Protein AF-A0A7S1RIM2-F1 (afdb_monomer_lite)

Radius of gyration: 27.56 Å; chains: 1; bounding box: 67×66×84 Å

Secondary structure (DSSP, 8-state):
--PPPHHHHHHHHHHHHHHHHHH----TTSS-HHHHHHHHHHHHH-SSHHHHHHHHHHHHHHHTT-TTHHHHHHHHHHHHEHHHHTEESTTHHHHHHTTT-----SGGGTT-S-EEHHHHHHHHTT---EEEEEEEEETTTTGGGGS-GGGGTT---S--EEEEEEETTEEEEESSSEEEEETTSS-STT-S-SEEEEEEEE-S-HHHHHHHIIIIITTTS-GGG-BTTTBSHHHHHHHHHHHHTTTPPPPHHHHSHHHHHHH-HHHHHHHHHHHHHHT---SSS------SS-TTB-HHHHHTT--TT-EEEE-SSTTSPPEEEEEEEEE-SSSS-EEEEEEEEEESGGGGSTT----B-TTS-BSS--EEEEEEEEEEEGGGEEE--SSGGG-S---BHHHHTT-HHHHHHHTSPPS----B-TT-PBPEE-PPPTTSPPPBPTTT--B-SS--EEEETTTTEEEEHHHHHHHHTSTTT-TT-SS--HHHHHHHHH-HHHHHHHHHHHHHHH-SSSSEE-HHHHHHHHHHHHHHTTPPPPPHHHHHHHHHHHPEEPTTS-EEEEHHHHHHHHHHHHHHHHHTTS--

pLDDT: mean 80.96, std 14.39, range [30.89, 97.12]

Structure (mmCIF, N/CA/C/O backbone):
data_AF-A0A7S1RIM2-F1
#
_entry.id   AF-A0A7S1RIM2-F1
#
loop_
_atom_site.group_PDB
_atom_site.id
_atom_site.type_symbol
_atom_site.label_atom_id
_atom_site.label_alt_id
_atom_site.label_comp_id
_atom_site.label_asym_id
_atom_site.label_entity_id
_atom_site.label_seq_id
_atom_site.pdbx_PDB_ins_code
_atom_site.Cartn_x
_atom_site.Cartn_y
_atom_site.Cartn_z
_atom_site.occupancy
_atom_site.B_iso_or_equiv
_atom_site.auth_seq_id
_atom_site.auth_comp_id
_atom_site.auth_asym_id
_atom_site.auth_atom_id
_atom_site.pdbx_PDB_model_num
ATOM 1 N N . VAL A 1 1 ? -19.710 -34.226 8.762 1.00 52.47 1 VAL A N 1
ATOM 2 C CA . VAL A 1 1 ? -18.777 -33.665 7.752 1.00 52.47 1 VAL A CA 1
ATOM 3 C C . VAL A 1 1 ? -17.459 -34.403 7.911 1.00 52.47 1 VAL A C 1
ATOM 5 O O . VAL A 1 1 ? -17.068 -34.607 9.053 1.00 52.47 1 VAL A O 1
ATOM 8 N N . GLY A 1 2 ? -16.844 -34.884 6.826 1.00 63.50 2 GLY A N 1
ATOM 9 C CA . GLY A 1 2 ? -15.544 -35.569 6.897 1.00 63.50 2 GLY A CA 1
ATOM 10 C C . GLY A 1 2 ? -14.387 -34.613 7.231 1.00 63.50 2 GLY A C 1
ATOM 11 O O . GLY A 1 2 ? -14.613 -33.404 7.320 1.00 63.50 2 GLY A O 1
ATOM 12 N N . PRO A 1 3 ? -13.153 -35.121 7.405 1.00 75.56 3 PRO A N 1
ATOM 13 C CA . PRO A 1 3 ? -11.984 -34.263 7.572 1.00 75.56 3 PRO A CA 1
ATOM 14 C C . PRO A 1 3 ? -11.812 -33.339 6.358 1.00 75.56 3 PRO A C 1
ATOM 16 O O . PRO A 1 3 ? -12.058 -33.738 5.218 1.00 75.56 3 PRO A O 1
ATOM 19 N N . LEU A 1 4 ? -11.382 -32.099 6.603 1.00 81.56 4 LEU A N 1
ATOM 20 C CA . LEU A 1 4 ? -11.003 -31.174 5.535 1.00 81.56 4 LEU A CA 1
ATOM 21 C C . LEU A 1 4 ? -9.846 -31.766 4.722 1.00 81.56 4 LEU A C 1
ATOM 23 O O . LEU A 1 4 ? -8.931 -32.368 5.287 1.00 81.56 4 LEU A O 1
ATOM 27 N N . SER A 1 5 ? -9.848 -31.540 3.407 1.00 88.25 5 SER A N 1
ATOM 28 C CA . SER A 1 5 ? -8.664 -31.809 2.589 1.00 88.25 5 SER A CA 1
ATOM 29 C C . SER A 1 5 ? -7.474 -30.991 3.102 1.00 88.25 5 SER A C 1
ATOM 31 O O . SER A 1 5 ? -7.651 -29.895 3.641 1.00 88.25 5 SER A O 1
ATOM 33 N N . GLN A 1 6 ? -6.254 -31.498 2.906 1.00 89.69 6 GLN A N 1
ATOM 34 C CA . GLN A 1 6 ? -5.022 -30.842 3.363 1.00 89.69 6 GLN A CA 1
ATOM 35 C C . GLN A 1 6 ? -4.939 -29.371 2.914 1.00 89.69 6 GLN A C 1
ATOM 37 O O . GLN A 1 6 ? -4.571 -28.502 3.700 1.00 89.69 6 GLN A O 1
ATOM 42 N N . GLU A 1 7 ? -5.362 -29.079 1.683 1.00 88.38 7 GLU A N 1
ATOM 43 C CA . GLU A 1 7 ? -5.406 -27.723 1.127 1.00 88.38 7 GLU A CA 1
ATOM 44 C C . GLU A 1 7 ? -6.369 -26.783 1.865 1.00 88.38 7 GLU A C 1
ATOM 46 O O . GLU A 1 7 ? -6.037 -25.625 2.133 1.00 88.38 7 GLU A O 1
ATOM 51 N N . LEU A 1 8 ? -7.565 -27.276 2.209 1.00 90.44 8 LEU A N 1
ATOM 52 C CA . LEU A 1 8 ? -8.559 -26.509 2.960 1.00 90.44 8 LEU A CA 1
ATOM 53 C C . LEU A 1 8 ? -8.147 -26.343 4.424 1.00 90.44 8 LEU A C 1
ATOM 55 O O . LEU A 1 8 ? -8.390 -25.286 4.999 1.00 90.44 8 LEU A O 1
ATOM 59 N N . ALA A 1 9 ? -7.488 -27.345 5.009 1.00 91.56 9 ALA A N 1
ATOM 60 C CA . ALA A 1 9 ? -6.922 -27.259 6.351 1.00 91.56 9 ALA A CA 1
ATOM 61 C C . ALA A 1 9 ? -5.797 -26.209 6.431 1.00 91.56 9 ALA A C 1
ATOM 63 O O . ALA A 1 9 ? -5.753 -25.427 7.379 1.00 91.56 9 ALA A O 1
ATOM 64 N N . GLU A 1 10 ? -4.923 -26.134 5.422 1.00 93.38 10 GLU A N 1
ATOM 65 C CA . GLU A 1 10 ? -3.867 -25.117 5.330 1.00 93.38 10 GLU A CA 1
ATOM 66 C C . GLU A 1 10 ? -4.449 -23.707 5.127 1.00 93.38 10 GLU A C 1
ATOM 68 O O . GLU A 1 10 ? -4.067 -22.776 5.839 1.00 93.38 10 GLU A O 1
ATOM 73 N N . LEU A 1 11 ? -5.423 -23.555 4.217 1.00 93.69 11 LEU A N 1
ATOM 74 C CA . LEU A 1 11 ? -6.148 -22.294 4.017 1.00 93.69 11 LEU A CA 1
ATOM 75 C C . LEU A 1 11 ? -6.834 -21.835 5.317 1.00 93.69 11 LEU A C 1
ATOM 77 O O . LEU A 1 11 ? -6.714 -20.669 5.697 1.00 93.69 11 LEU A O 1
ATOM 81 N N . LEU A 1 12 ? -7.517 -22.743 6.024 1.00 91.50 12 LEU A N 1
ATOM 82 C CA . LEU A 1 12 ? -8.201 -22.439 7.284 1.00 91.50 12 LEU A CA 1
ATOM 83 C C . LEU A 1 12 ? -7.203 -22.034 8.372 1.00 91.50 12 LEU A C 1
ATOM 85 O O . LEU A 1 12 ? -7.413 -21.028 9.044 1.00 91.50 12 LEU A O 1
ATOM 89 N N . LYS A 1 13 ? -6.092 -22.768 8.507 1.00 92.25 13 LYS A N 1
ATOM 90 C CA . LYS A 1 13 ? -5.034 -22.481 9.482 1.00 92.25 13 LYS A CA 1
ATOM 91 C C . LYS A 1 13 ? -4.439 -21.086 9.291 1.00 92.25 13 LYS A C 1
ATOM 93 O O . LYS A 1 13 ? -4.310 -20.356 10.269 1.00 92.25 13 LYS A O 1
ATOM 98 N N . GLU A 1 14 ? -4.100 -20.695 8.061 1.00 92.38 14 GLU A N 1
ATOM 99 C CA . GLU A 1 14 ? -3.545 -19.358 7.800 1.00 92.38 14 GLU A CA 1
ATOM 100 C C . GLU A 1 14 ? -4.608 -18.255 7.955 1.00 92.38 14 GLU A C 1
ATOM 102 O O . GLU A 1 14 ? -4.288 -17.171 8.440 1.00 92.38 14 GLU A O 1
ATOM 107 N N . SER A 1 15 ? -5.878 -18.543 7.638 1.00 89.69 15 SER A N 1
ATOM 108 C CA . SER A 1 15 ? -7.001 -17.622 7.878 1.00 89.69 15 SER A CA 1
ATOM 109 C C . SER A 1 15 ? -7.171 -17.345 9.378 1.00 89.69 15 SER A C 1
ATOM 111 O O . SER A 1 15 ? -7.110 -16.194 9.806 1.00 89.69 15 SER A O 1
ATOM 113 N N . VAL A 1 16 ? -7.274 -18.402 10.194 1.00 88.06 16 VAL A N 1
ATOM 114 C CA . VAL A 1 16 ? -7.393 -18.318 11.661 1.00 88.06 16 VAL A CA 1
ATOM 115 C C . VAL A 1 16 ? -6.168 -17.646 12.283 1.00 88.06 16 VAL A C 1
ATOM 117 O O . VAL A 1 16 ? -6.324 -16.776 13.134 1.00 88.06 16 VAL A O 1
ATOM 120 N N . LYS A 1 17 ? -4.951 -17.981 11.833 1.00 89.12 17 LYS A N 1
ATOM 121 C CA . LYS A 1 17 ? -3.704 -17.347 12.295 1.00 89.12 17 LYS A CA 1
ATOM 122 C C . LYS A 1 17 ? -3.701 -15.831 12.068 1.00 89.12 17 LYS A C 1
ATOM 124 O O . LYS A 1 17 ? -3.178 -15.099 12.908 1.00 89.12 17 LYS A O 1
ATOM 129 N N . ARG A 1 18 ? -4.264 -15.345 10.955 1.00 86.88 18 ARG A N 1
ATOM 130 C CA . ARG A 1 18 ? -4.364 -13.900 10.699 1.00 86.88 18 ARG A CA 1
ATOM 131 C C . ARG A 1 18 ? -5.439 -13.231 11.526 1.00 86.88 18 ARG A C 1
ATOM 133 O O . ARG A 1 18 ? -5.128 -12.218 12.137 1.00 86.88 18 ARG A O 1
ATOM 140 N N . SER A 1 19 ? -6.630 -13.819 11.626 1.00 82.31 19 SER A N 1
ATOM 141 C CA . SER A 1 19 ? -7.665 -13.308 12.529 1.00 82.31 19 SER A CA 1
ATOM 142 C C . SER A 1 19 ? -7.148 -13.232 13.970 1.00 82.31 19 SER A C 1
ATOM 144 O O . SER A 1 19 ? -7.269 -12.189 14.598 1.00 82.31 19 SER A O 1
ATOM 146 N N . TYR A 1 20 ? -6.460 -14.269 14.462 1.00 84.94 20 TYR A N 1
ATOM 147 C CA . TYR A 1 20 ? -5.793 -14.244 15.768 1.00 84.94 20 TYR A CA 1
ATOM 148 C C . TYR A 1 20 ? -4.789 -13.083 15.871 1.00 84.94 20 TYR A C 1
ATOM 150 O O . TYR A 1 20 ? -4.866 -12.288 16.799 1.00 84.94 20 TYR A O 1
ATOM 158 N N . GLY A 1 21 ? -3.886 -12.930 14.895 1.00 83.25 21 GLY A N 1
ATOM 159 C CA . GLY A 1 21 ? -2.881 -11.857 14.888 1.00 83.25 21 GLY A CA 1
ATOM 160 C C . GLY A 1 21 ? -3.430 -10.433 14.692 1.00 83.25 21 GLY A C 1
ATOM 161 O O . GLY A 1 21 ? -2.710 -9.466 14.938 1.00 83.25 21 GLY A O 1
ATOM 162 N N . GLU A 1 22 ? -4.678 -10.273 14.245 1.00 80.19 22 GLU A N 1
ATOM 163 C CA . GLU A 1 22 ? -5.382 -8.985 14.229 1.00 80.19 22 GLU A CA 1
ATOM 164 C C . GLU A 1 22 ? -5.943 -8.638 15.619 1.00 80.19 22 GLU A C 1
ATOM 166 O O . GLU A 1 22 ? -5.810 -7.484 16.047 1.00 80.19 22 GLU A O 1
ATOM 171 N N . LEU A 1 23 ? -6.482 -9.642 16.325 1.00 85.50 23 LEU A N 1
ATOM 172 C CA . LEU A 1 23 ? -7.052 -9.556 17.677 1.00 85.50 23 LEU A CA 1
ATOM 173 C C . LEU A 1 23 ? -5.985 -9.381 18.776 1.00 85.50 23 LEU A C 1
ATOM 175 O O . LEU A 1 23 ? -6.190 -8.598 19.695 1.00 85.50 23 LEU A O 1
ATOM 179 N N . ASP A 1 24 ? -4.863 -10.098 18.668 1.00 88.38 24 ASP A N 1
ATOM 180 C CA . ASP A 1 24 ? -3.806 -10.217 19.686 1.00 88.38 24 ASP A CA 1
ATOM 181 C C . ASP A 1 24 ? -3.102 -8.877 19.945 1.00 88.38 24 ASP A C 1
ATOM 183 O O . ASP A 1 24 ? -2.377 -8.366 19.085 1.00 88.38 24 ASP A O 1
ATOM 187 N N . LEU A 1 25 ? -3.310 -8.285 21.120 1.00 90.94 25 LEU A N 1
ATOM 188 C CA . LEU A 1 25 ? -2.701 -7.027 21.556 1.00 90.94 25 LEU A CA 1
ATOM 189 C C . LEU A 1 25 ? -1.339 -7.226 22.247 1.00 90.94 25 LEU A C 1
ATOM 191 O O . LEU A 1 25 ? -0.768 -6.258 22.750 1.00 90.94 25 LEU A O 1
ATOM 195 N N . GLY A 1 26 ? -0.775 -8.436 22.220 1.00 88.19 26 GLY A N 1
ATOM 196 C CA . GLY A 1 26 ? 0.545 -8.745 22.768 1.00 88.19 26 GLY A CA 1
ATOM 197 C C . GLY A 1 26 ? 0.583 -8.825 24.294 1.00 88.19 26 GLY A C 1
ATOM 198 O O . GLY A 1 26 ? 1.658 -8.691 24.879 1.00 88.19 26 GLY A O 1
ATOM 199 N N . LEU A 1 27 ? -0.571 -9.014 24.940 1.00 88.06 27 LEU A N 1
ATOM 200 C CA . LEU A 1 27 ? -0.666 -9.162 26.390 1.00 88.06 27 LEU A CA 1
ATOM 201 C C . LEU A 1 27 ? -0.191 -10.559 26.848 1.00 88.06 27 LEU A C 1
ATOM 203 O O . LEU A 1 27 ? -0.307 -11.544 26.109 1.00 88.06 27 LEU A O 1
ATOM 207 N N . PRO A 1 28 ? 0.368 -10.678 28.068 1.00 81.62 28 PRO A N 1
ATOM 208 C CA . PRO A 1 28 ? 0.839 -11.957 28.587 1.00 81.62 28 PRO A CA 1
ATOM 209 C C . PRO A 1 28 ? -0.324 -12.945 28.762 1.00 81.62 28 PRO A C 1
ATOM 211 O O . PRO A 1 28 ? -1.327 -12.634 29.397 1.00 81.62 28 PRO A O 1
ATOM 214 N N . GLY A 1 29 ? -0.160 -14.157 28.225 1.00 77.69 29 GLY A N 1
ATOM 215 C CA . GLY A 1 29 ? -1.176 -15.219 28.247 1.00 77.69 29 GLY A CA 1
ATOM 216 C C . GLY A 1 29 ? -1.876 -15.475 26.905 1.00 77.69 29 GLY A C 1
ATOM 217 O O . GLY A 1 29 ? -2.546 -16.498 26.773 1.00 77.69 29 GLY A O 1
ATOM 218 N N . GLY A 1 30 ? -1.673 -14.620 25.895 1.00 78.31 30 GLY A N 1
ATOM 219 C CA . GLY A 1 30 ? -2.406 -14.696 24.624 1.00 78.31 30 GLY A CA 1
ATOM 220 C C . GLY A 1 30 ? -3.842 -14.180 24.761 1.00 78.31 30 GLY A C 1
ATOM 221 O O . GLY A 1 30 ? -4.150 -13.525 25.750 1.00 78.31 30 GLY A O 1
ATOM 222 N N . LEU A 1 31 ? -4.712 -14.484 23.782 1.00 84.31 31 LEU A N 1
ATOM 223 C CA . LEU A 1 31 ? -6.046 -13.870 23.668 1.00 84.31 31 LEU A CA 1
ATOM 224 C C . LEU A 1 31 ? -6.933 -14.050 24.911 1.00 84.31 31 LEU A C 1
ATOM 226 O O . LEU A 1 31 ? -7.641 -15.051 25.061 1.00 84.31 31 LEU A O 1
ATOM 230 N N . GLY A 1 32 ? -6.945 -13.023 25.757 1.00 86.81 32 GLY A N 1
ATOM 231 C CA . GLY A 1 32 ? -7.762 -12.924 26.956 1.00 86.81 32 GLY A CA 1
ATOM 232 C C . GLY A 1 32 ? -9.166 -12.379 26.691 1.00 86.81 32 GLY A C 1
ATOM 233 O O . GLY A 1 32 ? -9.501 -11.886 25.611 1.00 86.81 32 GLY A O 1
ATOM 234 N N . THR A 1 33 ? -10.015 -12.413 27.720 1.00 88.31 33 THR A N 1
ATOM 235 C CA . THR A 1 33 ? -11.389 -11.883 27.648 1.00 88.31 33 THR A CA 1
ATOM 236 C C . THR A 1 33 ? -11.427 -10.390 27.308 1.00 88.31 33 THR A C 1
ATOM 238 O O . THR A 1 33 ? -12.323 -9.956 26.588 1.00 88.31 33 THR A O 1
ATOM 241 N N . GLY A 1 34 ? -10.444 -9.608 27.769 1.00 89.94 34 GLY A N 1
ATOM 242 C CA . GLY A 1 34 ? -10.318 -8.185 27.443 1.00 89.94 34 GLY A CA 1
ATOM 243 C C . GLY A 1 34 ? -10.132 -7.929 25.944 1.00 89.94 34 GLY A C 1
ATOM 244 O O . GLY A 1 34 ? -10.839 -7.103 25.371 1.00 89.94 34 GLY A O 1
ATOM 245 N N . GLU A 1 35 ? -9.249 -8.677 25.284 1.00 91.25 35 GLU A N 1
ATOM 246 C CA . GLU A 1 35 ? -8.981 -8.534 23.845 1.00 91.25 35 GLU A CA 1
ATOM 247 C C . GLU A 1 35 ? -10.191 -8.942 23.000 1.00 91.25 35 GLU A C 1
ATOM 249 O O . GLU A 1 35 ? -10.550 -8.235 22.059 1.00 91.25 35 GLU A O 1
ATOM 254 N N . TRP A 1 36 ? -10.898 -10.010 23.390 1.00 88.75 36 TRP A N 1
ATOM 255 C CA . TRP A 1 36 ? -12.169 -10.394 22.766 1.00 88.75 36 TRP A CA 1
ATOM 256 C C . TRP A 1 36 ? -13.240 -9.302 22.880 1.00 88.75 36 TRP A C 1
ATOM 258 O O . TRP A 1 36 ? -13.895 -8.977 21.887 1.00 88.75 36 TRP A O 1
ATOM 268 N N . ARG A 1 37 ? -13.407 -8.699 24.067 1.00 88.94 37 ARG A N 1
ATOM 269 C CA . ARG A 1 37 ? -14.360 -7.593 24.281 1.00 88.94 37 ARG A CA 1
ATOM 270 C C . ARG A 1 37 ? -13.978 -6.355 23.469 1.00 88.94 37 ARG A C 1
ATOM 272 O O . ARG A 1 37 ? -14.832 -5.771 22.809 1.00 88.94 37 ARG A O 1
ATOM 279 N N . HIS A 1 38 ? -12.699 -5.987 23.481 1.00 92.62 38 HIS A N 1
ATOM 280 C CA . HIS A 1 38 ? -12.154 -4.880 22.698 1.00 92.62 38 HIS A CA 1
ATOM 281 C C . HIS A 1 38 ? -12.395 -5.065 21.197 1.00 92.62 38 HIS A C 1
ATOM 283 O O . HIS A 1 38 ? -12.904 -4.161 20.538 1.00 92.62 38 HIS A O 1
ATOM 289 N N . ALA A 1 39 ? -12.103 -6.253 20.667 1.00 88.94 39 ALA A N 1
ATOM 290 C CA . ALA A 1 39 ? -12.327 -6.572 19.267 1.00 88.94 39 ALA A CA 1
ATOM 291 C C . ALA A 1 39 ? -13.809 -6.532 18.873 1.00 88.94 39 ALA A C 1
ATOM 293 O O . ALA A 1 39 ? -14.138 -5.975 17.829 1.00 88.94 39 ALA A O 1
ATOM 294 N N . ALA A 1 40 ? -14.708 -7.060 19.710 1.00 85.06 40 ALA A N 1
ATOM 295 C CA . ALA A 1 40 ? -16.149 -6.992 19.465 1.00 85.06 40 ALA A CA 1
ATOM 296 C C . ALA A 1 40 ? -16.658 -5.537 19.437 1.00 85.06 40 ALA A C 1
ATOM 298 O O . ALA A 1 40 ? -17.400 -5.154 18.531 1.00 85.06 40 ALA A O 1
ATOM 299 N N . LEU A 1 41 ? -16.201 -4.698 20.373 1.00 89.06 41 LEU A N 1
ATOM 300 C CA . LEU A 1 41 ? -16.542 -3.273 20.400 1.00 89.06 41 LEU A CA 1
ATOM 301 C C . LEU A 1 41 ? -15.957 -2.515 19.198 1.00 89.06 41 LEU A C 1
ATOM 303 O O . LEU A 1 41 ? -16.628 -1.645 18.639 1.00 89.06 41 LEU A O 1
ATOM 307 N N . LEU A 1 42 ? -14.742 -2.845 18.745 1.00 88.31 42 LEU A N 1
ATOM 308 C CA . LEU A 1 42 ? -14.183 -2.292 17.505 1.00 88.31 42 LEU A CA 1
ATOM 309 C C . LEU A 1 42 ? -14.898 -2.794 16.250 1.00 88.31 42 LEU A C 1
ATOM 311 O O . LEU A 1 42 ? -15.021 -2.036 15.296 1.00 88.31 42 LEU A O 1
ATOM 315 N N . GLN A 1 43 ? -15.420 -4.017 16.232 1.00 82.38 43 GLN A N 1
ATOM 316 C CA . GLN A 1 43 ? -16.165 -4.529 15.083 1.00 82.38 43 GLN A CA 1
ATOM 317 C C . GLN A 1 43 ? -17.463 -3.740 14.826 1.00 82.38 43 GLN A C 1
ATOM 319 O O . GLN A 1 43 ? -17.831 -3.523 13.667 1.00 82.38 43 GLN A O 1
ATOM 324 N N . ASP A 1 44 ? -18.120 -3.279 15.894 1.00 81.00 44 ASP A N 1
ATOM 325 C CA . ASP A 1 44 ? -19.309 -2.421 15.836 1.00 81.00 44 ASP A CA 1
ATOM 326 C C . ASP A 1 44 ? -18.943 -0.945 15.560 1.00 81.00 44 ASP A C 1
ATOM 328 O O . ASP A 1 44 ? -19.513 -0.305 14.673 1.00 81.00 44 ASP A O 1
ATOM 332 N N . SER A 1 45 ? -17.941 -0.412 16.272 1.00 87.44 45 SER A N 1
ATOM 333 C CA . SER A 1 45 ? -17.617 1.026 16.269 1.00 87.44 45 SER A CA 1
ATOM 334 C C . SER A 1 45 ? -16.587 1.488 15.234 1.00 87.44 45 SER A C 1
ATOM 336 O O . SER A 1 45 ? -16.666 2.627 14.768 1.00 87.44 45 SER A O 1
ATOM 338 N N . ALA A 1 46 ? -15.605 0.661 14.865 1.00 85.88 46 ALA A N 1
ATOM 339 C CA . ALA A 1 46 ? -14.524 1.099 13.992 1.00 85.88 46 ALA A CA 1
ATOM 340 C C . ALA A 1 46 ? -15.058 1.373 12.578 1.00 85.88 46 ALA A C 1
ATOM 342 O O . ALA A 1 46 ? -15.844 0.595 12.028 1.00 85.88 46 ALA A O 1
ATOM 343 N N . PRO A 1 47 ? -14.623 2.463 11.928 1.00 84.00 47 PRO A N 1
ATOM 344 C CA . PRO A 1 47 ? -15.199 2.862 10.653 1.00 84.00 47 PRO A CA 1
ATOM 345 C C . PRO A 1 47 ? -14.769 1.948 9.485 1.00 84.00 47 PRO A C 1
ATOM 347 O O . PRO A 1 47 ? -15.450 1.912 8.459 1.00 84.00 47 PRO A O 1
ATOM 350 N N . GLY A 1 48 ? -13.701 1.157 9.656 1.00 79.81 48 GLY A N 1
ATOM 351 C CA . GLY A 1 48 ? -13.271 0.090 8.746 1.00 79.81 48 GLY A CA 1
ATOM 352 C C . GLY A 1 48 ? -12.053 -0.681 9.278 1.00 79.81 48 GLY A C 1
ATOM 353 O O . GLY A 1 48 ? -11.399 -0.234 10.222 1.00 79.81 48 GLY A O 1
ATOM 354 N N . ALA A 1 49 ? -11.718 -1.816 8.654 1.00 78.06 49 ALA A N 1
ATOM 355 C CA . ALA A 1 49 ? -10.654 -2.719 9.119 1.00 78.06 49 ALA A CA 1
ATOM 356 C C . ALA A 1 49 ? -9.278 -2.036 9.238 1.00 78.06 49 ALA A C 1
ATOM 358 O O . ALA A 1 49 ? -8.598 -2.194 10.247 1.00 78.06 49 ALA A O 1
ATOM 359 N N . VAL A 1 50 ? -8.910 -1.196 8.262 1.00 80.94 50 VAL A N 1
ATOM 360 C CA . VAL A 1 50 ? -7.668 -0.399 8.288 1.00 80.94 50 VAL A CA 1
ATOM 361 C C . VAL A 1 50 ? -7.605 0.497 9.533 1.00 80.94 50 VAL A C 1
ATOM 363 O O . VAL A 1 50 ? -6.579 0.552 10.204 1.00 80.94 50 VAL A O 1
ATOM 366 N N . ALA A 1 51 ? -8.711 1.156 9.899 1.00 86.00 51 ALA A N 1
ATOM 367 C CA . ALA A 1 51 ? -8.767 1.999 11.094 1.00 86.00 51 ALA A CA 1
ATOM 368 C C . ALA A 1 51 ? -8.602 1.172 12.383 1.00 86.00 51 ALA A C 1
ATOM 370 O O . ALA A 1 51 ? -7.845 1.567 13.268 1.00 86.00 51 ALA A O 1
ATOM 371 N N . SER A 1 52 ? -9.238 -0.004 12.457 1.00 88.56 52 SER A N 1
ATOM 372 C CA . SER A 1 52 ? -9.060 -0.947 13.571 1.00 88.56 52 SER A CA 1
ATOM 373 C C . SER A 1 52 ? -7.612 -1.441 13.678 1.00 88.56 52 SER A C 1
ATOM 375 O O . SER A 1 52 ? -7.057 -1.473 1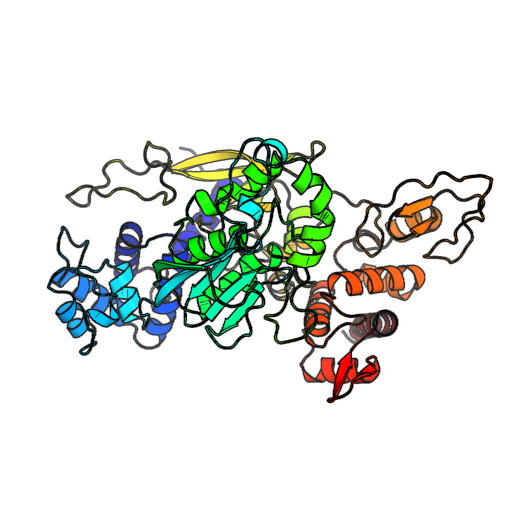4.769 1.00 88.56 52 SER A O 1
ATOM 377 N N . GLN A 1 53 ? -6.961 -1.776 12.559 1.00 86.12 53 GLN A N 1
ATOM 378 C CA . GLN A 1 53 ? -5.568 -2.234 12.543 1.00 86.12 53 GLN A CA 1
ATOM 379 C C . GLN A 1 53 ? -4.604 -1.150 13.054 1.00 86.12 53 GLN A C 1
ATOM 381 O O . GLN A 1 53 ? -3.713 -1.446 13.855 1.00 86.12 53 GLN A O 1
ATOM 386 N N . HIS A 1 54 ? -4.798 0.101 12.623 1.00 88.56 54 HIS A N 1
ATOM 387 C CA . HIS A 1 54 ? -4.040 1.255 13.112 1.00 88.56 54 HIS A CA 1
ATOM 388 C C . HIS A 1 54 ? -4.263 1.490 14.610 1.00 88.56 54 HIS A C 1
ATOM 390 O O . HIS A 1 54 ? -3.296 1.630 15.359 1.00 88.56 54 HIS A O 1
ATOM 396 N N . LEU A 1 55 ? -5.514 1.437 15.076 1.00 93.12 55 LEU A N 1
ATOM 397 C CA . LEU A 1 55 ? -5.827 1.569 16.496 1.00 93.12 55 LEU A CA 1
ATOM 398 C C . LEU A 1 55 ? -5.178 0.464 17.338 1.00 93.12 55 LEU A C 1
ATOM 400 O O . LEU A 1 55 ? -4.482 0.785 18.297 1.00 93.12 55 LEU A O 1
ATOM 404 N N . ASN A 1 56 ? -5.296 -0.806 16.937 1.00 93.31 56 ASN A N 1
ATOM 405 C CA . ASN A 1 56 ? -4.664 -1.929 17.636 1.00 93.31 56 ASN A CA 1
ATOM 406 C C . ASN A 1 56 ? -3.134 -1.796 17.636 1.00 93.31 56 ASN A C 1
ATOM 408 O O . ASN A 1 56 ? -2.487 -2.134 18.619 1.00 93.31 56 ASN A O 1
ATOM 412 N N . ARG A 1 57 ? -2.517 -1.288 16.557 1.00 90.81 57 ARG A N 1
ATOM 413 C CA . ARG A 1 57 ? -1.065 -1.027 16.505 1.00 90.81 57 ARG A CA 1
ATOM 414 C C . ARG A 1 57 ? -0.631 0.055 17.499 1.00 90.81 57 ARG A C 1
ATOM 416 O O . ARG A 1 57 ? 0.411 -0.114 18.125 1.00 90.81 57 ARG A O 1
ATOM 423 N N . ARG A 1 58 ? -1.413 1.129 17.649 1.00 93.56 58 ARG A N 1
ATOM 424 C CA . ARG A 1 58 ? -1.163 2.199 18.632 1.00 93.56 58 ARG A CA 1
ATOM 425 C C . ARG A 1 58 ? -1.373 1.690 20.060 1.00 93.56 58 ARG A C 1
ATOM 427 O O . ARG A 1 58 ? -0.472 1.811 20.879 1.00 93.56 58 ARG A O 1
ATOM 434 N N . LEU A 1 59 ? -2.492 1.012 20.315 1.00 95.25 59 LEU A N 1
ATOM 435 C CA . LEU A 1 59 ? -2.819 0.432 21.618 1.00 95.25 59 LEU A CA 1
ATOM 436 C C . LEU A 1 59 ? -1.776 -0.598 22.077 1.00 95.25 59 LEU A C 1
ATOM 438 O O . LEU A 1 59 ? -1.310 -0.502 23.205 1.00 95.25 59 LEU A O 1
ATOM 442 N N . ARG A 1 60 ? -1.320 -1.504 21.197 1.00 93.25 60 ARG A N 1
ATOM 443 C CA . ARG A 1 60 ? -0.184 -2.413 21.465 1.00 93.25 60 ARG A CA 1
ATOM 444 C C . ARG A 1 60 ? 1.052 -1.664 21.969 1.00 93.25 60 ARG A C 1
ATOM 446 O O . ARG A 1 60 ? 1.682 -2.109 22.919 1.00 93.25 60 ARG A O 1
ATOM 453 N N . ALA A 1 61 ? 1.402 -0.534 21.350 1.00 92.38 61 ALA A N 1
ATOM 454 C CA . ALA A 1 61 ? 2.564 0.251 21.761 1.00 92.38 61 ALA A CA 1
ATOM 455 C C . ALA A 1 61 ? 2.390 0.855 23.167 1.00 92.38 61 ALA A C 1
ATOM 457 O O . ALA A 1 61 ? 3.343 0.862 23.939 1.00 92.38 61 ALA A O 1
ATOM 458 N N . THR A 1 62 ? 1.180 1.298 23.524 1.00 94.12 62 THR A N 1
ATOM 459 C CA . THR A 1 62 ? 0.866 1.804 24.872 1.00 94.12 62 THR A CA 1
ATOM 460 C C . THR A 1 62 ? 0.805 0.687 25.924 1.00 94.12 62 THR A C 1
ATOM 462 O O . THR A 1 62 ? 1.268 0.876 27.048 1.00 94.12 62 THR A O 1
ATOM 465 N N . LEU A 1 63 ? 0.299 -0.500 25.567 1.00 94.50 63 LEU A N 1
ATOM 466 C CA . LEU A 1 63 ? 0.196 -1.653 26.475 1.00 94.50 63 LEU A CA 1
ATOM 467 C C . LEU A 1 63 ? 1.558 -2.238 26.882 1.00 94.50 63 LEU A C 1
ATOM 469 O O . LEU A 1 63 ? 1.653 -2.851 27.941 1.00 94.50 63 LEU A O 1
ATOM 473 N N . ILE A 1 64 ? 2.622 -2.005 26.101 1.00 92.94 64 ILE A N 1
ATOM 474 C CA . ILE A 1 64 ? 4.005 -2.340 26.497 1.00 92.94 64 ILE A CA 1
ATOM 475 C C . ILE A 1 64 ? 4.423 -1.565 27.758 1.00 92.94 64 ILE A C 1
ATOM 477 O O . ILE A 1 64 ? 5.164 -2.092 28.583 1.00 92.94 64 ILE A O 1
ATOM 481 N N . THR A 1 65 ? 3.959 -0.321 27.910 1.00 93.44 65 THR A N 1
ATOM 482 C CA . THR A 1 65 ? 4.252 0.528 29.078 1.00 93.44 65 THR A CA 1
ATOM 483 C C . THR A 1 65 ? 3.211 0.426 30.193 1.00 93.44 65 THR A C 1
ATOM 485 O O . THR A 1 65 ? 3.541 0.691 31.344 1.00 93.44 65 THR A O 1
ATOM 488 N N . ASP A 1 66 ? 1.970 0.054 29.871 1.00 94.00 66 ASP A N 1
ATOM 489 C CA . ASP A 1 66 ? 0.843 0.006 30.810 1.00 94.00 66 ASP A CA 1
ATOM 490 C C . ASP A 1 66 ? -0.120 -1.125 30.427 1.00 94.00 66 ASP A C 1
ATOM 492 O O . ASP A 1 66 ? -1.103 -0.921 29.712 1.00 94.00 66 ASP A O 1
ATOM 496 N N . SER A 1 67 ? 0.172 -2.341 30.891 1.00 92.94 67 SER A N 1
ATOM 497 C CA . SER A 1 67 ? -0.604 -3.543 30.559 1.00 92.94 67 SER A CA 1
ATOM 498 C C . SER A 1 67 ? -2.054 -3.498 31.057 1.00 92.94 67 SER A C 1
ATOM 500 O O . SER A 1 67 ? -2.920 -4.151 30.479 1.00 92.94 67 SER A O 1
ATOM 502 N N . GLU A 1 68 ? -2.338 -2.706 32.095 1.00 93.88 68 GLU A N 1
ATOM 503 C CA . GLU A 1 68 ? -3.677 -2.564 32.681 1.00 93.88 68 GLU A CA 1
ATOM 504 C C . GLU A 1 68 ? -4.553 -1.527 31.967 1.00 93.88 68 GLU A C 1
ATOM 506 O O . GLU A 1 68 ? -5.750 -1.420 32.254 1.00 93.88 68 GLU A O 1
ATOM 511 N N . LEU A 1 69 ? -4.000 -0.760 31.021 1.00 95.69 69 LEU A N 1
ATOM 512 C CA . LEU A 1 69 ? -4.754 0.263 30.300 1.00 95.69 69 LEU A CA 1
ATOM 513 C C . LEU A 1 69 ? -5.978 -0.325 29.581 1.00 95.69 69 LEU A C 1
ATOM 515 O O . LEU A 1 69 ? -7.044 0.289 29.604 1.00 95.69 69 LEU A O 1
ATOM 519 N N . LEU A 1 70 ? -5.868 -1.528 29.003 1.00 95.88 70 LEU A N 1
ATOM 520 C CA . LEU A 1 70 ? -6.999 -2.201 28.352 1.00 95.88 70 LEU A CA 1
ATOM 521 C C . LEU A 1 70 ? -8.142 -2.479 29.341 1.00 95.88 70 LEU A C 1
ATOM 523 O O . LEU A 1 70 ? -9.306 -2.211 29.032 1.00 95.88 70 LEU A O 1
ATOM 527 N N . THR A 1 71 ? -7.808 -2.972 30.537 1.00 94.88 71 THR A N 1
ATOM 528 C CA . THR A 1 71 ? -8.759 -3.236 31.625 1.00 94.88 71 THR A CA 1
ATOM 529 C C . THR A 1 71 ? -9.501 -1.957 32.014 1.00 94.88 71 THR A C 1
ATOM 531 O O . THR A 1 71 ? -10.732 -1.955 32.113 1.00 94.88 71 THR A O 1
ATOM 534 N N . ARG A 1 72 ? -8.769 -0.844 32.179 1.00 95.94 72 ARG A N 1
ATOM 535 C CA . ARG A 1 72 ? -9.350 0.459 32.544 1.00 95.94 72 ARG A CA 1
ATOM 536 C C . ARG A 1 72 ? -10.220 1.033 31.425 1.00 95.94 72 ARG A C 1
ATOM 538 O O . ARG A 1 72 ? -11.336 1.453 31.708 1.00 95.94 72 ARG A O 1
ATOM 545 N N . ILE A 1 73 ? -9.771 0.969 30.168 1.00 96.31 73 ILE A N 1
ATOM 546 C CA . ILE A 1 73 ? -10.544 1.381 28.981 1.00 96.31 73 ILE A CA 1
ATOM 547 C C . ILE A 1 73 ? -11.890 0.655 28.913 1.00 96.31 73 ILE A C 1
ATOM 549 O O . ILE A 1 73 ? -12.925 1.294 28.731 1.00 96.31 73 ILE A O 1
ATOM 553 N N . LEU A 1 74 ? -11.885 -0.675 29.040 1.00 95.06 74 LEU A N 1
ATOM 554 C CA . LEU A 1 74 ? -13.104 -1.478 28.932 1.00 95.06 74 LEU A CA 1
ATOM 555 C C . LEU A 1 74 ? -14.071 -1.179 30.078 1.00 95.06 74 LEU A C 1
ATOM 557 O O . LEU A 1 74 ? -15.259 -1.001 29.827 1.00 95.06 74 LEU A O 1
ATOM 561 N N . LYS A 1 75 ? -13.558 -1.067 31.309 1.00 93.38 75 LYS A N 1
ATOM 562 C CA . LYS A 1 75 ? -14.360 -0.733 32.489 1.00 93.38 75 LYS A CA 1
ATOM 563 C C . LYS A 1 75 ? -14.965 0.671 32.395 1.00 93.38 75 LYS A C 1
ATOM 565 O O . LYS A 1 75 ? -16.160 0.817 32.621 1.00 93.38 75 LYS A O 1
ATOM 570 N N . ALA A 1 76 ? -14.171 1.677 32.030 1.00 93.94 76 ALA A N 1
ATOM 571 C CA . ALA A 1 76 ? -14.637 3.054 31.878 1.00 93.94 76 ALA A CA 1
ATOM 572 C C . ALA A 1 76 ? -15.715 3.173 30.793 1.00 93.94 76 ALA A C 1
ATOM 574 O O . ALA A 1 76 ? -16.756 3.789 31.010 1.00 93.94 76 ALA A O 1
ATOM 575 N N . PHE A 1 77 ? -15.506 2.526 29.642 1.00 92.88 77 PHE A N 1
ATOM 576 C CA . PHE A 1 77 ? -16.499 2.531 28.575 1.00 92.88 77 PHE A CA 1
ATOM 577 C C . PHE A 1 77 ? -17.782 1.793 28.982 1.00 92.88 77 PHE A C 1
ATOM 579 O O . PHE A 1 77 ? -18.867 2.317 28.778 1.00 92.88 77 PHE A O 1
ATOM 586 N N . GLU A 1 78 ? -17.686 0.618 29.610 1.00 89.62 78 GLU A N 1
ATOM 587 C CA . GLU A 1 78 ? -18.850 -0.136 30.102 1.00 89.62 78 GLU A CA 1
ATOM 588 C C . GLU A 1 78 ? -19.662 0.630 31.159 1.00 89.62 78 GLU A C 1
ATOM 590 O O . GLU A 1 78 ? -20.887 0.539 31.167 1.00 89.62 78 GLU A O 1
ATOM 595 N N . GLN A 1 79 ? -19.002 1.409 32.021 1.00 89.25 79 GLN A N 1
ATOM 596 C CA . GLN A 1 79 ? -19.660 2.204 33.062 1.00 89.25 79 GLN A CA 1
ATOM 597 C C . GLN A 1 79 ? -20.364 3.461 32.524 1.00 89.25 79 GLN A C 1
ATOM 599 O O . GLN A 1 79 ? -21.370 3.871 33.098 1.00 89.25 79 GLN A O 1
ATOM 604 N N . CYS A 1 80 ? -19.860 4.060 31.441 1.00 88.62 80 CYS A N 1
ATOM 605 C CA . CYS A 1 80 ? -20.338 5.347 30.917 1.00 88.62 80 CYS A CA 1
ATOM 606 C C . CYS A 1 80 ? -21.076 5.252 29.564 1.00 88.62 80 CYS A C 1
ATOM 608 O O . CYS A 1 80 ? -21.587 6.258 29.066 1.00 88.62 80 CYS A O 1
ATOM 610 N N . ALA A 1 81 ? -21.109 4.084 28.912 1.00 84.94 81 ALA A N 1
ATOM 611 C CA . ALA A 1 81 ? -21.713 3.941 27.589 1.00 84.94 81 ALA A CA 1
ATOM 612 C C . ALA A 1 81 ? -23.230 3.710 27.643 1.00 84.94 81 ALA A C 1
ATOM 614 O O . ALA A 1 81 ? -23.749 2.758 28.223 1.00 84.94 81 ALA A O 1
ATOM 615 N N . SER A 1 82 ? -23.934 4.567 26.914 1.00 76.94 82 SER A N 1
ATOM 616 C CA . SER A 1 82 ? -25.372 4.513 26.670 1.00 76.94 82 SER A CA 1
ATOM 617 C C . SER A 1 82 ? -25.725 3.649 25.443 1.00 76.94 82 SER A C 1
ATOM 619 O O . SER A 1 82 ? -24.851 3.095 24.766 1.00 76.94 82 SER A O 1
ATOM 621 N N . ASP A 1 83 ? -27.026 3.529 25.154 1.00 69.69 83 ASP A N 1
ATOM 622 C CA . ASP A 1 83 ? -27.592 2.826 23.990 1.00 69.69 83 ASP A CA 1
ATOM 623 C C . ASP A 1 83 ? -27.149 1.355 23.851 1.00 69.69 83 ASP A C 1
ATOM 625 O O . ASP A 1 83 ? -26.872 0.867 22.755 1.00 69.69 83 ASP A O 1
ATOM 629 N N . GLY A 1 84 ? -27.088 0.631 24.974 1.00 65.56 84 GLY A N 1
ATOM 630 C CA . GLY A 1 84 ? -26.639 -0.766 24.998 1.00 65.56 84 GLY A CA 1
ATOM 631 C C . GLY A 1 84 ? -25.125 -0.899 24.823 1.00 65.56 84 GLY A C 1
ATOM 632 O O . GLY A 1 84 ? -24.673 -1.735 24.046 1.00 65.56 84 GLY A O 1
ATOM 633 N N . ALA A 1 85 ? -24.364 -0.055 25.528 1.00 68.56 85 ALA A N 1
ATOM 634 C CA . ALA A 1 85 ? -22.903 0.015 25.493 1.00 68.56 85 ALA A CA 1
ATOM 635 C C . ALA A 1 85 ? -22.311 0.296 24.094 1.00 68.56 85 ALA A C 1
ATOM 637 O O . ALA A 1 85 ? -21.312 -0.303 23.699 1.00 68.56 85 ALA A O 1
ATOM 638 N N . LYS A 1 86 ? -22.923 1.220 23.337 1.00 74.88 86 LYS A N 1
ATOM 639 C CA . LYS A 1 86 ? -22.472 1.607 21.983 1.00 74.88 86 LYS A CA 1
ATOM 640 C C . LYS A 1 86 ? -21.823 2.991 21.911 1.00 74.88 86 LYS A C 1
ATOM 642 O O . LYS A 1 86 ? -20.903 3.187 21.116 1.00 74.88 86 LYS A O 1
ATOM 647 N N . LEU A 1 87 ? -22.300 3.949 22.711 1.00 86.19 87 LEU A N 1
ATOM 648 C CA . LEU A 1 87 ? -21.920 5.365 22.614 1.00 86.19 87 LEU A CA 1
ATOM 649 C C . LEU A 1 87 ? -21.764 6.017 23.992 1.00 86.19 87 LEU A C 1
ATOM 651 O O . LEU A 1 87 ? -22.678 5.953 24.817 1.00 86.19 87 LEU A O 1
ATOM 655 N N . LEU A 1 88 ? -20.665 6.742 24.200 1.00 87.25 88 LEU A N 1
ATOM 656 C CA . LEU A 1 88 ? -20.546 7.716 25.289 1.00 87.25 88 LEU A CA 1
ATOM 657 C C . LEU A 1 88 ? -21.260 9.004 24.853 1.00 87.25 88 LEU A C 1
ATOM 659 O O . LEU A 1 88 ? -20.873 9.578 23.837 1.00 87.25 88 LEU A O 1
ATOM 663 N N . LYS A 1 89 ? -22.298 9.440 25.579 1.00 86.12 89 LYS A N 1
ATOM 664 C CA . LYS A 1 89 ? -23.055 10.678 25.289 1.00 86.12 89 LYS A CA 1
ATOM 665 C C . LYS A 1 89 ? -22.640 11.812 26.226 1.00 86.12 89 LYS A C 1
ATOM 667 O O . LYS A 1 89 ? -21.625 12.439 25.981 1.00 86.12 89 LYS A O 1
ATOM 672 N N . SER A 1 90 ? -23.371 12.054 27.312 1.00 82.00 90 SER A N 1
ATOM 673 C CA . SER A 1 90 ? -23.000 13.049 28.331 1.00 82.00 90 SER A CA 1
ATOM 674 C C . SER A 1 90 ? -21.741 12.665 29.110 1.00 82.00 90 SER A C 1
ATOM 676 O O . SER A 1 90 ? -20.990 13.536 29.534 1.00 82.00 90 SER A O 1
ATOM 678 N N . ASP A 1 91 ? -21.498 11.363 29.271 1.00 83.88 91 ASP A N 1
ATOM 679 C CA . ASP A 1 91 ? -20.603 10.845 30.311 1.00 83.88 91 ASP A CA 1
ATOM 680 C C . ASP A 1 91 ? -19.180 10.557 29.792 1.00 83.88 91 ASP A C 1
ATOM 682 O O . ASP A 1 91 ? -18.359 9.962 30.493 1.00 83.88 91 ASP A O 1
ATOM 686 N N . TRP A 1 92 ? -18.851 10.996 28.567 1.00 86.69 92 TRP A N 1
ATOM 687 C CA . TRP A 1 92 ? -17.493 10.870 28.027 1.00 86.69 92 TRP A CA 1
ATOM 688 C C . TRP A 1 92 ? -16.403 11.571 28.864 1.00 86.69 92 TRP A C 1
ATOM 690 O O . TRP A 1 92 ? -15.302 11.017 28.904 1.00 86.69 92 TRP A O 1
ATOM 700 N N . PRO A 1 93 ? -16.634 12.709 29.565 1.00 88.94 93 PRO A N 1
ATOM 701 C CA . PRO A 1 93 ? -15.594 13.315 30.398 1.00 88.94 93 PRO A CA 1
ATOM 702 C C . PRO A 1 93 ? -15.203 12.383 31.548 1.00 88.94 93 PRO A C 1
ATOM 704 O O . PRO A 1 93 ? -14.023 12.115 31.759 1.00 88.94 93 PRO A O 1
ATOM 707 N N . HIS A 1 94 ? -16.198 11.788 32.213 1.00 89.69 94 HIS A N 1
ATOM 708 C CA . HIS A 1 94 ? -15.969 10.838 33.299 1.00 89.69 94 HIS A CA 1
ATOM 709 C C . HIS A 1 94 ? -15.304 9.541 32.806 1.00 89.69 94 HIS A C 1
ATOM 711 O O . HIS A 1 94 ? -14.400 9.013 33.452 1.00 89.69 94 HIS A O 1
ATOM 717 N N . ALA A 1 95 ? -15.665 9.064 31.609 1.00 91.62 95 ALA A N 1
ATOM 718 C CA . ALA A 1 95 ? -14.978 7.934 30.984 1.00 91.62 95 ALA A CA 1
ATOM 719 C C . ALA A 1 95 ? -13.475 8.205 30.761 1.00 91.62 95 ALA A C 1
ATOM 721 O O . ALA A 1 95 ? -12.667 7.283 30.885 1.00 91.62 95 ALA A O 1
ATOM 722 N N . PHE A 1 96 ? -13.082 9.452 30.465 1.00 93.62 96 PHE A N 1
ATOM 723 C CA . PHE A 1 96 ? -11.672 9.845 30.378 1.00 93.62 96 PHE A CA 1
ATOM 724 C C . PHE A 1 96 ? -10.996 9.947 31.754 1.00 93.62 96 PHE A C 1
ATOM 726 O O . PHE A 1 96 ? -9.877 9.453 31.907 1.00 93.62 96 PHE A O 1
ATOM 733 N N . GLU A 1 97 ? -11.670 10.481 32.774 1.00 91.38 97 GLU A N 1
ATOM 734 C CA . GLU A 1 97 ? -11.153 10.505 34.153 1.00 91.38 97 GLU A CA 1
ATOM 735 C C . GLU A 1 97 ? -10.806 9.093 34.653 1.00 91.38 97 GLU A C 1
ATOM 737 O O . GLU A 1 97 ? -9.713 8.869 35.176 1.00 91.38 97 GLU A O 1
ATOM 742 N N . LEU A 1 98 ? -11.690 8.116 34.414 1.00 92.19 98 LEU A N 1
ATOM 743 C CA . LEU A 1 98 ? -11.519 6.714 34.822 1.00 92.19 98 LEU A CA 1
ATOM 744 C C . LEU A 1 98 ? -10.319 6.004 34.163 1.00 92.19 98 LEU A C 1
ATOM 746 O O . LEU A 1 98 ? -9.840 4.995 34.689 1.00 92.19 98 LEU A O 1
ATOM 750 N N . VAL A 1 99 ? -9.810 6.517 33.037 1.00 93.56 99 VAL A N 1
ATOM 751 C CA . VAL A 1 99 ? -8.577 6.026 32.388 1.00 93.56 99 VAL A CA 1
ATOM 752 C C . VAL A 1 99 ? -7.349 6.904 32.660 1.00 93.56 99 VAL A C 1
ATOM 754 O O . VAL A 1 99 ? -6.263 6.569 32.189 1.00 93.56 99 VAL A O 1
ATOM 757 N N . GLY A 1 100 ? -7.488 7.967 33.462 1.00 90.25 100 GLY A N 1
ATOM 758 C CA . GLY A 1 100 ? -6.396 8.857 33.876 1.00 90.25 100 GLY A CA 1
ATOM 759 C C . GLY A 1 100 ? -6.226 10.122 33.025 1.00 90.25 100 GLY A C 1
ATOM 760 O O . GLY A 1 100 ? -5.144 10.703 33.014 1.00 90.25 100 GLY A O 1
ATOM 761 N N . ILE A 1 101 ? -7.261 10.548 32.296 1.00 88.69 101 ILE A N 1
ATOM 762 C CA . ILE A 1 101 ? -7.235 11.715 31.404 1.00 88.69 101 ILE A CA 1
ATOM 763 C C . ILE A 1 101 ? -8.200 12.784 31.933 1.00 88.69 101 ILE A C 1
ATOM 765 O O . ILE A 1 101 ? -9.402 12.724 31.703 1.00 88.69 101 ILE A O 1
ATOM 769 N N . SER A 1 102 ? -7.668 13.792 32.626 1.00 76.50 102 SER A N 1
ATOM 770 C CA . SER A 1 102 ? -8.469 14.831 33.304 1.00 76.50 102 SER A CA 1
ATOM 771 C C . SER A 1 102 ? -8.710 16.108 32.484 1.00 76.50 102 SER A C 1
ATOM 773 O O . SER A 1 102 ? -9.314 17.046 32.993 1.00 76.50 102 SER A O 1
ATOM 775 N N . SER A 1 103 ? -8.201 16.194 31.250 1.00 70.69 103 SER A N 1
ATOM 776 C CA . SER A 1 103 ? -8.167 17.444 30.466 1.00 70.69 103 SER A CA 1
ATOM 777 C C . SER A 1 103 ? -8.897 17.382 29.121 1.00 70.69 103 SER A C 1
ATOM 779 O O . SER A 1 103 ? -8.670 18.249 28.285 1.00 70.69 103 SER A O 1
ATOM 781 N N . ALA A 1 104 ? -9.708 16.352 28.868 1.00 77.94 104 ALA A N 1
ATOM 782 C CA . ALA A 1 104 ? -10.395 16.200 27.586 1.00 77.94 104 ALA A CA 1
ATOM 783 C C . ALA A 1 104 ? -11.518 17.237 27.418 1.00 77.94 104 ALA A C 1
ATOM 785 O O . ALA A 1 104 ? -12.373 17.375 28.292 1.00 77.94 104 ALA A O 1
ATOM 786 N N . SER A 1 105 ? -11.532 17.938 26.284 1.00 76.75 105 SER A N 1
ATOM 787 C CA . SER A 1 105 ? -12.502 19.003 25.991 1.00 76.75 105 SER A CA 1
ATOM 788 C C . SER A 1 105 ? -13.346 18.731 24.730 1.00 76.75 105 SER A C 1
ATOM 790 O O . SER A 1 105 ? -12.890 18.017 23.836 1.00 76.75 105 SER A O 1
ATOM 792 N N . PRO A 1 106 ? -14.559 19.317 24.598 1.00 76.06 106 PRO A N 1
ATOM 793 C CA . PRO A 1 106 ? -15.389 19.150 23.397 1.00 76.06 106 PRO A CA 1
ATOM 794 C C . PRO A 1 106 ? -14.700 19.646 22.117 1.00 76.06 106 PRO A C 1
ATOM 796 O O . PRO A 1 106 ? -14.816 19.018 21.068 1.00 76.06 106 PRO A O 1
ATOM 799 N N . VAL A 1 107 ? -13.923 20.729 22.220 1.00 68.94 107 VAL A N 1
ATOM 800 C CA . VAL A 1 107 ? -13.209 21.350 21.092 1.00 68.94 107 VAL A CA 1
ATOM 801 C C . VAL A 1 107 ? -12.120 20.419 20.547 1.00 68.94 107 VAL A C 1
ATOM 803 O O . VAL A 1 107 ? -11.988 20.257 19.336 1.00 68.94 107 VAL A O 1
ATOM 806 N N . GLU A 1 108 ? -11.383 19.726 21.422 1.00 76.31 108 GLU A N 1
ATOM 807 C CA . GLU A 1 108 ? -10.442 18.666 21.019 1.00 76.31 108 GLU A CA 1
ATOM 808 C C . GLU A 1 108 ? -11.131 17.439 20.409 1.00 76.31 108 GLU A C 1
ATOM 810 O O . GLU A 1 108 ? -10.455 16.572 19.858 1.00 76.31 108 GLU A O 1
ATOM 815 N N . LEU A 1 109 ? -12.456 17.340 20.520 1.00 78.75 109 LEU A N 1
ATOM 816 C CA . LEU A 1 109 ? -13.284 16.276 19.966 1.00 78.75 109 LEU A CA 1
ATOM 817 C C . LEU A 1 109 ? -14.085 16.740 18.737 1.00 78.75 109 LEU A C 1
ATOM 819 O O . LEU A 1 109 ? -14.996 16.023 18.333 1.00 78.75 109 LEU A O 1
ATOM 823 N N . ASP A 1 110 ? -13.751 17.883 18.120 1.00 78.94 110 ASP A N 1
ATOM 824 C CA . ASP A 1 110 ? -14.474 18.434 16.953 1.00 78.94 110 ASP A CA 1
ATOM 825 C C . ASP A 1 110 ? -15.968 18.685 17.272 1.00 78.94 110 ASP A C 1
ATOM 827 O O . ASP A 1 110 ? -16.866 18.302 16.522 1.00 78.94 110 ASP A O 1
ATOM 831 N N . ASP A 1 111 ? -16.221 19.231 18.472 1.00 77.12 111 ASP A N 1
ATOM 832 C CA . ASP A 1 111 ? -17.534 19.517 19.075 1.00 77.12 111 ASP A CA 1
ATOM 833 C C . ASP A 1 111 ? -18.518 18.324 19.081 1.00 77.12 111 ASP A C 1
ATOM 835 O O . ASP A 1 111 ? -19.746 18.471 19.106 1.00 77.12 111 ASP A O 1
ATOM 839 N N . LYS A 1 112 ? -17.982 17.095 19.101 1.00 76.00 112 LYS A N 1
ATOM 840 C CA . LYS A 1 112 ? -18.770 15.858 19.167 1.00 76.00 112 LYS A CA 1
ATOM 841 C C . LYS A 1 112 ? -19.584 15.751 20.458 1.00 76.00 112 LYS A C 1
ATOM 843 O O . LYS A 1 112 ? -19.051 15.650 21.558 1.00 76.00 112 LYS A O 1
ATOM 848 N N . VAL A 1 113 ? -20.898 15.613 20.284 1.00 80.50 113 VAL A N 1
ATOM 849 C CA . VAL A 1 113 ? -21.875 15.355 21.362 1.00 80.50 113 VAL A CA 1
ATOM 850 C C . VAL A 1 113 ? -21.870 13.885 21.826 1.00 80.50 113 VAL A C 1
ATOM 852 O O . VAL A 1 113 ? -22.421 13.560 22.875 1.00 80.50 113 VAL A O 1
ATOM 855 N N . ALA A 1 114 ? -21.262 12.977 21.055 1.00 87.19 114 ALA A N 1
ATOM 856 C CA . ALA A 1 114 ? -21.094 11.576 21.435 1.00 87.19 114 ALA A CA 1
ATOM 857 C C . ALA A 1 114 ? -19.843 10.949 20.799 1.00 87.19 114 ALA A C 1
ATOM 859 O O . ALA A 1 114 ? -19.478 11.292 19.670 1.00 87.19 114 ALA A O 1
ATOM 860 N N . LEU A 1 115 ? -19.236 9.990 21.504 1.00 89.81 115 LEU A N 1
ATOM 861 C CA . LEU A 1 115 ? -18.085 9.209 21.048 1.00 89.81 115 LEU A CA 1
ATOM 862 C C . LEU A 1 115 ? -18.436 7.726 20.918 1.00 89.81 115 LEU A C 1
ATOM 864 O O . LEU A 1 115 ? -19.026 7.121 21.817 1.00 89.81 115 LEU A O 1
ATOM 868 N N . THR A 1 116 ? -18.007 7.118 19.817 1.00 92.06 116 THR A N 1
ATOM 869 C CA . THR A 1 116 ? -17.967 5.655 19.675 1.00 92.06 116 THR A CA 1
ATOM 870 C C . THR A 1 116 ? -16.779 5.052 20.442 1.00 92.06 116 THR A C 1
ATOM 872 O O . THR A 1 116 ? -15.822 5.758 20.766 1.00 92.06 116 THR A O 1
ATOM 875 N N . TYR A 1 117 ? -16.784 3.734 20.695 1.00 93.56 117 TYR A N 1
ATOM 876 C CA . TYR A 1 117 ? -15.644 3.055 21.338 1.00 93.56 117 TYR A CA 1
ATOM 877 C C . TYR A 1 117 ? -14.322 3.275 20.582 1.00 93.56 117 TYR A C 1
ATOM 879 O O . TYR A 1 117 ? -13.319 3.639 21.190 1.00 93.56 117 TYR A O 1
ATOM 887 N N . PHE A 1 118 ? -14.325 3.141 19.251 1.00 93.38 118 PHE A N 1
ATOM 888 C CA . PHE A 1 118 ? -13.169 3.441 18.401 1.00 93.38 118 PHE A CA 1
ATOM 889 C C . PHE A 1 118 ? -12.595 4.852 18.628 1.00 93.38 118 PHE A C 1
ATOM 891 O O . PHE A 1 118 ? -11.376 5.021 18.671 1.00 93.38 118 PHE A O 1
ATOM 898 N N . GLU A 1 119 ? -13.451 5.863 18.781 1.00 93.50 119 GLU A N 1
ATOM 899 C CA . GLU A 1 119 ? -13.042 7.262 18.966 1.00 93.50 119 GLU A CA 1
ATOM 900 C C . GLU A 1 119 ? -12.528 7.519 20.382 1.00 93.50 119 GLU A C 1
ATOM 902 O O . GLU A 1 119 ? -11.463 8.114 20.543 1.00 93.50 119 GLU A O 1
ATOM 907 N N . PHE A 1 120 ? -13.218 6.984 21.394 1.00 94.56 120 PHE A N 1
ATOM 908 C CA . PHE A 1 120 ? -12.763 6.995 22.783 1.00 94.56 120 PHE A CA 1
ATOM 909 C C . PHE A 1 120 ? -11.363 6.381 22.909 1.00 94.56 120 PHE A C 1
ATOM 911 O O . PHE A 1 120 ? -10.433 7.052 23.349 1.00 94.56 120 PHE A O 1
ATOM 918 N N . VAL A 1 121 ? -11.166 5.145 22.435 1.00 95.81 121 VAL A N 1
ATOM 919 C CA . VAL A 1 121 ? -9.858 4.473 22.502 1.00 95.81 121 VAL A CA 1
ATOM 920 C C . VAL A 1 121 ? -8.807 5.207 21.666 1.00 95.81 121 VAL A C 1
ATOM 922 O O . VAL A 1 121 ? -7.667 5.316 22.111 1.00 95.81 121 VAL A O 1
ATOM 925 N N . SER A 1 122 ? -9.167 5.762 20.500 1.00 95.06 122 SER A N 1
ATOM 926 C CA . SER A 1 122 ? -8.246 6.592 19.705 1.00 95.06 122 SER A CA 1
ATOM 927 C C . SER A 1 122 ? -7.751 7.804 20.498 1.00 95.06 122 SER A C 1
ATOM 929 O O . SER A 1 122 ? -6.551 8.080 20.496 1.00 95.06 122 SER A O 1
ATOM 931 N N . TYR A 1 123 ? -8.642 8.479 21.228 1.00 94.44 123 TYR A N 1
ATOM 932 C CA . TYR A 1 123 ? -8.281 9.594 22.099 1.00 94.44 123 TYR A CA 1
ATOM 933 C C . TYR A 1 123 ? -7.375 9.166 23.261 1.00 94.44 123 TYR A C 1
ATOM 935 O O . TYR A 1 123 ? -6.383 9.847 23.544 1.00 94.44 123 TYR A O 1
ATOM 943 N N . VAL A 1 124 ? -7.675 8.023 23.893 1.00 94.75 124 VAL A N 1
ATOM 944 C CA . VAL A 1 124 ? -6.876 7.460 24.996 1.00 94.75 124 VAL A CA 1
ATOM 945 C C . VAL A 1 124 ? -5.452 7.115 24.553 1.00 94.75 124 VAL A C 1
ATOM 947 O O . VAL A 1 124 ? -4.508 7.430 25.270 1.00 94.75 124 VAL A O 1
ATOM 950 N N . VAL A 1 125 ? -5.260 6.564 23.348 1.00 94.62 125 VAL A N 1
ATOM 951 C CA . VAL A 1 125 ? -3.914 6.295 22.791 1.00 94.62 125 VAL A CA 1
ATOM 952 C C . VAL A 1 125 ? -3.249 7.533 22.159 1.00 94.62 125 VAL A C 1
ATOM 954 O O . VAL A 1 125 ? -2.334 7.406 21.347 1.00 94.62 125 VAL A O 1
ATOM 957 N N . GLY A 1 126 ? -3.697 8.739 22.527 1.00 91.31 126 GLY A N 1
ATOM 958 C CA . GLY A 1 126 ? -3.042 10.009 22.195 1.00 91.31 126 GLY A CA 1
ATOM 959 C C . GLY A 1 126 ? -3.404 10.618 20.838 1.00 91.31 126 GLY A C 1
ATOM 960 O O . GLY A 1 126 ? -2.766 11.582 20.421 1.00 91.31 126 GLY A O 1
ATOM 961 N N . VAL A 1 127 ? -4.413 10.100 20.133 1.00 92.25 127 VAL A N 1
ATOM 962 C CA . VAL A 1 127 ? -4.836 10.645 18.832 1.00 92.25 127 VAL A CA 1
ATOM 963 C C . VAL A 1 127 ? -5.883 11.734 19.038 1.00 92.25 127 VAL A C 1
ATOM 965 O O . VAL A 1 127 ? -6.755 11.623 19.897 1.00 92.25 127 VAL A O 1
ATOM 968 N N . ARG A 1 128 ? -5.819 12.802 18.245 1.00 90.38 128 ARG A N 1
ATOM 969 C CA . ARG A 1 128 ? -6.843 13.853 18.210 1.00 90.38 128 ARG A CA 1
ATOM 970 C C . ARG A 1 128 ? -7.464 13.918 16.814 1.00 90.38 128 ARG A C 1
ATOM 972 O O . ARG A 1 128 ? -6.729 13.728 15.837 1.00 90.38 128 ARG A O 1
ATOM 979 N N . PRO A 1 129 ? -8.782 14.152 16.693 1.00 92.12 129 PRO A N 1
ATOM 980 C CA . PRO A 1 129 ? -9.413 14.378 15.406 1.00 92.12 129 PRO A CA 1
ATOM 981 C C . PRO A 1 129 ? -8.739 15.572 14.725 1.00 92.12 129 PRO A C 1
ATOM 983 O O . PRO A 1 129 ? -8.510 16.609 15.339 1.00 92.12 129 PRO A O 1
ATOM 986 N N . SER A 1 130 ? -8.368 15.405 13.460 1.00 92.62 130 SER A N 1
ATOM 987 C CA . SER A 1 130 ? -7.750 16.465 12.655 1.00 92.62 130 SER A CA 1
ATOM 988 C C . SER A 1 130 ? -8.645 16.801 11.465 1.00 92.62 130 SER A C 1
ATOM 990 O O . SER A 1 130 ? -9.092 15.864 10.797 1.00 92.62 130 SER A O 1
ATOM 992 N N . PRO A 1 131 ? -8.894 18.082 11.145 1.00 94.75 131 PRO A N 1
ATOM 993 C CA . PRO A 1 131 ? -9.758 18.447 10.030 1.00 94.75 131 PRO A CA 1
ATOM 994 C C . PRO A 1 131 ? -9.159 18.001 8.691 1.00 94.75 131 PRO A C 1
ATOM 996 O O . PRO A 1 131 ? -7.944 18.068 8.475 1.00 94.75 131 PRO A O 1
ATOM 999 N N . VAL A 1 132 ? -10.033 17.556 7.787 1.00 96.44 132 VAL A N 1
ATOM 1000 C CA . VAL A 1 132 ? -9.707 17.232 6.395 1.00 96.44 132 VAL A CA 1
ATOM 1001 C C . VAL A 1 132 ? -10.560 18.088 5.468 1.00 96.44 132 VAL A C 1
ATOM 1003 O O . VAL A 1 132 ? -11.789 18.116 5.577 1.00 96.44 132 VAL A O 1
ATOM 1006 N N . GLU A 1 133 ? -9.913 18.750 4.517 1.00 96.38 133 GLU A N 1
ATOM 1007 C CA . GLU A 1 133 ? -10.553 19.611 3.519 1.00 96.38 133 GLU A CA 1
ATOM 1008 C C . GLU A 1 133 ? -10.099 19.226 2.107 1.00 96.38 133 GLU A C 1
ATOM 1010 O O . GLU A 1 133 ? -9.037 18.628 1.920 1.00 96.38 133 GLU A O 1
ATOM 1015 N N . VAL A 1 134 ? -10.870 19.620 1.094 1.00 96.19 134 VAL A N 1
ATOM 1016 C CA . VAL A 1 134 ? -10.423 19.609 -0.304 1.00 96.19 134 VAL A CA 1
ATOM 1017 C C . VAL A 1 134 ? -10.299 21.041 -0.821 1.00 96.19 134 VAL A C 1
ATOM 1019 O O . VAL A 1 134 ? -11.245 21.828 -0.765 1.00 96.19 134 VAL A O 1
ATOM 1022 N N . ALA A 1 135 ? -9.115 21.381 -1.318 1.00 94.88 135 ALA A N 1
ATOM 1023 C CA . ALA A 1 135 ? -8.839 22.616 -2.033 1.00 94.88 135 ALA A CA 1
ATOM 1024 C C . ALA A 1 135 ? -9.082 22.389 -3.530 1.00 94.88 135 ALA A C 1
ATOM 1026 O O . ALA A 1 135 ? -8.627 21.395 -4.095 1.00 94.88 135 ALA A O 1
ATOM 1027 N N . MET A 1 136 ? -9.827 23.293 -4.164 1.00 92.69 136 MET A N 1
ATOM 1028 C CA . MET A 1 136 ? -10.241 23.208 -5.563 1.00 92.69 136 MET A CA 1
ATOM 1029 C C . MET A 1 136 ? -9.708 24.409 -6.344 1.00 92.69 136 MET A C 1
ATOM 1031 O O . MET A 1 136 ? -10.004 25.564 -6.026 1.00 92.69 136 MET A O 1
ATOM 1035 N N . TYR A 1 137 ? -8.966 24.120 -7.406 1.00 90.19 137 TYR A N 1
ATOM 1036 C CA . TYR A 1 137 ? -8.326 25.090 -8.287 1.00 90.19 137 TYR A CA 1
ATOM 1037 C C . TYR A 1 137 ? -8.915 24.956 -9.684 1.00 90.19 137 TYR A C 1
ATOM 1039 O O . TYR A 1 137 ? -8.988 23.853 -10.218 1.00 90.19 137 TYR A O 1
ATOM 1047 N N . ASP A 1 138 ? -9.338 26.062 -10.286 1.00 87.00 138 ASP A N 1
ATOM 1048 C CA . ASP A 1 138 ? -9.841 26.071 -11.659 1.00 87.00 138 ASP A CA 1
ATOM 1049 C C . ASP A 1 138 ? -8.691 26.379 -12.617 1.00 87.00 138 ASP A C 1
ATOM 1051 O O . ASP A 1 138 ? -8.360 27.540 -12.843 1.00 87.00 138 ASP A O 1
ATOM 1055 N N . LEU A 1 139 ? -8.098 25.335 -13.200 1.00 82.62 139 LEU A N 1
ATOM 1056 C CA . LEU A 1 139 ? -6.968 25.451 -14.129 1.00 82.62 139 LEU A CA 1
ATOM 1057 C C . LEU A 1 139 ? -7.298 26.254 -15.395 1.00 82.62 139 LEU A C 1
ATOM 1059 O O . LEU A 1 139 ? -6.391 26.645 -16.125 1.00 82.62 139 LEU A O 1
ATOM 1063 N N . SER A 1 140 ? -8.583 26.489 -15.679 1.00 75.56 140 SER A N 1
ATOM 1064 C CA . SER A 1 140 ? -9.004 27.325 -16.801 1.00 75.56 140 SER A CA 1
ATOM 1065 C C . SER A 1 140 ? -9.069 28.815 -16.464 1.00 75.56 140 SER A C 1
ATOM 1067 O O . SER A 1 140 ? -9.268 29.610 -17.375 1.00 75.56 140 SER A O 1
ATOM 1069 N N . ASN A 1 141 ? -8.953 29.213 -15.189 1.00 72.69 141 ASN A N 1
ATOM 1070 C CA . ASN A 1 141 ? -9.232 30.579 -14.725 1.00 72.69 141 ASN A CA 1
ATOM 1071 C C . ASN A 1 141 ? -10.593 31.113 -15.234 1.00 72.69 141 ASN A C 1
ATOM 1073 O O . ASN A 1 141 ? -10.714 32.262 -15.653 1.00 72.69 141 ASN A O 1
ATOM 1077 N N . GLY A 1 142 ? -11.624 30.258 -15.251 1.00 71.31 142 GLY A N 1
ATOM 1078 C CA . GLY A 1 142 ? -12.955 30.559 -15.791 1.00 71.31 142 GLY A CA 1
ATOM 1079 C C . GLY A 1 142 ? -13.090 30.480 -17.319 1.00 71.31 142 GLY A C 1
ATOM 1080 O O . GLY A 1 142 ? -14.214 30.506 -17.821 1.00 71.31 142 GLY A O 1
ATOM 1081 N N . LEU A 1 143 ? -11.999 30.326 -18.079 1.00 69.38 143 LEU A N 1
ATOM 1082 C CA . LEU A 1 143 ? -12.037 30.306 -19.549 1.00 69.38 143 LEU A CA 1
ATOM 1083 C C . LEU A 1 143 ? -12.830 29.120 -20.122 1.00 69.38 143 LEU A C 1
ATOM 1085 O O . LEU A 1 143 ? -13.378 29.232 -21.217 1.00 69.38 143 LEU A O 1
ATOM 1089 N N . VAL A 1 144 ? -12.954 28.003 -19.390 1.00 72.88 144 VAL A N 1
ATOM 1090 C CA . VAL A 1 144 ? -13.710 26.826 -19.864 1.00 72.88 144 VAL A CA 1
ATOM 1091 C C . VAL A 1 144 ? -15.197 27.127 -20.084 1.00 72.88 144 VAL A C 1
ATOM 1093 O O . VAL A 1 144 ? -15.819 26.511 -20.946 1.00 72.88 144 VAL A O 1
ATOM 1096 N N . GLN A 1 145 ? -15.754 28.115 -19.374 1.00 71.69 145 GLN A N 1
ATOM 1097 C CA . GLN A 1 145 ? -17.161 28.516 -19.498 1.00 71.69 145 GLN A CA 1
ATOM 1098 C C . GLN A 1 145 ? -17.482 29.134 -20.872 1.00 71.69 145 GLN A C 1
ATOM 1100 O O . GLN A 1 145 ? -18.638 29.132 -21.294 1.00 71.69 145 GLN A O 1
ATOM 1105 N N . TRP A 1 146 ? -16.459 29.623 -21.582 1.00 69.19 146 TRP A N 1
ATOM 1106 C CA . TRP A 1 146 ? -16.563 30.205 -22.922 1.00 69.19 146 TRP A CA 1
ATOM 1107 C C . TRP A 1 146 ? -16.363 29.182 -24.047 1.00 69.19 146 TRP A C 1
ATOM 1109 O O . TRP A 1 146 ? -16.619 29.492 -25.210 1.00 69.19 146 TRP A O 1
ATOM 1119 N N . ILE A 1 147 ? -15.924 27.957 -23.733 1.00 69.56 147 ILE A N 1
ATOM 1120 C CA . ILE A 1 147 ? -15.781 26.897 -24.733 1.00 69.56 147 ILE A CA 1
ATOM 1121 C C . ILE A 1 147 ? -17.184 26.372 -25.091 1.00 69.56 147 ILE A C 1
ATOM 1123 O O . ILE A 1 147 ? -17.920 25.947 -24.196 1.00 69.56 147 ILE A O 1
ATOM 1127 N N . PRO A 1 148 ? -17.582 26.349 -26.380 1.00 72.38 148 PRO A N 1
ATOM 1128 C CA . PRO A 1 148 ? -18.897 25.859 -26.777 1.00 72.38 148 PRO A CA 1
ATOM 1129 C C . PRO A 1 148 ? -19.133 24.419 -26.312 1.00 72.38 148 PRO A C 1
ATOM 1131 O O . PRO A 1 148 ? -18.317 23.537 -26.582 1.00 72.38 148 PRO A O 1
ATOM 1134 N N . ALA A 1 149 ? -20.286 24.152 -25.691 1.00 71.25 149 ALA A N 1
ATOM 1135 C CA . ALA A 1 149 ? -20.622 22.828 -25.155 1.00 71.25 149 ALA A CA 1
ATOM 1136 C C . ALA A 1 149 ? -20.496 21.704 -26.207 1.00 71.25 149 ALA A C 1
ATOM 1138 O O . ALA A 1 149 ? -20.084 20.595 -25.881 1.00 71.25 149 ALA A O 1
ATOM 1139 N N . ALA A 1 150 ? -20.757 21.993 -27.488 1.00 71.06 150 ALA A N 1
ATOM 1140 C CA . ALA A 1 150 ? -20.550 21.054 -28.595 1.00 71.06 150 ALA A CA 1
ATOM 1141 C C . ALA A 1 150 ? -19.088 20.565 -28.728 1.00 71.06 150 ALA A C 1
ATOM 1143 O O . ALA A 1 150 ? -18.859 19.386 -28.989 1.00 71.06 150 ALA A O 1
ATOM 1144 N N . ALA A 1 151 ? -18.093 21.426 -28.476 1.00 63.94 151 ALA A N 1
ATOM 1145 C CA . ALA A 1 151 ? -16.674 21.048 -28.466 1.00 63.94 151 ALA A CA 1
ATOM 1146 C C . ALA A 1 151 ? -16.290 20.193 -27.238 1.00 63.94 151 ALA A C 1
ATOM 1148 O O . ALA A 1 151 ? -15.281 19.483 -27.260 1.00 63.94 151 ALA A O 1
ATOM 1149 N N . LEU A 1 152 ? -17.123 20.230 -26.192 1.00 65.50 152 LEU A N 1
ATOM 1150 C CA . LEU A 1 152 ? -16.985 19.498 -24.931 1.00 65.50 152 LEU A CA 1
ATOM 1151 C C . LEU A 1 152 ? -17.997 18.340 -24.791 1.00 65.50 152 LEU A C 1
ATOM 1153 O O . LEU A 1 152 ? -18.336 17.929 -23.683 1.00 65.50 152 LEU A O 1
ATOM 1157 N N . GLY A 1 153 ? -18.495 17.803 -25.912 1.00 66.62 153 GLY A N 1
ATOM 1158 C CA . GLY A 1 153 ? -19.372 16.624 -25.919 1.00 66.62 153 GLY A CA 1
ATOM 1159 C C . GLY A 1 153 ? -20.786 16.871 -25.376 1.00 66.62 153 GLY A C 1
ATOM 1160 O O . GLY A 1 153 ? -21.413 15.955 -24.850 1.00 66.62 153 GLY A O 1
ATOM 1161 N N . GLY A 1 154 ? -21.278 18.108 -25.477 1.00 63.91 154 GLY A N 1
ATOM 1162 C CA . GLY A 1 154 ? -22.599 18.544 -25.015 1.00 63.91 154 GLY A CA 1
ATOM 1163 C C . GLY A 1 154 ? -22.645 19.026 -23.561 1.00 63.91 154 GLY A C 1
ATOM 1164 O O . GLY A 1 154 ? -23.684 19.513 -23.125 1.00 63.91 154 GLY A O 1
ATOM 1165 N N . GLN A 1 155 ? -21.541 18.928 -22.817 1.00 66.81 155 GLN A N 1
ATOM 1166 C CA . GLN A 1 155 ? -21.476 19.311 -21.404 1.00 66.81 155 GLN A CA 1
ATOM 1167 C C . GLN A 1 155 ? -21.033 20.770 -21.221 1.00 66.81 155 GLN A C 1
ATOM 1169 O O . GLN A 1 155 ? -20.189 21.276 -21.964 1.00 66.81 155 GLN A O 1
ATOM 1174 N N . LYS A 1 156 ? -21.573 21.437 -20.194 1.00 65.00 156 LYS A N 1
ATOM 1175 C CA . LYS A 1 156 ? -21.040 22.704 -19.668 1.00 65.00 156 LYS A CA 1
ATOM 1176 C C . LYS A 1 156 ? -20.214 22.411 -18.420 1.00 65.00 156 LYS A C 1
ATOM 1178 O O . LYS A 1 156 ? -20.688 21.723 -17.523 1.00 65.00 156 LYS A O 1
ATOM 1183 N N . PHE A 1 157 ? -19.005 22.957 -18.359 1.00 67.44 157 PHE A N 1
ATOM 1184 C CA . PHE A 1 157 ? -18.107 22.828 -17.215 1.00 67.44 157 PHE A CA 1
ATOM 1185 C C . PHE A 1 157 ? -18.034 24.171 -16.479 1.00 67.44 157 PHE A C 1
ATOM 1187 O O . PHE A 1 157 ? -17.827 25.207 -17.105 1.00 67.44 157 PHE A O 1
ATOM 1194 N N . GLU A 1 158 ? -18.185 24.165 -15.153 1.00 68.25 158 GLU A N 1
ATOM 1195 C CA . GLU A 1 158 ? -18.051 25.377 -14.321 1.00 68.25 158 GLU A CA 1
ATOM 1196 C C . GLU A 1 158 ? -16.587 25.815 -14.129 1.00 68.25 158 GLU A C 1
ATOM 1198 O O . GLU A 1 158 ? -16.310 26.976 -13.812 1.00 68.25 158 GLU A O 1
ATOM 1203 N N . GLY A 1 159 ? -15.659 24.876 -14.314 1.00 71.00 159 GLY A N 1
ATOM 1204 C CA . GLY A 1 159 ? -14.215 25.016 -14.165 1.00 71.00 159 GLY A CA 1
ATOM 1205 C C . GLY A 1 159 ? -13.512 23.732 -14.612 1.00 71.00 159 GLY A C 1
ATOM 1206 O O . GLY A 1 159 ? -14.164 22.708 -14.830 1.00 71.00 159 GLY A O 1
ATOM 1207 N N . VAL A 1 160 ? -12.187 23.782 -14.753 1.00 78.88 160 VAL A N 1
ATOM 1208 C CA . VAL A 1 160 ? -11.344 22.584 -14.918 1.00 78.88 160 VAL A CA 1
ATOM 1209 C C . VAL A 1 160 ? -10.675 22.324 -13.576 1.00 78.88 160 VAL A C 1
ATOM 1211 O O . VAL A 1 160 ? -9.640 22.919 -13.275 1.00 78.88 160 VAL A O 1
ATOM 1214 N N . TRP A 1 161 ? -11.295 21.497 -12.733 1.00 85.88 161 TRP A N 1
ATOM 1215 C CA . TRP A 1 161 ? -10.866 21.361 -11.343 1.00 85.88 161 TRP A CA 1
ATOM 1216 C C . TRP A 1 161 ? -9.622 20.480 -11.208 1.00 85.88 161 TRP A C 1
ATOM 1218 O O . TRP A 1 161 ? -9.661 19.288 -11.524 1.00 85.88 161 TRP A O 1
ATOM 1228 N N . HIS A 1 162 ? -8.556 21.063 -10.663 1.00 89.38 162 HIS A N 1
ATOM 1229 C CA . HIS A 1 162 ? -7.487 20.360 -9.961 1.00 89.38 162 HIS A CA 1
ATOM 1230 C C . HIS A 1 162 ? -7.800 20.364 -8.462 1.00 89.38 162 HIS A C 1
ATOM 1232 O O . HIS A 1 162 ? -8.248 21.388 -7.937 1.00 89.38 162 HIS A O 1
ATOM 1238 N N . THR A 1 163 ? -7.543 19.257 -7.761 1.00 93.56 163 THR A N 1
ATOM 1239 C CA . THR A 1 163 ? -7.737 19.178 -6.307 1.00 93.56 163 THR A CA 1
ATOM 1240 C C . THR A 1 163 ? -6.481 18.814 -5.525 1.00 93.56 163 THR A C 1
ATOM 1242 O O . THR A 1 163 ? -5.707 17.948 -5.934 1.00 93.56 163 THR A O 1
ATOM 1245 N N . GLY A 1 164 ? -6.343 19.434 -4.354 1.00 94.81 164 GLY A N 1
ATOM 1246 C CA . GLY A 1 164 ? -5.434 19.035 -3.280 1.00 94.81 164 GLY A CA 1
ATOM 1247 C C . GLY A 1 164 ? -6.222 18.718 -2.006 1.00 94.81 164 GLY A C 1
ATOM 1248 O O . GLY A 1 164 ? -7.314 19.244 -1.792 1.00 94.81 164 GLY A O 1
ATOM 1249 N N . VAL A 1 165 ? -5.703 17.828 -1.163 1.00 97.12 165 VAL A N 1
ATOM 1250 C CA . VAL A 1 165 ? -6.332 17.433 0.110 1.00 97.12 165 VAL A CA 1
ATOM 1251 C C . VAL A 1 165 ? -5.545 18.038 1.258 1.00 97.12 165 VAL A C 1
ATOM 1253 O O . VAL A 1 165 ? -4.354 17.770 1.399 1.00 97.12 165 VAL A O 1
ATOM 1256 N N . ARG A 1 166 ? -6.207 18.832 2.095 1.00 96.31 166 ARG A N 1
ATOM 1257 C CA . ARG A 1 166 ? -5.604 19.452 3.276 1.00 96.31 166 ARG A CA 1
ATOM 1258 C C . ARG A 1 166 ? -5.842 18.574 4.488 1.00 96.31 166 ARG A C 1
ATOM 1260 O O . ARG A 1 166 ? -6.985 18.250 4.790 1.00 96.31 166 ARG A O 1
ATOM 1267 N N . ALA A 1 167 ? -4.766 18.196 5.166 1.00 95.38 167 ALA A N 1
ATOM 1268 C CA . ALA A 1 167 ? -4.791 17.487 6.440 1.00 95.38 167 ALA A CA 1
ATOM 1269 C C . ALA A 1 167 ? -3.498 17.790 7.210 1.00 95.38 167 ALA A C 1
ATOM 1271 O O . ALA A 1 167 ? -2.436 17.951 6.608 1.00 95.38 167 ALA A O 1
ATOM 1272 N N . PHE A 1 168 ? -3.563 17.864 8.542 1.00 93.56 168 PHE A N 1
ATOM 1273 C CA . PHE A 1 168 ? -2.383 18.088 9.398 1.00 93.56 168 PHE A CA 1
ATOM 1274 C C . PHE A 1 168 ? -1.552 19.334 8.993 1.00 93.56 168 PHE A C 1
ATOM 1276 O O . PHE A 1 168 ? -0.322 19.291 8.930 1.00 93.56 168 PHE A O 1
ATOM 1283 N N . GLY A 1 169 ? -2.228 20.434 8.633 1.00 90.31 169 GLY A N 1
ATOM 1284 C CA . GLY A 1 169 ? -1.598 21.696 8.204 1.00 90.31 169 GLY A CA 1
ATOM 1285 C C . GLY A 1 169 ? -0.863 21.653 6.852 1.00 90.31 169 GLY A C 1
ATOM 1286 O O . GLY A 1 169 ? -0.193 22.619 6.488 1.00 90.31 169 GLY A O 1
ATOM 1287 N N . THR A 1 170 ? -0.974 20.547 6.112 1.00 90.94 170 THR A N 1
ATOM 1288 C CA . THR A 1 170 ? -0.291 20.303 4.834 1.00 90.94 170 THR A CA 1
ATOM 1289 C C . THR A 1 170 ? -1.324 20.040 3.740 1.00 90.94 170 THR A C 1
ATOM 1291 O O . THR A 1 170 ? -2.307 19.338 3.973 1.00 90.94 170 THR A O 1
ATOM 1294 N N . GLU A 1 171 ? -1.107 20.573 2.540 1.00 94.38 171 GLU A N 1
ATOM 1295 C CA . GLU A 1 171 ? -1.876 20.217 1.350 1.00 94.38 171 GLU A CA 1
ATOM 1296 C C . GLU A 1 171 ? -1.137 19.156 0.532 1.00 94.38 171 GLU A C 1
ATOM 1298 O O . GLU A 1 171 ? 0.010 19.352 0.140 1.00 94.38 171 GLU A O 1
ATOM 1303 N N . TYR A 1 172 ? -1.801 18.036 0.265 1.00 93.31 172 TYR A N 1
ATOM 1304 C CA . TYR A 1 172 ? -1.288 16.928 -0.530 1.00 93.31 172 TYR A CA 1
ATOM 1305 C C . TYR A 1 172 ? -1.971 16.921 -1.897 1.00 93.31 172 TYR A C 1
ATOM 1307 O O . TYR A 1 172 ? -3.195 16.792 -1.985 1.00 93.31 172 TYR A O 1
ATOM 1315 N N . TRP A 1 173 ? -1.193 17.012 -2.971 1.00 91.88 173 TRP A N 1
ATOM 1316 C CA . TRP A 1 173 ? -1.695 17.040 -4.348 1.00 91.88 173 TRP A CA 1
ATOM 1317 C C . TRP A 1 173 ? -0.817 16.197 -5.281 1.00 91.88 173 TRP A C 1
ATOM 1319 O O . TRP A 1 173 ? 0.264 15.738 -4.902 1.00 91.88 173 TRP A O 1
ATOM 1329 N N . TYR A 1 174 ? -1.301 15.939 -6.500 1.00 89.44 174 TYR A N 1
ATOM 1330 C CA . TYR A 1 174 ? -0.630 15.055 -7.457 1.00 89.44 174 TYR A CA 1
ATOM 1331 C C . TYR A 1 174 ? -0.518 15.678 -8.854 1.00 89.44 174 TYR A C 1
ATOM 1333 O O . TYR A 1 174 ? -1.512 16.076 -9.461 1.00 89.44 174 TYR A O 1
ATOM 1341 N N . GLY A 1 175 ? 0.711 15.720 -9.373 1.00 81.56 175 GLY A N 1
ATOM 1342 C CA . GLY A 1 175 ? 1.062 16.400 -10.628 1.00 81.56 175 GLY A CA 1
ATOM 1343 C C . GLY A 1 175 ? 2.247 15.762 -11.360 1.00 81.56 175 GLY A C 1
ATOM 1344 O O . GLY A 1 175 ? 3.164 16.453 -11.796 1.00 81.56 175 GLY A O 1
ATOM 1345 N N . GLY A 1 176 ? 2.282 14.426 -11.393 1.00 69.06 176 GLY A N 1
ATOM 1346 C CA . GLY A 1 176 ? 3.433 13.626 -11.843 1.00 69.06 176 GLY A CA 1
ATOM 1347 C C . GLY A 1 176 ? 4.295 13.092 -10.691 1.00 69.06 176 GLY A C 1
ATOM 1348 O O . GLY A 1 176 ? 5.015 12.115 -10.848 1.00 69.06 176 GLY A O 1
ATOM 1349 N N . GLY A 1 177 ? 4.148 13.664 -9.502 1.00 76.00 177 GLY A N 1
ATOM 1350 C CA . GLY A 1 177 ? 4.563 13.102 -8.219 1.00 76.00 177 GLY A CA 1
ATOM 1351 C C . GLY A 1 177 ? 3.535 13.479 -7.155 1.00 76.00 177 GLY A C 1
ATOM 1352 O O . GLY A 1 177 ? 2.656 14.300 -7.430 1.00 76.00 177 GLY A O 1
ATOM 1353 N N . ILE A 1 178 ? 3.613 12.867 -5.972 1.00 84.12 178 ILE A N 1
ATOM 1354 C CA . ILE A 1 178 ? 2.821 13.287 -4.809 1.00 84.12 178 ILE A CA 1
ATOM 1355 C C . ILE A 1 178 ? 3.604 14.384 -4.086 1.00 84.12 178 ILE A C 1
ATOM 1357 O O . ILE A 1 178 ? 4.740 14.163 -3.664 1.00 84.12 178 ILE A O 1
ATOM 1361 N N . PHE A 1 179 ? 2.989 15.552 -3.933 1.00 83.44 179 PHE A N 1
ATOM 1362 C CA . PHE A 1 179 ? 3.604 16.730 -3.333 1.00 83.44 179 PHE A CA 1
ATOM 1363 C C . PHE A 1 179 ? 2.852 17.117 -2.056 1.00 83.44 179 PHE A C 1
ATOM 1365 O O . PHE A 1 179 ? 1.653 17.387 -2.132 1.00 83.44 179 PHE A O 1
ATOM 1372 N N . PRO A 1 180 ? 3.516 17.160 -0.888 1.00 86.19 180 PRO A N 1
ATOM 1373 C CA . PRO A 1 180 ? 3.072 17.998 0.210 1.00 86.19 180 PRO A CA 1
ATOM 1374 C C . PRO A 1 180 ? 3.542 19.436 -0.027 1.00 86.19 180 PRO A C 1
ATOM 1376 O O . PRO A 1 180 ? 4.719 19.673 -0.292 1.00 86.19 180 PRO A O 1
ATOM 1379 N N . SER A 1 181 ? 2.639 20.389 0.141 1.00 85.50 181 SER A N 1
ATOM 1380 C CA . SER A 1 181 ? 2.935 21.820 0.202 1.00 85.50 181 SER A CA 1
ATOM 1381 C C . SER A 1 181 ? 2.357 22.369 1.499 1.00 85.50 181 SER A C 1
ATOM 1383 O O . SER A 1 181 ? 1.272 21.957 1.924 1.00 85.50 181 SER A O 1
ATOM 1385 N N . LYS A 1 182 ? 3.059 23.282 2.170 1.00 85.25 182 LYS A N 1
ATOM 1386 C CA . LYS A 1 182 ? 2.485 23.945 3.345 1.00 85.25 182 LYS A CA 1
ATOM 1387 C C . LYS A 1 182 ? 1.428 24.954 2.878 1.00 85.25 182 LYS A C 1
ATOM 1389 O O . LYS A 1 182 ? 1.514 25.544 1.807 1.00 85.25 182 LYS A O 1
ATOM 1394 N N . ILE A 1 183 ? 0.365 25.114 3.660 1.00 86.19 183 ILE A N 1
ATOM 1395 C CA . ILE A 1 183 ? -0.755 25.971 3.258 1.00 86.19 183 ILE A CA 1
ATOM 1396 C C . ILE A 1 183 ? -0.334 27.445 3.374 1.00 86.19 183 ILE A C 1
ATOM 1398 O O . ILE A 1 183 ? 0.080 27.891 4.444 1.00 86.19 183 ILE A O 1
ATOM 1402 N N . GLY A 1 184 ? -0.480 28.202 2.282 1.00 76.81 184 GLY A N 1
ATOM 1403 C CA . GLY A 1 184 ? -0.337 29.665 2.266 1.00 76.81 184 GLY A CA 1
ATOM 1404 C C . GLY A 1 184 ? 1.085 30.219 2.106 1.00 76.81 184 GLY A C 1
ATOM 1405 O O . GLY A 1 184 ? 1.268 31.418 2.280 1.00 76.81 184 GLY A O 1
ATOM 1406 N N . ASP A 1 185 ? 2.081 29.394 1.772 1.00 72.69 185 ASP A N 1
ATOM 1407 C CA . ASP A 1 185 ? 3.483 29.822 1.609 1.00 72.69 185 ASP A CA 1
ATOM 1408 C C . ASP A 1 185 ? 3.919 30.087 0.152 1.00 72.69 185 ASP A C 1
ATOM 1410 O O . ASP A 1 185 ? 5.027 30.567 -0.083 1.00 72.69 185 ASP A O 1
ATOM 1414 N N . GLY A 1 186 ? 3.053 29.791 -0.821 1.00 71.56 186 GLY A N 1
ATOM 1415 C CA . GLY A 1 186 ? 3.344 29.919 -2.250 1.00 71.56 186 GLY A CA 1
ATOM 1416 C C . GLY A 1 186 ? 4.003 28.694 -2.899 1.00 71.56 186 GLY A C 1
ATOM 1417 O O . GLY A 1 186 ? 4.275 28.745 -4.095 1.00 71.56 186 GLY A O 1
ATOM 1418 N N . GLU A 1 187 ? 4.217 27.580 -2.181 1.00 72.25 187 GLU A N 1
ATOM 1419 C CA . GLU A 1 187 ? 4.748 26.331 -2.766 1.00 72.25 187 GLU A CA 1
ATOM 1420 C C . GLU A 1 187 ? 3.739 25.635 -3.717 1.00 72.25 187 GLU A C 1
ATOM 1422 O O . GLU A 1 187 ? 4.125 24.768 -4.503 1.00 72.25 187 GLU A O 1
ATOM 1427 N N . ILE A 1 188 ? 2.451 26.014 -3.688 1.00 82.50 188 ILE A N 1
ATOM 1428 C CA . ILE A 1 188 ? 1.393 25.457 -4.552 1.00 82.50 188 ILE A CA 1
ATOM 1429 C C . ILE A 1 188 ? 1.362 26.209 -5.901 1.00 82.50 188 ILE A C 1
ATOM 1431 O O . ILE A 1 188 ? 1.003 27.390 -5.930 1.00 82.50 188 ILE A O 1
ATOM 1435 N N . PRO A 1 189 ? 1.642 25.553 -7.048 1.00 81.44 189 PRO A N 1
ATOM 1436 C CA . PRO A 1 189 ? 1.809 26.227 -8.344 1.00 81.44 189 PRO A CA 1
ATOM 1437 C C . PRO A 1 189 ? 0.505 26.786 -8.938 1.00 81.44 189 PRO A C 1
ATOM 1439 O O . PRO A 1 189 ? 0.535 27.507 -9.932 1.00 81.44 189 PRO A O 1
ATOM 1442 N N . PHE A 1 190 ? -0.640 26.452 -8.342 1.00 82.75 190 PHE A N 1
ATOM 1443 C CA . PHE A 1 190 ? -1.976 26.877 -8.769 1.00 82.75 190 PHE A CA 1
ATOM 1444 C C . PHE A 1 190 ? -2.460 28.161 -8.070 1.00 82.75 190 PHE A C 1
ATOM 1446 O O . PHE A 1 190 ? -3.591 28.588 -8.291 1.00 82.75 190 PHE A O 1
ATOM 1453 N N . GLY A 1 191 ? -1.628 28.778 -7.221 1.00 84.25 191 GLY A N 1
ATOM 1454 C CA . GLY A 1 191 ? -1.969 29.997 -6.488 1.00 84.25 191 GLY A CA 1
ATOM 1455 C C . GLY A 1 191 ? -2.944 29.748 -5.332 1.00 84.25 191 GLY A C 1
ATOM 1456 O O . GLY A 1 191 ? -2.784 28.802 -4.560 1.00 84.25 191 GLY A O 1
ATOM 1457 N N . ALA A 1 192 ? -3.949 30.615 -5.187 1.00 87.50 192 ALA A N 1
ATOM 1458 C CA . ALA A 1 192 ? -5.002 30.461 -4.184 1.00 87.50 192 ALA A CA 1
ATOM 1459 C C . ALA A 1 192 ? -6.154 29.581 -4.717 1.00 87.50 192 ALA A C 1
ATOM 1461 O O . ALA A 1 192 ? -6.552 29.737 -5.873 1.00 87.50 192 ALA A O 1
ATOM 1462 N N . PRO A 1 193 ? -6.726 28.672 -3.904 1.00 91.31 193 PRO A N 1
ATOM 1463 C CA . PRO A 1 193 ? -7.853 27.848 -4.332 1.00 91.31 193 PRO A CA 1
ATOM 1464 C C . PRO A 1 193 ? -9.100 28.702 -4.572 1.00 91.31 193 PRO A C 1
ATOM 1466 O O . PRO A 1 193 ? -9.447 29.559 -3.762 1.00 91.31 193 PRO A O 1
ATOM 1469 N N . LYS A 1 194 ? -9.829 28.405 -5.653 1.00 90.44 194 LYS A N 1
ATOM 1470 C CA . LYS A 1 194 ? -11.126 29.026 -5.976 1.00 90.44 194 LYS A CA 1
ATOM 1471 C C . LYS A 1 194 ? -12.209 28.619 -4.968 1.00 90.44 194 LYS A C 1
ATOM 1473 O O . LYS A 1 194 ? -13.161 29.362 -4.752 1.00 90.44 194 LYS A O 1
ATOM 1478 N N . ARG A 1 195 ? -12.063 27.442 -4.349 1.00 91.19 195 ARG A N 1
ATOM 1479 C CA . ARG A 1 195 ? -12.900 26.957 -3.243 1.00 91.19 195 ARG A CA 1
ATOM 1480 C C . ARG A 1 195 ? -12.081 26.057 -2.321 1.00 91.19 195 ARG A C 1
ATOM 1482 O O . ARG A 1 195 ? -11.349 25.197 -2.799 1.00 91.19 195 ARG A O 1
ATOM 1489 N N . VAL A 1 196 ? -12.255 26.207 -1.012 1.00 93.75 196 VAL A N 1
ATOM 1490 C CA . VAL A 1 196 ? -11.867 25.197 -0.017 1.00 93.75 196 VAL A CA 1
ATOM 1491 C C . VAL A 1 196 ? -13.156 24.641 0.568 1.00 93.75 196 VAL A C 1
ATOM 1493 O O . VAL A 1 196 ? -14.051 25.406 0.926 1.00 93.75 196 VAL A O 1
ATOM 1496 N N . GLN A 1 197 ? -13.290 23.320 0.600 1.00 93.88 197 GLN A N 1
ATOM 1497 C CA . GLN A 1 197 ? -14.463 22.644 1.137 1.00 93.88 197 GLN A CA 1
ATOM 1498 C C . GLN A 1 197 ? -14.046 21.744 2.309 1.00 93.88 197 GLN A C 1
ATOM 1500 O O . GLN A 1 197 ? -13.377 20.732 2.077 1.00 93.88 197 GLN A O 1
ATOM 1505 N N . PRO A 1 198 ? -14.472 22.061 3.546 1.00 94.62 198 PRO A N 1
ATOM 1506 C CA . PRO A 1 198 ? -14.369 21.145 4.674 1.00 94.62 198 PRO A CA 1
ATOM 1507 C C . PRO A 1 198 ? -15.096 19.832 4.366 1.00 94.62 198 PRO A C 1
ATOM 1509 O O . PRO A 1 198 ? -16.194 19.836 3.800 1.00 94.62 198 PRO A O 1
ATOM 1512 N N . LEU A 1 199 ? -14.483 18.699 4.713 1.00 93.56 199 LEU A N 1
ATOM 1513 C CA . LEU A 1 199 ? -15.062 17.375 4.489 1.00 93.56 199 LEU A CA 1
ATOM 1514 C C . LEU A 1 199 ? -15.560 16.766 5.802 1.00 93.56 199 LEU A C 1
ATOM 1516 O O . LEU A 1 199 ? -16.765 16.553 5.947 1.00 93.56 199 LEU A O 1
ATOM 1520 N N . ALA A 1 200 ? -14.640 16.442 6.711 1.00 92.12 200 ALA A N 1
ATOM 1521 C CA . ALA A 1 200 ? -14.852 15.955 8.081 1.00 92.12 200 ALA A CA 1
ATOM 1522 C C . ALA A 1 200 ? -13.483 15.810 8.775 1.00 92.12 200 ALA A C 1
ATOM 1524 O O . ALA A 1 200 ? -12.449 15.965 8.123 1.00 92.12 200 ALA A O 1
ATOM 1525 N N . SER A 1 201 ? -13.464 15.432 10.052 1.00 92.19 201 SER A N 1
ATOM 1526 C CA . SER A 1 201 ? -12.224 15.114 10.769 1.00 92.19 201 SER A CA 1
ATOM 1527 C C . SER A 1 201 ? -11.793 13.644 10.655 1.00 92.19 201 SER A C 1
ATOM 1529 O O . SER A 1 201 ? -12.615 12.731 10.534 1.00 92.19 201 SER A O 1
ATOM 1531 N N . THR A 1 202 ? -10.479 13.408 10.702 1.00 93.44 202 THR A N 1
ATOM 1532 C CA . THR A 1 202 ? -9.834 12.084 10.683 1.00 93.44 202 THR A CA 1
ATOM 1533 C C . THR A 1 202 ? -9.275 11.701 12.055 1.00 93.44 202 THR A C 1
ATOM 1535 O O . THR A 1 202 ? -8.678 12.529 12.734 1.00 93.44 202 THR A O 1
ATOM 1538 N N . TRP A 1 203 ? -9.397 10.421 12.422 1.00 93.25 203 TRP A N 1
ATOM 1539 C CA . TRP A 1 203 ? -8.780 9.794 13.609 1.00 93.25 203 TRP A CA 1
ATOM 1540 C C . TRP A 1 203 ? -7.491 9.016 13.267 1.00 93.25 203 TRP A C 1
ATOM 1542 O O . TRP A 1 203 ? -7.121 8.026 13.915 1.00 93.25 203 TRP A O 1
ATOM 1552 N N . ARG A 1 204 ? -6.825 9.433 12.187 1.00 92.88 204 ARG A N 1
ATOM 1553 C CA . ARG A 1 204 ? -5.508 8.942 11.768 1.00 92.88 204 ARG A CA 1
ATOM 1554 C C . ARG A 1 204 ? -4.435 9.960 12.097 1.00 92.88 204 ARG A C 1
ATOM 1556 O O . ARG A 1 204 ? -4.729 11.148 12.177 1.00 92.88 204 ARG A O 1
ATOM 1563 N N . THR A 1 205 ? -3.199 9.502 12.226 1.00 91.69 205 THR A N 1
ATOM 1564 C CA . THR A 1 205 ? -2.043 10.393 12.364 1.00 91.69 205 THR A CA 1
ATOM 1565 C C . THR A 1 205 ? -1.438 10.737 10.999 1.00 91.69 205 THR A C 1
ATOM 1567 O O . THR A 1 205 ? -1.733 10.109 9.974 1.00 91.69 205 THR A O 1
ATOM 1570 N N . ARG A 1 206 ? -0.553 11.739 10.977 1.00 89.50 206 ARG A N 1
ATOM 1571 C CA . ARG A 1 206 ? 0.207 12.108 9.778 1.00 89.50 206 ARG A CA 1
ATOM 1572 C C . ARG A 1 206 ? 1.157 10.987 9.346 1.00 89.50 206 ARG A C 1
ATOM 1574 O O . ARG A 1 206 ? 1.373 10.795 8.156 1.00 89.50 206 ARG A O 1
ATOM 1581 N N . GLU A 1 207 ? 1.691 10.224 10.289 1.00 84.50 207 GLU A N 1
ATOM 1582 C CA . GLU A 1 207 ? 2.604 9.101 10.056 1.00 84.50 207 GLU A CA 1
ATOM 1583 C C . GLU A 1 207 ? 1.875 7.958 9.347 1.00 84.50 207 GLU A C 1
ATOM 1585 O O . GLU A 1 207 ? 2.416 7.378 8.412 1.00 84.50 207 GLU A O 1
ATOM 1590 N N . GLU A 1 208 ? 0.623 7.689 9.725 1.00 89.25 208 GLU A N 1
ATOM 1591 C CA . GLU A 1 208 ? -0.243 6.704 9.065 1.00 89.25 208 GLU A CA 1
ATOM 1592 C C . GLU A 1 208 ? -0.629 7.149 7.648 1.00 89.25 208 GLU A C 1
ATOM 1594 O O . GLU A 1 208 ? -0.610 6.338 6.722 1.00 89.25 208 GLU A O 1
ATOM 1599 N N . LEU A 1 209 ? -0.912 8.445 7.454 1.00 90.31 209 LEU A N 1
ATOM 1600 C CA . LEU A 1 209 ? -1.098 9.032 6.124 1.00 90.31 209 LEU A CA 1
ATOM 1601 C C . LEU A 1 209 ? 0.156 8.872 5.262 1.00 90.31 209 LEU A C 1
ATOM 1603 O O . LEU A 1 209 ? 0.053 8.445 4.114 1.00 90.31 209 LEU A O 1
ATOM 1607 N N . MET A 1 210 ? 1.339 9.175 5.799 1.00 83.94 210 MET A N 1
ATOM 1608 C CA . MET A 1 210 ? 2.584 8.993 5.058 1.00 83.94 210 MET A CA 1
ATOM 1609 C C . MET A 1 210 ? 2.869 7.510 4.792 1.00 83.94 210 MET A C 1
ATOM 1611 O O . MET A 1 210 ? 3.308 7.185 3.695 1.00 83.94 210 MET A O 1
ATOM 1615 N N . GLU A 1 211 ? 2.605 6.594 5.727 1.00 79.62 211 GLU A N 1
ATOM 1616 C CA . GLU A 1 211 ? 2.762 5.149 5.508 1.00 79.62 211 GLU A CA 1
ATOM 1617 C C . GLU A 1 211 ? 1.875 4.663 4.347 1.00 79.62 211 GLU A C 1
ATOM 1619 O O . GLU A 1 211 ? 2.374 3.979 3.453 1.00 79.62 211 GLU A O 1
ATOM 1624 N N . PHE A 1 212 ? 0.609 5.087 4.304 1.00 85.69 212 PHE A N 1
ATOM 1625 C CA . PHE A 1 212 ? -0.315 4.807 3.200 1.00 85.69 212 PHE A CA 1
ATOM 1626 C C . PHE A 1 212 ? 0.132 5.434 1.869 1.00 85.69 212 PHE A C 1
ATOM 1628 O O . PHE A 1 212 ? 0.150 4.763 0.835 1.00 85.69 212 PHE A O 1
ATOM 1635 N N . VAL A 1 213 ? 0.564 6.701 1.887 1.00 83.31 213 VAL A N 1
ATOM 1636 C CA . VAL A 1 213 ? 1.120 7.374 0.703 1.00 83.31 213 VAL A CA 1
ATOM 1637 C C . VAL A 1 213 ? 2.298 6.581 0.137 1.00 83.31 213 VAL A C 1
ATOM 1639 O O . VAL A 1 213 ? 2.335 6.355 -1.069 1.00 83.31 213 VAL A O 1
ATOM 1642 N N . HIS A 1 214 ? 3.225 6.107 0.977 1.00 70.19 214 HIS A N 1
ATOM 1643 C CA . HIS A 1 214 ? 4.396 5.363 0.508 1.00 70.19 214 HIS A CA 1
ATOM 1644 C C . HIS A 1 214 ? 4.092 3.930 0.051 1.00 70.19 214 HIS A C 1
ATOM 1646 O O . HIS A 1 214 ? 4.735 3.454 -0.883 1.00 70.19 214 HIS A O 1
ATOM 1652 N N . LYS A 1 215 ? 3.152 3.230 0.700 1.00 71.88 215 LYS A N 1
ATOM 1653 C CA . LYS A 1 215 ? 2.874 1.810 0.425 1.00 71.88 215 LYS A CA 1
ATOM 1654 C C . LYS A 1 215 ? 1.832 1.573 -0.660 1.00 71.88 215 LYS A C 1
ATOM 1656 O O . LYS A 1 215 ? 1.982 0.635 -1.435 1.00 71.88 215 LYS A O 1
ATOM 1661 N N . ASP A 1 216 ? 0.781 2.382 -0.710 1.00 78.19 216 ASP A N 1
ATOM 1662 C CA . ASP A 1 216 ? -0.388 2.117 -1.550 1.00 78.19 216 ASP A CA 1
ATOM 1663 C C . ASP A 1 216 ? -0.497 3.120 -2.707 1.00 78.19 216 ASP A C 1
ATOM 1665 O O . ASP A 1 216 ? -0.738 2.718 -3.848 1.00 78.19 216 ASP A O 1
ATOM 1669 N N . LEU A 1 217 ? -0.277 4.416 -2.443 1.00 82.25 217 LEU A N 1
ATOM 1670 C CA . LEU A 1 217 ? -0.459 5.450 -3.467 1.00 82.25 217 LEU A CA 1
ATOM 1671 C C . LEU A 1 217 ? 0.757 5.631 -4.370 1.00 82.25 217 LEU A C 1
ATOM 1673 O O . LEU A 1 217 ? 0.593 5.595 -5.583 1.00 82.25 217 LEU A O 1
ATOM 1677 N N . LEU A 1 218 ? 1.962 5.818 -3.827 1.00 72.00 218 LEU A N 1
ATOM 1678 C CA . LEU A 1 218 ? 3.166 6.142 -4.607 1.00 72.00 218 LEU A CA 1
ATOM 1679 C C . LEU A 1 218 ? 3.451 5.180 -5.789 1.00 72.00 218 LEU A C 1
ATOM 1681 O O . LEU A 1 218 ? 3.732 5.688 -6.882 1.00 72.00 218 LEU A O 1
ATOM 1685 N N . PRO A 1 219 ? 3.293 3.840 -5.664 1.00 68.75 219 PRO A N 1
ATOM 1686 C CA . PRO A 1 219 ? 3.449 2.926 -6.801 1.00 68.75 219 PRO A CA 1
ATOM 1687 C C . PRO A 1 219 ? 2.503 3.245 -7.975 1.00 68.75 219 PRO A C 1
ATOM 1689 O O . PRO A 1 219 ? 2.880 3.097 -9.143 1.00 68.75 219 PRO A O 1
ATOM 1692 N N . SER A 1 220 ? 1.293 3.720 -7.660 1.00 70.88 220 SER A N 1
ATOM 1693 C CA . SER A 1 220 ? 0.207 4.007 -8.604 1.00 70.88 220 SER A CA 1
ATOM 1694 C C . SER A 1 220 ? 0.138 5.471 -9.043 1.00 70.88 220 SER A C 1
ATOM 1696 O O . SER A 1 220 ? -0.289 5.729 -10.165 1.00 70.88 220 SER A O 1
ATOM 1698 N N . TYR A 1 221 ? 0.549 6.419 -8.199 1.00 74.25 221 TYR A N 1
ATOM 1699 C CA . TYR A 1 221 ? 0.454 7.867 -8.403 1.00 74.25 221 TYR A CA 1
ATOM 1700 C C . TYR A 1 221 ? 1.817 8.420 -8.778 1.00 74.25 221 TYR A C 1
ATOM 1702 O O . TYR A 1 221 ? 2.641 8.853 -7.971 1.00 74.25 221 TYR A O 1
ATOM 1710 N N . ASN A 1 222 ? 2.053 8.270 -10.072 1.00 70.56 222 ASN A N 1
ATOM 1711 C CA . ASN A 1 222 ? 3.347 7.934 -10.610 1.00 70.56 222 ASN A CA 1
ATOM 1712 C C . ASN A 1 222 ? 3.506 8.620 -11.970 1.00 70.56 222 ASN A C 1
ATOM 1714 O O . ASN A 1 222 ? 2.583 8.548 -12.775 1.00 70.56 222 ASN A O 1
ATOM 1718 N N . ARG A 1 223 ? 4.649 9.270 -12.236 1.00 66.06 223 ARG A N 1
ATOM 1719 C CA . ARG A 1 223 ? 4.881 10.157 -13.389 1.00 66.06 223 ARG A CA 1
ATOM 1720 C C . ARG A 1 223 ? 4.685 9.455 -14.720 1.00 66.06 223 ARG A C 1
ATOM 1722 O O . ARG A 1 223 ? 4.114 10.024 -15.642 1.00 66.06 223 ARG A O 1
ATOM 1729 N N . HIS A 1 224 ? 5.124 8.204 -14.799 1.00 59.91 224 HIS A N 1
ATOM 1730 C CA . HIS A 1 224 ? 4.921 7.363 -15.974 1.00 59.91 224 HIS A CA 1
ATOM 1731 C C . HIS A 1 224 ? 3.461 6.931 -16.134 1.00 59.91 224 HIS A C 1
ATOM 1733 O O . HIS A 1 224 ? 3.029 6.644 -17.245 1.00 59.91 224 HIS A O 1
ATOM 1739 N N . SER A 1 225 ? 2.691 6.924 -15.047 1.00 68.44 225 SER A N 1
ATOM 1740 C CA . SER A 1 225 ? 1.249 6.676 -15.055 1.00 68.44 225 SER A CA 1
ATOM 1741 C C . SER A 1 225 ? 0.385 7.934 -14.900 1.00 68.44 225 SER A C 1
ATOM 1743 O O . SER A 1 225 ? -0.812 7.799 -14.648 1.00 68.44 225 SER A O 1
ATOM 1745 N N . TYR A 1 226 ? 0.949 9.144 -15.011 1.00 78.69 226 TYR A N 1
ATOM 1746 C CA . TYR A 1 226 ? 0.144 10.360 -14.986 1.00 78.69 226 TYR A CA 1
ATOM 1747 C C . TYR A 1 226 ? -0.697 10.412 -16.251 1.00 78.69 226 TYR A C 1
ATOM 1749 O O . TYR A 1 226 ? -0.174 10.362 -17.364 1.00 78.69 226 TYR A O 1
ATOM 1757 N N . ASP A 1 227 ? -2.005 10.555 -16.075 1.00 78.69 227 ASP A N 1
ATOM 1758 C CA . ASP A 1 227 ? -2.901 10.779 -17.189 1.00 78.69 227 ASP A CA 1
ATOM 1759 C C . ASP A 1 227 ? -4.084 11.653 -16.789 1.00 78.69 227 ASP A C 1
ATOM 1761 O O . ASP A 1 227 ? -4.868 11.306 -15.904 1.00 78.69 227 ASP A O 1
ATOM 1765 N N . VAL A 1 228 ? -4.265 12.758 -17.509 1.00 80.88 228 VAL A N 1
ATOM 1766 C CA . VAL A 1 228 ? -5.310 13.752 -17.246 1.00 80.88 228 VAL A CA 1
ATOM 1767 C C . VAL A 1 228 ? -6.732 13.166 -17.290 1.00 80.88 228 VAL A C 1
ATOM 1769 O O . VAL A 1 228 ? -7.629 13.740 -16.676 1.00 80.88 228 VAL A O 1
ATOM 1772 N N . LEU A 1 229 ? -6.954 12.018 -17.952 1.00 78.44 229 LEU A N 1
ATOM 1773 C CA . LEU A 1 229 ? -8.268 11.373 -18.079 1.00 78.44 229 LEU A CA 1
ATOM 1774 C C . LEU A 1 229 ? -8.468 10.139 -17.187 1.00 78.44 229 LEU A C 1
ATOM 1776 O O . LEU A 1 229 ? -9.611 9.815 -16.875 1.00 78.44 229 LEU A O 1
ATOM 1780 N N . THR A 1 230 ? -7.406 9.416 -16.824 1.00 78.25 230 THR A N 1
ATOM 1781 C CA . THR A 1 230 ? -7.526 8.129 -16.105 1.00 78.25 230 THR A CA 1
ATOM 1782 C C . THR A 1 230 ? -6.730 8.033 -14.811 1.00 78.25 230 THR A C 1
ATOM 1784 O O . THR A 1 230 ? -6.903 7.061 -14.077 1.00 78.25 230 THR A O 1
ATOM 1787 N N . ARG A 1 231 ? -5.826 8.983 -14.537 1.00 83.50 231 ARG A N 1
ATOM 1788 C CA . ARG A 1 231 ? -5.051 9.032 -13.293 1.00 83.50 231 ARG A CA 1
ATOM 1789 C C . ARG A 1 231 ? -4.439 10.415 -13.073 1.00 83.50 231 ARG A C 1
ATOM 1791 O O . ARG A 1 231 ? -3.282 10.672 -13.407 1.00 83.50 231 ARG A O 1
ATOM 1798 N N . ASN A 1 232 ? -5.247 11.299 -12.504 1.00 86.25 232 ASN A N 1
ATOM 1799 C CA . ASN A 1 232 ? -4.921 12.700 -12.237 1.00 86.25 232 ASN A CA 1
ATOM 1800 C C . ASN A 1 232 ? -5.109 13.042 -10.743 1.00 86.25 232 ASN A C 1
ATOM 1802 O O . ASN A 1 232 ? -5.424 12.169 -9.931 1.00 86.25 232 ASN A O 1
ATOM 1806 N N . CYS A 1 233 ? -4.919 14.313 -10.387 1.00 90.50 233 CYS A N 1
ATOM 1807 C CA . CYS A 1 233 ? -5.102 14.849 -9.033 1.00 90.50 233 CYS A CA 1
ATOM 1808 C C . CYS A 1 233 ? -6.448 14.480 -8.393 1.00 90.50 233 CYS A C 1
ATOM 1810 O O . CYS A 1 233 ? -6.466 14.073 -7.240 1.00 90.50 233 CYS A O 1
ATOM 1812 N N . ASN A 1 234 ? -7.553 14.507 -9.139 1.00 91.06 234 ASN A N 1
ATOM 1813 C CA . ASN A 1 234 ? -8.886 14.214 -8.602 1.00 91.06 234 ASN A CA 1
ATOM 1814 C C . ASN A 1 234 ? -9.034 12.736 -8.193 1.00 91.06 234 ASN A C 1
ATOM 1816 O O . ASN A 1 234 ? -9.708 12.434 -7.210 1.00 91.06 234 ASN A O 1
ATOM 1820 N N . HIS A 1 235 ? -8.362 11.817 -8.898 1.00 90.12 235 HIS A N 1
ATOM 1821 C CA . HIS A 1 235 ? -8.307 10.400 -8.517 1.00 90.12 235 HIS A CA 1
ATOM 1822 C C . HIS A 1 235 ? -7.462 10.215 -7.245 1.00 90.12 235 HIS A C 1
ATOM 1824 O O . HIS A 1 235 ? -7.921 9.600 -6.282 1.00 90.12 235 HIS A O 1
ATOM 1830 N N . PHE A 1 236 ? -6.277 10.839 -7.206 1.00 93.31 236 PHE A N 1
ATOM 1831 C CA . PHE A 1 236 ? -5.387 10.841 -6.041 1.00 93.31 236 PHE A CA 1
ATOM 1832 C C . PHE A 1 236 ? -6.086 11.383 -4.786 1.00 93.31 236 PHE A C 1
ATOM 1834 O O . PHE A 1 236 ? -6.123 10.715 -3.754 1.00 93.31 236 PHE A O 1
ATOM 1841 N N . SER A 1 237 ? -6.685 12.573 -4.881 1.00 95.06 237 SER A N 1
ATOM 1842 C CA . SER A 1 237 ? -7.402 13.216 -3.781 1.00 95.06 237 SER A CA 1
ATOM 1843 C C . SER A 1 237 ? -8.564 12.357 -3.288 1.00 95.06 237 SER A C 1
ATOM 1845 O O . SER A 1 237 ? -8.799 12.288 -2.086 1.00 95.06 237 SER A O 1
ATOM 1847 N N . ASN A 1 238 ? -9.261 11.656 -4.185 1.00 93.19 238 ASN A N 1
ATOM 1848 C CA . ASN A 1 238 ? -10.340 10.748 -3.812 1.00 93.19 238 ASN A CA 1
ATOM 1849 C C . ASN A 1 238 ? -9.848 9.520 -3.036 1.00 93.19 238 ASN A C 1
ATOM 1851 O O . ASN A 1 238 ? -10.503 9.105 -2.086 1.00 93.19 238 ASN A O 1
ATOM 1855 N N . GLU A 1 239 ? -8.709 8.936 -3.411 1.00 92.19 239 GLU A N 1
ATOM 1856 C CA . GLU A 1 239 ? -8.115 7.825 -2.657 1.00 92.19 239 GLU A CA 1
ATOM 1857 C C . GLU A 1 239 ? -7.546 8.291 -1.311 1.00 92.19 239 GLU A C 1
ATOM 1859 O O . GLU A 1 239 ? -7.766 7.634 -0.294 1.00 92.19 239 GLU A O 1
ATOM 1864 N N . LEU A 1 240 ? -6.911 9.466 -1.254 1.00 94.06 240 LEU A N 1
ATOM 1865 C CA . LEU A 1 240 ? -6.433 10.045 0.004 1.00 94.06 240 LEU A CA 1
ATOM 1866 C C . LEU A 1 240 ? -7.594 10.366 0.964 1.00 94.06 240 LEU A C 1
ATOM 1868 O O . LEU A 1 240 ? -7.505 10.087 2.158 1.00 94.06 240 LEU A O 1
ATOM 1872 N N . VAL A 1 241 ? -8.711 10.889 0.445 1.00 94.06 241 VAL A N 1
ATOM 1873 C CA . VAL A 1 241 ? -9.942 11.138 1.214 1.00 94.06 241 VAL A CA 1
ATOM 1874 C C . VAL A 1 241 ? -10.615 9.831 1.637 1.00 94.06 241 VAL A C 1
ATOM 1876 O O . VAL A 1 241 ? -11.023 9.725 2.790 1.00 94.06 241 VAL A O 1
ATOM 1879 N N . GLN A 1 242 ? -10.661 8.804 0.782 1.00 91.12 242 GLN A N 1
ATOM 1880 C CA . GLN A 1 242 ? -11.135 7.473 1.180 1.00 91.12 242 GLN A CA 1
ATOM 1881 C C . GLN A 1 242 ? -10.263 6.860 2.282 1.00 91.12 242 GLN A C 1
ATOM 1883 O O . GLN A 1 242 ? -10.794 6.204 3.177 1.00 91.12 242 GLN A O 1
ATOM 1888 N N . PHE A 1 243 ? -8.948 7.080 2.269 1.00 91.12 243 PHE A N 1
ATOM 1889 C CA . PHE A 1 243 ? -8.098 6.661 3.377 1.00 91.12 243 PHE A CA 1
ATOM 1890 C C . PHE A 1 243 ? -8.424 7.451 4.643 1.00 91.12 243 PHE A C 1
ATOM 1892 O O . PHE A 1 243 ? -8.844 6.856 5.630 1.00 91.12 243 PHE A O 1
ATOM 1899 N N . LEU A 1 244 ? -8.297 8.780 4.615 1.00 92.56 244 LEU A N 1
ATOM 1900 C CA . LEU A 1 244 ? -8.474 9.635 5.791 1.00 92.56 244 LEU A CA 1
ATOM 1901 C C . LEU A 1 244 ? -9.878 9.520 6.406 1.00 92.56 244 LEU A C 1
ATOM 1903 O O . LEU A 1 244 ? -10.007 9.398 7.623 1.00 92.56 244 LEU A O 1
ATOM 1907 N N . LEU A 1 245 ? -10.918 9.489 5.571 1.00 90.56 245 LEU A N 1
ATOM 1908 C CA . LEU A 1 245 ? -12.332 9.537 5.956 1.00 90.56 245 LEU A CA 1
ATOM 1909 C C . LEU A 1 245 ? -13.078 8.213 5.697 1.00 90.56 245 LEU A C 1
ATOM 1911 O O . LEU A 1 245 ? -14.287 8.203 5.472 1.00 90.56 245 LEU A O 1
ATOM 1915 N N . ASN A 1 246 ? -12.371 7.081 5.781 1.00 83.56 246 ASN A N 1
ATOM 1916 C CA . ASN A 1 246 ? -12.948 5.733 5.904 1.00 83.56 246 ASN A CA 1
ATOM 1917 C C . ASN A 1 246 ? -13.886 5.302 4.757 1.00 83.56 246 ASN A C 1
ATOM 1919 O O . ASN A 1 246 ? -15.008 4.852 4.977 1.00 83.56 246 ASN A O 1
ATOM 1923 N N . GLY A 1 247 ? -13.423 5.433 3.518 1.00 80.56 247 GLY A N 1
ATOM 1924 C CA . GLY A 1 247 ? -14.158 5.056 2.311 1.00 80.56 247 GLY A CA 1
ATOM 1925 C C . GLY A 1 247 ? -15.127 6.125 1.800 1.00 80.56 247 GLY A C 1
ATOM 1926 O O . GLY A 1 247 ? -15.733 5.929 0.745 1.00 80.56 247 GLY A O 1
ATOM 1927 N N . ARG A 1 248 ? -15.253 7.274 2.482 1.00 86.12 248 ARG A N 1
ATOM 1928 C CA . ARG A 1 248 ? -15.955 8.440 1.931 1.00 86.12 248 ARG A CA 1
ATOM 1929 C C . ARG A 1 248 ? -15.264 8.895 0.643 1.00 86.12 248 ARG A C 1
ATOM 1931 O O . ARG A 1 248 ? -14.049 9.044 0.612 1.00 86.12 248 ARG A O 1
ATOM 1938 N N . CYS A 1 249 ? -16.047 9.120 -0.405 1.00 87.06 249 CYS A N 1
ATOM 1939 C CA . CYS A 1 249 ? -15.560 9.655 -1.675 1.00 87.06 249 CYS A CA 1
ATOM 1940 C C . CYS A 1 249 ? -15.725 11.181 -1.732 1.00 87.06 249 CYS A C 1
ATOM 1942 O O . CYS A 1 249 ? -16.548 11.754 -1.011 1.00 87.06 249 CYS A O 1
ATOM 1944 N N . LEU A 1 250 ? -14.970 11.822 -2.624 1.00 87.50 250 LEU A N 1
ATOM 1945 C CA . LEU A 1 250 ? -15.246 13.186 -3.073 1.00 87.50 250 LEU A CA 1
ATOM 1946 C C . LEU A 1 250 ? -16.561 13.249 -3.869 1.00 87.50 250 LEU A C 1
ATOM 1948 O O . LEU A 1 250 ? -17.087 12.230 -4.321 1.00 87.50 250 LEU A O 1
ATOM 1952 N N . ASP A 1 251 ? -17.094 14.460 -4.037 1.00 82.44 251 ASP A N 1
ATOM 1953 C CA . ASP A 1 251 ? -18.333 14.673 -4.784 1.00 82.44 251 ASP A CA 1
ATOM 1954 C C . ASP A 1 251 ? -18.193 14.284 -6.271 1.00 82.44 251 ASP A C 1
ATOM 1956 O O . ASP A 1 251 ? -17.146 14.475 -6.900 1.00 82.44 251 ASP A O 1
ATOM 1960 N N . ARG A 1 252 ? -19.278 13.765 -6.860 1.00 73.88 252 ARG A N 1
ATOM 1961 C CA . ARG A 1 252 ? -19.322 13.338 -8.266 1.00 73.88 252 ARG A CA 1
ATOM 1962 C C . ARG A 1 252 ? -18.996 14.478 -9.227 1.00 73.88 252 ARG A C 1
ATOM 1964 O O . ARG A 1 252 ? -18.387 14.209 -10.256 1.00 73.88 252 ARG A O 1
ATOM 1971 N N . SER A 1 253 ? -19.340 15.724 -8.899 1.00 69.50 253 SER A N 1
ATOM 1972 C CA . SER A 1 253 ? -18.989 16.900 -9.712 1.00 69.50 253 SER A CA 1
ATOM 1973 C C . SER A 1 253 ? -17.479 17.014 -9.984 1.00 69.50 253 SER A C 1
ATOM 1975 O O . SER A 1 253 ? -17.072 17.387 -11.083 1.00 69.50 253 SER A O 1
ATOM 1977 N N . ILE A 1 254 ? -16.642 16.613 -9.021 1.00 76.06 254 ILE A N 1
ATOM 1978 C CA . ILE A 1 254 ? -15.180 16.589 -9.139 1.00 76.06 254 ILE A CA 1
ATOM 1979 C C . ILE A 1 254 ? -14.733 15.343 -9.917 1.00 76.06 254 ILE A C 1
ATOM 1981 O O . ILE A 1 254 ? -13.917 15.442 -10.839 1.00 76.06 254 ILE A O 1
ATOM 1985 N N . LEU A 1 255 ? -15.279 14.175 -9.560 1.00 73.44 255 LEU A N 1
ATOM 1986 C CA . LEU A 1 255 ? -14.841 12.867 -10.062 1.00 73.44 255 LEU A CA 1
ATOM 1987 C C . LEU A 1 255 ? -15.265 12.561 -11.504 1.00 73.44 255 LEU A C 1
ATOM 1989 O O . LEU A 1 255 ? -14.565 11.817 -12.182 1.00 73.44 255 LEU A O 1
ATOM 1993 N N . MET A 1 256 ? -16.381 13.119 -11.982 1.00 66.69 256 MET A N 1
ATOM 1994 C CA . MET A 1 256 ? -16.945 12.818 -13.307 1.00 66.69 256 MET A CA 1
ATOM 1995 C C . MET A 1 256 ? -16.328 13.642 -14.448 1.00 66.69 256 MET A C 1
ATOM 1997 O O . MET A 1 256 ? -16.465 13.262 -15.610 1.00 66.69 256 MET A O 1
ATOM 2001 N N . GLN A 1 257 ? -15.612 14.735 -14.154 1.00 68.94 257 GLN A N 1
ATOM 2002 C CA . GLN A 1 257 ? -14.966 15.564 -15.185 1.00 68.94 257 GLN A CA 1
ATOM 2003 C C . GLN A 1 257 ? -14.105 14.783 -16.189 1.00 68.94 257 GLN A C 1
ATOM 2005 O O . GLN A 1 257 ? -14.190 15.102 -17.373 1.00 68.94 257 GLN A O 1
ATOM 2010 N N . PRO A 1 258 ? -13.291 13.779 -15.797 1.00 64.81 258 PRO A N 1
ATOM 2011 C CA . PRO A 1 258 ? -12.491 13.014 -16.747 1.00 64.81 258 PRO A CA 1
ATOM 2012 C C . PRO A 1 258 ? -13.367 12.165 -17.677 1.00 64.81 258 PRO A C 1
ATOM 2014 O O . PRO A 1 258 ? -13.037 12.005 -18.848 1.00 64.81 258 PRO A O 1
ATOM 2017 N N . GLU A 1 259 ? -14.508 11.658 -17.201 1.00 65.38 259 GLU A N 1
ATOM 2018 C CA . GLU A 1 259 ? -15.465 10.910 -18.025 1.00 65.38 259 GLU A CA 1
ATOM 2019 C C . GLU A 1 259 ? -16.207 11.824 -19.003 1.00 65.38 259 GLU A C 1
ATOM 2021 O O . GLU A 1 259 ? -16.302 11.507 -20.190 1.00 65.38 259 GLU A O 1
ATOM 2026 N N . TRP A 1 260 ? -16.646 13.000 -18.548 1.00 64.81 260 TRP A N 1
ATOM 2027 C CA . TRP A 1 260 ? -17.209 14.031 -19.423 1.00 64.81 260 TRP A CA 1
ATOM 2028 C C . TRP A 1 260 ? -16.176 14.498 -20.461 1.00 64.81 260 TRP A C 1
ATOM 2030 O O . TRP A 1 260 ? -16.464 14.560 -21.652 1.00 64.81 260 TRP A O 1
ATOM 2040 N N . ALA A 1 261 ? -14.925 14.716 -20.057 1.00 63.25 261 ALA A N 1
ATOM 2041 C CA . ALA A 1 261 ? -13.833 15.073 -20.958 1.00 63.25 261 ALA A CA 1
ATOM 2042 C C . ALA A 1 261 ? -13.451 13.944 -21.942 1.00 63.25 261 ALA A C 1
ATOM 2044 O O . ALA A 1 261 ? -12.955 14.223 -23.033 1.00 63.25 261 ALA A O 1
ATOM 2045 N N . ARG A 1 262 ? -13.723 12.669 -21.623 1.00 61.53 262 ARG A N 1
ATOM 2046 C CA . ARG A 1 262 ? -13.538 11.533 -22.552 1.00 61.53 262 ARG A CA 1
ATOM 2047 C C . ARG A 1 262 ? -14.541 11.521 -23.709 1.00 61.53 262 ARG A C 1
ATOM 2049 O O . ARG A 1 262 ? -14.272 10.836 -24.701 1.00 61.53 262 ARG A O 1
ATOM 2056 N N . SER A 1 263 ? -15.652 12.259 -23.647 1.00 66.00 263 SER A N 1
ATOM 2057 C CA . SER A 1 263 ? -16.521 12.461 -24.818 1.00 66.00 263 SER A CA 1
ATOM 2058 C C . SER A 1 263 ? -16.014 13.598 -25.722 1.00 66.00 263 SER A C 1
ATOM 2060 O O . SER A 1 263 ? -16.143 13.505 -26.943 1.00 66.00 263 SER A O 1
ATOM 2062 N N . ALA A 1 264 ? -15.338 14.604 -25.157 1.00 69.94 264 ALA A N 1
ATOM 2063 C CA . ALA A 1 264 ? -14.818 15.768 -25.873 1.00 69.94 264 ALA A CA 1
ATOM 2064 C C . ALA A 1 264 ? -13.663 15.430 -26.842 1.00 69.94 264 ALA A C 1
ATOM 2066 O O . ALA A 1 264 ? -12.596 14.951 -26.448 1.00 69.94 264 ALA A O 1
ATOM 2067 N N . VAL A 1 265 ? -13.843 15.743 -28.131 1.00 70.75 265 VAL A N 1
ATOM 2068 C CA . VAL A 1 265 ? -12.809 15.552 -29.170 1.00 70.75 265 VAL A CA 1
ATOM 2069 C C . VAL A 1 265 ? -11.585 16.434 -28.901 1.00 70.75 265 VAL A C 1
ATOM 2071 O O . VAL A 1 265 ? -10.453 15.967 -29.025 1.00 70.75 265 VAL A O 1
ATOM 2074 N N . LEU A 1 266 ? -11.802 17.675 -28.453 1.00 70.56 266 LEU A N 1
ATOM 2075 C CA . LEU A 1 266 ? -10.733 18.626 -28.143 1.00 70.56 266 LEU A CA 1
ATOM 2076 C C . LEU A 1 266 ? -9.782 18.100 -27.054 1.00 70.56 266 LEU A C 1
ATOM 2078 O O . LEU A 1 266 ? -8.565 18.185 -27.206 1.00 70.56 266 LEU A O 1
ATOM 2082 N N . VAL A 1 267 ? -10.313 17.490 -25.989 1.00 72.75 267 VAL A N 1
ATOM 2083 C CA . VAL A 1 267 ? -9.477 16.967 -24.896 1.00 72.75 267 VAL A CA 1
ATOM 2084 C C . VAL A 1 267 ? -8.680 15.737 -25.338 1.00 72.75 267 VAL A C 1
ATOM 2086 O O . VAL A 1 267 ? -7.531 15.586 -24.934 1.00 72.75 267 VAL A O 1
ATOM 2089 N N . LYS A 1 268 ? -9.222 14.892 -26.229 1.00 74.69 268 LYS A N 1
ATOM 2090 C CA . LYS A 1 268 ? -8.463 13.773 -26.822 1.00 74.69 268 LYS A CA 1
ATOM 2091 C C . LYS A 1 268 ? -7.253 14.258 -27.619 1.00 74.69 268 LYS A C 1
ATOM 2093 O O . LYS A 1 268 ? -6.185 13.665 -27.492 1.00 74.69 268 LYS A O 1
ATOM 2098 N N . LEU A 1 269 ? -7.413 15.332 -28.395 1.00 76.69 269 LEU A N 1
ATOM 2099 C CA . LEU A 1 269 ? -6.332 15.943 -29.176 1.00 76.69 269 LEU A CA 1
ATOM 2100 C C . LEU A 1 269 ? -5.282 16.617 -28.279 1.00 76.69 269 LEU A C 1
ATOM 2102 O O . LEU A 1 269 ? -4.087 16.472 -28.521 1.00 76.69 269 LEU A O 1
ATOM 2106 N N . LEU A 1 270 ? -5.711 17.308 -27.217 1.00 78.06 270 LEU A N 1
ATOM 2107 C CA . LEU A 1 270 ? -4.814 18.013 -26.293 1.00 78.06 270 LEU A CA 1
ATOM 2108 C C . LEU A 1 270 ? -4.195 17.120 -25.204 1.00 78.06 270 LEU A C 1
ATOM 2110 O O . LEU A 1 270 ? -3.254 17.553 -24.541 1.00 78.06 270 LEU A O 1
ATOM 2114 N N . ARG A 1 271 ? -4.660 15.874 -25.026 1.00 79.06 271 ARG A N 1
ATOM 2115 C CA . ARG A 1 271 ? -4.186 14.930 -23.991 1.00 79.06 271 ARG A CA 1
ATOM 2116 C C . ARG A 1 271 ? -2.653 14.823 -23.876 1.00 79.06 271 ARG A C 1
ATOM 2118 O O . ARG A 1 271 ? -2.181 14.845 -22.743 1.00 79.06 271 ARG A O 1
ATOM 2125 N N . PRO A 1 272 ? -1.849 14.756 -24.961 1.00 75.81 272 PRO A N 1
ATOM 2126 C CA . PRO A 1 272 ? -0.388 14.699 -24.838 1.00 75.81 272 PRO A CA 1
ATOM 2127 C C . PRO A 1 272 ? 0.217 15.969 -24.224 1.00 75.81 272 PRO A C 1
ATOM 2129 O O . PRO A 1 272 ? 1.157 15.884 -23.437 1.00 75.81 272 PRO A O 1
ATOM 2132 N N . ILE A 1 273 ? -0.341 17.140 -24.550 1.00 74.62 273 ILE A N 1
ATOM 2133 C CA . ILE A 1 273 ? 0.081 18.436 -24.001 1.00 74.62 273 ILE A CA 1
ATOM 2134 C C . ILE A 1 273 ? -0.357 18.531 -22.537 1.00 74.62 273 ILE A C 1
ATOM 2136 O O . ILE A 1 273 ? 0.461 18.817 -21.673 1.00 74.62 273 ILE A O 1
ATOM 2140 N N . LEU A 1 274 ? -1.613 18.197 -22.232 1.00 76.69 274 LEU A N 1
ATOM 2141 C CA . LEU A 1 274 ? -2.141 18.206 -20.865 1.00 76.69 274 LEU A CA 1
ATOM 2142 C C . LEU A 1 274 ? -1.379 17.249 -19.933 1.00 76.69 274 LEU A C 1
ATOM 2144 O O . LEU A 1 274 ? -1.074 17.620 -18.804 1.00 76.69 274 LEU A O 1
ATOM 2148 N N . ASN A 1 275 ? -1.015 16.051 -20.403 1.00 74.56 275 ASN A N 1
ATOM 2149 C CA . ASN A 1 275 ? -0.191 15.112 -19.636 1.00 74.56 275 ASN A CA 1
ATOM 2150 C C . ASN A 1 275 ? 1.239 15.630 -19.425 1.00 74.56 275 ASN A C 1
ATOM 2152 O O . ASN A 1 275 ? 1.820 15.389 -18.369 1.00 74.56 275 ASN A O 1
ATOM 2156 N N . ARG A 1 276 ? 1.808 16.350 -20.400 1.00 71.06 276 ARG A N 1
ATOM 2157 C CA . ARG A 1 276 ? 3.117 16.995 -20.255 1.00 71.06 276 ARG A CA 1
ATOM 2158 C C . ARG A 1 276 ? 3.062 18.115 -19.219 1.00 71.06 276 ARG A C 1
ATOM 2160 O O . ARG A 1 276 ? 3.835 18.073 -18.272 1.00 71.06 276 ARG A O 1
ATOM 2167 N N . GLU A 1 277 ? 2.158 19.076 -19.371 1.00 73.50 277 GLU A N 1
ATOM 2168 C CA . GLU A 1 277 ? 2.107 20.258 -18.504 1.00 73.50 277 GLU A CA 1
ATOM 2169 C C . GLU A 1 277 ? 1.664 19.902 -17.075 1.00 73.50 277 GLU A C 1
ATOM 2171 O O . GLU A 1 277 ? 2.297 20.320 -16.110 1.00 73.50 277 GLU A O 1
ATOM 2176 N N . LEU A 1 278 ? 0.634 19.059 -16.914 1.00 78.25 278 LEU A N 1
ATOM 2177 C CA . LEU A 1 278 ? 0.086 18.720 -15.593 1.00 78.25 278 LEU A CA 1
ATOM 2178 C C . LEU A 1 278 ? 0.762 17.514 -14.913 1.00 78.25 278 LEU A C 1
ATOM 2180 O O . LEU A 1 278 ? 0.546 17.284 -13.722 1.00 78.25 278 LEU A O 1
ATOM 2184 N N . GLY A 1 279 ? 1.570 16.747 -15.652 1.00 67.38 279 GLY A N 1
ATOM 2185 C CA . GLY A 1 279 ? 2.317 15.578 -15.170 1.00 67.38 279 GLY A CA 1
ATOM 2186 C C . GLY A 1 279 ? 3.823 15.809 -14.995 1.00 67.38 279 GLY A C 1
ATOM 2187 O O . GLY A 1 279 ? 4.575 14.845 -14.823 1.00 67.38 279 GLY A O 1
ATOM 2188 N N . CYS A 1 280 ? 4.297 17.058 -15.080 1.00 67.19 280 CYS A N 1
ATOM 2189 C CA . CYS A 1 280 ? 5.723 17.401 -14.985 1.00 67.19 280 CYS A CA 1
ATOM 2190 C C . CYS A 1 280 ? 6.076 18.446 -13.917 1.00 67.19 280 CYS A C 1
ATOM 2192 O O . CYS A 1 280 ? 7.169 19.014 -13.977 1.00 67.19 280 CYS A O 1
ATOM 2194 N N . PHE A 1 281 ? 5.219 18.670 -12.918 1.00 65.38 281 PHE A N 1
ATOM 2195 C CA . PHE A 1 281 ? 5.598 19.485 -11.761 1.00 65.38 281 PHE A CA 1
ATOM 2196 C C . PHE A 1 281 ? 6.786 18.842 -11.005 1.00 65.38 281 PHE A C 1
ATOM 2198 O O . PHE A 1 281 ? 6.985 17.626 -11.052 1.00 65.38 281 PHE A O 1
ATOM 2205 N N . GLY A 1 282 ? 7.607 19.645 -10.314 1.00 51.69 282 GLY A N 1
ATOM 2206 C CA . GLY A 1 282 ? 8.700 19.134 -9.464 1.00 51.69 282 GLY A CA 1
ATOM 2207 C C . GLY A 1 282 ? 10.070 18.912 -10.134 1.00 51.69 282 GLY A C 1
ATOM 2208 O O . GLY A 1 282 ? 10.910 18.180 -9.594 1.00 51.69 282 GLY A O 1
ATOM 2209 N N . SER A 1 283 ? 10.342 19.553 -11.278 1.00 49.50 283 SER A N 1
ATOM 2210 C CA . SER A 1 283 ? 11.700 19.624 -11.859 1.00 49.50 283 SER A CA 1
ATOM 2211 C C . SER A 1 283 ? 12.722 20.258 -10.902 1.00 49.50 283 SER A C 1
ATOM 2213 O O . SER A 1 283 ? 13.881 19.852 -10.907 1.00 49.50 283 SER A O 1
ATOM 2215 N N . SER A 1 284 ? 12.273 21.188 -10.052 1.00 35.97 284 SER A N 1
ATOM 2216 C CA . SER A 1 284 ? 13.116 22.022 -9.188 1.00 35.97 284 SER A CA 1
ATOM 2217 C C . SER A 1 284 ? 12.462 22.204 -7.810 1.00 35.97 284 SER A C 1
ATOM 2219 O O . SER A 1 284 ? 11.501 22.957 -7.694 1.00 35.97 284 SER A O 1
ATOM 2221 N N . GLY A 1 285 ? 12.976 21.548 -6.762 1.00 31.91 285 GLY A N 1
ATOM 2222 C CA . GLY A 1 285 ? 12.577 21.812 -5.366 1.00 31.91 285 GLY A CA 1
ATOM 2223 C C . GLY A 1 285 ? 11.884 20.663 -4.615 1.00 31.91 285 GLY A C 1
ATOM 2224 O O . GLY A 1 285 ? 11.321 19.752 -5.215 1.00 31.91 285 GLY A O 1
ATOM 2225 N N . LYS A 1 286 ? 12.005 20.726 -3.279 1.00 36.00 286 LYS A N 1
ATOM 2226 C CA . LYS A 1 286 ? 11.581 19.778 -2.222 1.00 36.00 286 LYS A CA 1
ATOM 2227 C C . LYS A 1 286 ? 10.536 18.726 -2.639 1.00 36.00 286 LYS A C 1
ATOM 2229 O O . LYS A 1 286 ? 9.344 18.999 -2.736 1.00 36.00 286 LYS A O 1
ATOM 2234 N N . ARG A 1 287 ? 10.991 17.481 -2.792 1.00 42.12 287 ARG A N 1
ATOM 2235 C CA . ARG A 1 287 ? 10.153 16.309 -3.085 1.00 42.12 287 ARG A CA 1
ATOM 2236 C C . ARG A 1 287 ? 9.870 15.523 -1.801 1.00 42.12 287 ARG A C 1
ATOM 2238 O O . ARG A 1 287 ? 10.798 15.274 -1.035 1.00 42.12 287 ARG A O 1
ATOM 2245 N N . VAL A 1 288 ? 8.648 15.012 -1.626 1.00 40.22 288 VAL A N 1
ATOM 2246 C CA . VAL A 1 288 ? 8.516 13.666 -1.035 1.00 40.22 288 VAL A CA 1
ATOM 2247 C C . VAL A 1 288 ? 9.025 12.695 -2.087 1.00 40.22 288 VAL A C 1
ATOM 2249 O O . VAL A 1 288 ? 8.706 12.855 -3.265 1.00 40.22 288 VAL A O 1
ATOM 2252 N N . ALA A 1 289 ? 9.870 11.748 -1.676 1.00 36.94 289 ALA A N 1
ATOM 2253 C CA . ALA A 1 289 ? 10.560 10.847 -2.589 1.00 36.94 289 ALA A CA 1
ATOM 2254 C C . ALA A 1 289 ? 9.570 10.219 -3.581 1.00 36.94 289 ALA A C 1
ATOM 2256 O O . ALA A 1 289 ? 8.665 9.482 -3.195 1.00 36.94 289 ALA A O 1
ATOM 2257 N N . SER A 1 290 ? 9.734 10.526 -4.870 1.00 36.03 290 SER A N 1
ATOM 2258 C CA . SER A 1 290 ? 8.933 9.918 -5.925 1.00 36.03 290 SER A CA 1
ATOM 2259 C C . SER A 1 290 ? 9.250 8.428 -5.960 1.00 36.03 290 SER A C 1
ATOM 2261 O O . SER A 1 290 ? 10.337 8.031 -6.375 1.00 36.03 290 SER A O 1
ATOM 2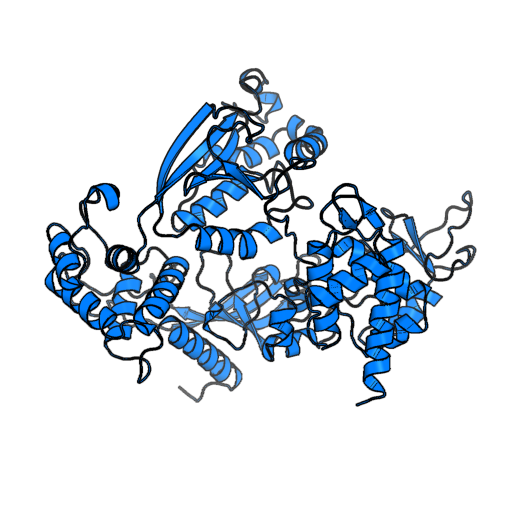263 N N . ALA A 1 291 ? 8.312 7.617 -5.490 1.00 37.41 291 ALA A N 1
ATOM 2264 C CA . ALA A 1 291 ? 8.451 6.174 -5.410 1.00 37.41 291 ALA A CA 1
ATOM 2265 C C . ALA A 1 291 ? 7.463 5.480 -6.341 1.00 37.41 291 ALA A C 1
ATOM 2267 O O . ALA A 1 291 ? 6.462 4.902 -5.929 1.00 37.41 291 ALA A O 1
ATOM 2268 N N . HIS A 1 292 ? 7.756 5.517 -7.634 1.00 36.59 292 HIS A N 1
ATOM 2269 C CA . HIS A 1 292 ? 7.175 4.511 -8.527 1.00 36.59 292 HIS A CA 1
ATOM 2270 C C . HIS A 1 292 ? 7.768 3.164 -8.125 1.00 36.59 292 HIS A C 1
ATOM 2272 O O . HIS A 1 292 ? 8.865 3.175 -7.571 1.00 36.59 292 HIS A O 1
ATOM 2278 N N . ALA A 1 293 ? 7.037 2.065 -8.367 1.00 51.12 293 ALA A N 1
ATOM 2279 C CA . ALA A 1 293 ? 7.409 0.686 -8.017 1.00 51.12 293 ALA A CA 1
ATOM 2280 C C . ALA A 1 293 ? 8.928 0.532 -7.900 1.00 51.12 293 ALA A C 1
ATOM 2282 O O . ALA A 1 293 ? 9.635 0.545 -8.912 1.00 51.12 293 ALA A O 1
ATOM 2283 N N . PHE A 1 294 ? 9.406 0.562 -6.652 1.00 58.41 294 PHE A N 1
ATOM 2284 C CA . PHE A 1 294 ? 10.803 0.855 -6.383 1.00 58.41 294 PHE A CA 1
ATOM 2285 C C . PHE A 1 294 ? 11.693 -0.202 -7.056 1.00 58.41 294 PHE A C 1
ATOM 2287 O O . PHE A 1 294 ? 11.251 -1.319 -7.322 1.00 58.41 294 PHE A O 1
ATOM 2294 N N . VAL A 1 295 ? 12.972 0.079 -7.310 1.00 74.38 295 VAL A N 1
ATOM 2295 C CA . VAL A 1 295 ? 13.868 -0.976 -7.826 1.00 74.38 295 VAL A CA 1
ATOM 2296 C C . VAL A 1 295 ? 13.966 -2.172 -6.858 1.00 74.38 295 VAL A C 1
ATOM 2298 O O . VAL A 1 295 ? 14.175 -3.303 -7.294 1.00 74.38 295 VAL A O 1
ATOM 2301 N N . ASP A 1 296 ? 13.711 -1.958 -5.563 1.00 76.44 296 ASP A N 1
ATOM 2302 C CA . ASP A 1 296 ? 13.529 -2.995 -4.548 1.00 76.44 296 ASP A CA 1
ATOM 2303 C C . ASP A 1 296 ? 12.071 -3.459 -4.331 1.00 76.44 296 ASP A C 1
ATOM 2305 O O . ASP A 1 296 ? 11.856 -4.346 -3.514 1.00 76.44 296 ASP A O 1
ATOM 2309 N N . ASP A 1 297 ? 11.074 -2.957 -5.065 1.00 81.62 297 ASP A N 1
ATOM 2310 C CA . ASP A 1 297 ? 9.744 -3.578 -5.144 1.00 81.62 297 ASP A CA 1
ATOM 2311 C C . ASP A 1 297 ? 9.827 -4.862 -5.991 1.00 81.62 297 ASP A C 1
ATOM 2313 O O . ASP A 1 297 ? 10.274 -4.855 -7.139 1.00 81.62 297 ASP A O 1
ATOM 2317 N N . LEU A 1 298 ? 9.415 -5.977 -5.387 1.00 84.44 298 LEU A N 1
ATOM 2318 C CA . LEU A 1 298 ? 9.334 -7.318 -5.968 1.00 84.44 298 LEU A CA 1
ATOM 2319 C C . LEU A 1 298 ? 7.885 -7.789 -6.141 1.00 84.44 298 LEU A C 1
ATOM 2321 O O . LEU A 1 298 ? 7.649 -8.956 -6.449 1.00 84.44 298 LEU A O 1
ATOM 2325 N N . THR A 1 299 ? 6.881 -6.943 -5.895 1.00 85.12 299 THR A N 1
ATOM 2326 C CA . THR A 1 299 ? 5.471 -7.368 -5.879 1.00 85.12 299 THR A CA 1
ATOM 2327 C C . THR A 1 299 ? 5.015 -7.833 -7.263 1.00 85.12 299 THR A C 1
ATOM 2329 O O . THR A 1 299 ? 4.267 -8.806 -7.374 1.00 85.12 299 THR A O 1
ATOM 2332 N N . SER A 1 300 ? 5.488 -7.181 -8.326 1.00 81.06 300 SER A N 1
ATOM 2333 C CA . SER A 1 300 ? 5.192 -7.551 -9.717 1.00 81.06 300 SER A CA 1
ATOM 2334 C C . SER A 1 300 ? 5.913 -8.840 -10.131 1.00 81.06 300 SER A C 1
ATOM 2336 O O . SER A 1 300 ? 5.292 -9.738 -10.702 1.00 81.06 300 SER A O 1
ATOM 2338 N N . GLU A 1 301 ? 7.188 -8.984 -9.766 1.00 85.19 301 GLU A N 1
ATOM 2339 C CA . GLU A 1 301 ? 7.980 -10.203 -9.947 1.00 85.19 301 GLU A CA 1
ATOM 2340 C C . GLU A 1 301 ? 7.389 -11.397 -9.189 1.00 85.19 301 GLU A C 1
ATOM 2342 O O . GLU A 1 301 ? 7.352 -12.513 -9.707 1.00 85.19 301 GLU A O 1
ATOM 2347 N N . TRP A 1 302 ? 6.901 -11.176 -7.969 1.00 90.69 302 TRP A N 1
ATOM 2348 C CA . TRP A 1 302 ? 6.212 -12.183 -7.170 1.00 90.69 302 TRP A CA 1
ATOM 2349 C C . TRP A 1 302 ? 4.895 -12.591 -7.840 1.00 90.69 302 TRP A C 1
ATOM 2351 O O . TRP A 1 302 ? 4.673 -13.780 -8.066 1.00 90.69 302 TRP A O 1
ATOM 2361 N N . ARG A 1 303 ? 4.070 -11.619 -8.261 1.00 90.00 303 ARG A N 1
ATOM 2362 C CA . ARG A 1 303 ? 2.812 -11.846 -9.000 1.00 90.00 303 ARG A CA 1
ATOM 2363 C C . ARG A 1 303 ? 3.010 -12.679 -10.271 1.00 90.00 303 ARG A C 1
ATOM 2365 O O . ARG A 1 303 ? 2.196 -13.559 -10.540 1.00 90.00 303 ARG A O 1
ATOM 2372 N N . SER A 1 304 ? 4.091 -12.468 -11.028 1.00 86.75 304 SER A N 1
ATOM 2373 C CA . SER A 1 304 ? 4.384 -13.251 -12.245 1.00 86.75 304 SER A CA 1
ATOM 2374 C C . SER A 1 304 ? 4.787 -14.714 -11.974 1.00 86.75 304 SER A C 1
ATOM 2376 O O . SER A 1 304 ? 4.786 -15.537 -12.898 1.00 86.75 304 SER A O 1
ATOM 2378 N N . ARG A 1 305 ? 5.092 -15.053 -10.714 1.00 90.12 305 ARG A N 1
ATOM 2379 C CA . ARG A 1 305 ? 5.541 -16.374 -10.234 1.00 90.12 305 ARG A CA 1
ATOM 2380 C C . ARG A 1 305 ? 4.515 -17.090 -9.333 1.00 90.12 305 ARG A C 1
ATOM 2382 O O . ARG A 1 305 ? 4.754 -18.231 -8.921 1.00 90.12 305 ARG A O 1
ATOM 2389 N N . VAL A 1 306 ? 3.375 -16.452 -9.044 1.00 92.75 306 VAL A N 1
ATOM 2390 C CA . VAL A 1 306 ? 2.211 -17.077 -8.386 1.00 92.75 306 VAL A CA 1
ATOM 2391 C C . VAL A 1 306 ? 1.694 -18.239 -9.240 1.00 92.75 306 VAL A C 1
ATOM 2393 O O . VAL A 1 306 ? 1.641 -18.142 -10.468 1.00 92.75 306 VAL A O 1
ATOM 2396 N N . GLN A 1 307 ? 1.319 -19.340 -8.589 1.00 93.06 307 GLN A N 1
ATOM 2397 C CA . GLN A 1 307 ? 0.828 -20.572 -9.211 1.00 93.06 307 GLN A CA 1
ATOM 2398 C C . GLN A 1 307 ? -0.410 -21.114 -8.467 1.00 93.06 307 GLN A C 1
ATOM 2400 O O . GLN A 1 307 ? -0.641 -20.748 -7.311 1.00 93.06 307 GLN A O 1
ATOM 2405 N N . PRO A 1 308 ? -1.218 -21.995 -9.091 1.00 94.75 308 PRO A N 1
ATOM 2406 C CA . PRO A 1 308 ? -2.231 -22.768 -8.377 1.00 94.75 308 PRO A CA 1
ATOM 2407 C C . PRO A 1 308 ? -1.649 -23.482 -7.148 1.00 94.75 308 PRO A C 1
ATOM 2409 O O . PRO A 1 308 ? -0.526 -23.980 -7.180 1.00 94.75 308 PRO A O 1
ATOM 2412 N N . GLY A 1 309 ? -2.415 -23.505 -6.059 1.00 93.75 309 GLY A N 1
ATOM 2413 C CA . GLY A 1 309 ? -2.005 -24.008 -4.748 1.00 93.75 309 GLY A CA 1
ATOM 2414 C C . GLY A 1 309 ? -1.405 -22.948 -3.814 1.00 93.75 309 GLY A C 1
ATOM 2415 O O . GLY A 1 309 ? -1.366 -23.179 -2.607 1.00 93.75 309 GLY A O 1
ATOM 2416 N N . ASP A 1 310 ? -0.980 -21.779 -4.310 1.00 94.88 310 ASP A N 1
ATOM 2417 C CA . ASP A 1 310 ? -0.436 -20.729 -3.441 1.00 94.88 310 ASP A CA 1
ATOM 2418 C C . ASP A 1 310 ? -1.496 -20.075 -2.552 1.00 94.88 310 ASP A C 1
ATOM 2420 O O . ASP A 1 310 ? -2.582 -19.707 -3.007 1.00 94.88 310 ASP A O 1
ATOM 2424 N N . LEU A 1 311 ? -1.119 -19.840 -1.291 1.00 96.06 311 LEU A N 1
ATOM 2425 C CA . LEU A 1 311 ? -1.805 -18.904 -0.411 1.00 96.06 311 LEU A CA 1
ATOM 2426 C C . LEU A 1 311 ? -1.370 -17.470 -0.721 1.00 96.06 311 LEU A C 1
ATOM 2428 O O . LEU A 1 311 ? -0.180 -17.148 -0.771 1.00 96.06 311 LEU A O 1
ATOM 2432 N N . VAL A 1 312 ? -2.359 -16.605 -0.902 1.00 95.81 312 VAL A N 1
ATOM 2433 C CA . VAL A 1 312 ? -2.219 -15.191 -1.255 1.00 95.81 312 VAL A CA 1
ATOM 2434 C C . VAL A 1 312 ? -3.155 -14.355 -0.386 1.00 95.81 312 VAL A C 1
ATOM 2436 O O . VAL A 1 312 ? -4.137 -14.859 0.160 1.00 95.81 312 VAL A O 1
ATOM 2439 N N . LEU A 1 313 ? -2.867 -13.063 -0.264 1.00 94.00 313 LEU A N 1
ATOM 2440 C CA . LEU A 1 313 ? -3.824 -12.091 0.249 1.00 94.00 313 LEU A CA 1
ATOM 2441 C C . LEU A 1 313 ? -4.525 -11.413 -0.926 1.00 94.00 313 LEU A C 1
ATOM 2443 O O . LEU A 1 313 ? -3.870 -10.944 -1.852 1.00 94.00 313 LEU A O 1
ATOM 2447 N N . HIS A 1 314 ? -5.850 -11.343 -0.881 1.00 92.31 314 HIS A N 1
ATOM 2448 C CA . HIS A 1 314 ? -6.669 -10.671 -1.885 1.00 92.31 314 HIS A CA 1
ATOM 2449 C C . HIS A 1 314 ? -7.413 -9.487 -1.252 1.00 92.31 314 HIS A C 1
ATOM 2451 O O . HIS A 1 314 ? -8.109 -9.650 -0.246 1.00 92.31 314 HIS A O 1
ATOM 2457 N N . ARG A 1 315 ? -7.281 -8.306 -1.866 1.00 86.25 315 ARG A N 1
ATOM 2458 C CA . ARG A 1 315 ? -8.120 -7.121 -1.625 1.00 86.25 315 ARG A CA 1
ATOM 2459 C C . ARG A 1 315 ? -8.318 -6.383 -2.948 1.00 86.25 315 ARG A C 1
ATOM 2461 O O . ARG A 1 315 ? -7.358 -6.217 -3.694 1.00 86.25 315 ARG A O 1
ATOM 2468 N N . LYS A 1 316 ? -9.541 -5.923 -3.224 1.00 79.88 316 LYS A N 1
ATOM 2469 C CA . LYS A 1 316 ? -9.858 -5.190 -4.461 1.00 79.88 316 LYS A CA 1
ATOM 2470 C C . LYS A 1 316 ? -9.575 -3.693 -4.325 1.00 79.88 316 LYS A C 1
ATOM 2472 O O . LYS A 1 316 ? -9.061 -3.066 -5.244 1.00 79.88 316 LYS A O 1
ATOM 2477 N N . ARG A 1 317 ? -9.912 -3.111 -3.174 1.00 77.44 317 ARG A N 1
ATOM 2478 C CA . ARG A 1 317 ? -9.597 -1.728 -2.793 1.00 77.44 317 ARG A CA 1
ATOM 2479 C C . ARG A 1 317 ? -8.649 -1.744 -1.604 1.00 77.44 317 ARG A C 1
ATOM 2481 O O . ARG A 1 317 ? -8.696 -2.663 -0.790 1.00 77.44 317 ARG A O 1
ATOM 2488 N N . PHE A 1 318 ? -7.840 -0.700 -1.441 1.00 77.81 318 PHE A N 1
ATOM 2489 C CA . PHE A 1 318 ? -6.928 -0.607 -0.297 1.00 77.81 318 PHE A CA 1
ATOM 2490 C C . PHE A 1 318 ? -7.665 -0.565 1.059 1.00 77.81 318 PHE A C 1
ATOM 2492 O O . PHE A 1 318 ? -7.121 -1.044 2.051 1.00 77.81 318 PHE A O 1
ATOM 2499 N N . ILE A 1 319 ? -8.903 -0.040 1.082 1.00 73.38 319 ILE A N 1
ATOM 2500 C CA . ILE A 1 319 ? -9.804 -0.008 2.251 1.00 73.38 319 ILE A CA 1
ATOM 2501 C C . ILE A 1 319 ? -10.434 -1.365 2.602 1.00 73.38 319 ILE A C 1
ATOM 2503 O O . ILE A 1 319 ? -10.970 -1.507 3.701 1.00 73.38 319 ILE A O 1
ATOM 2507 N N . ASP A 1 320 ? -10.422 -2.338 1.684 1.00 77.56 320 ASP A N 1
ATOM 2508 C CA . ASP A 1 320 ? -11.004 -3.658 1.933 1.00 77.56 320 ASP A CA 1
ATOM 2509 C C . ASP A 1 320 ? -10.071 -4.472 2.839 1.00 77.56 320 ASP A C 1
ATOM 2511 O O . ASP A 1 320 ? -8.853 -4.484 2.636 1.00 77.56 320 ASP A O 1
ATOM 2515 N N . GLN A 1 321 ? -10.633 -5.198 3.811 1.00 78.31 321 GLN A N 1
ATOM 2516 C CA . GLN A 1 321 ? -9.844 -6.107 4.644 1.00 78.31 321 GLN A CA 1
ATOM 2517 C C . GLN A 1 321 ? -9.211 -7.203 3.762 1.00 78.31 321 GLN A C 1
ATOM 2519 O O . GLN A 1 321 ? -9.948 -7.897 3.049 1.00 78.31 321 GLN A O 1
ATOM 2524 N N . PRO A 1 322 ? -7.878 -7.394 3.799 1.00 85.88 322 PRO A N 1
ATOM 2525 C CA . PRO A 1 322 ? -7.219 -8.454 3.047 1.00 85.88 322 PRO A CA 1
ATOM 2526 C C . PRO A 1 322 ? -7.717 -9.830 3.484 1.00 85.88 322 PRO A C 1
ATOM 2528 O O . PRO A 1 322 ? -7.649 -10.172 4.662 1.00 85.88 322 PRO A O 1
ATOM 2531 N N . ARG A 1 323 ? -8.176 -10.649 2.537 1.00 89.19 323 ARG A N 1
ATOM 2532 C CA . ARG A 1 323 ? -8.603 -12.028 2.815 1.00 89.19 323 ARG A CA 1
ATOM 2533 C C . ARG A 1 323 ? -7.524 -13.013 2.397 1.00 89.19 323 ARG A C 1
ATOM 2535 O O . ARG A 1 323 ? -6.963 -12.875 1.310 1.00 89.19 323 ARG A O 1
ATOM 2542 N N . VAL A 1 324 ? -7.269 -14.025 3.228 1.00 93.75 324 VAL A N 1
ATOM 2543 C CA . VAL A 1 324 ? -6.465 -15.183 2.816 1.00 93.75 324 VAL A CA 1
ATOM 2544 C C . VAL A 1 324 ? -7.262 -15.963 1.781 1.00 93.75 324 VAL A C 1
ATOM 2546 O O . VAL A 1 324 ? -8.406 -16.345 2.023 1.00 93.75 324 VAL A O 1
ATOM 2549 N N . ALA A 1 325 ? -6.651 -16.196 0.629 1.00 95.56 325 ALA A N 1
ATOM 2550 C CA . ALA A 1 325 ? -7.222 -16.984 -0.443 1.00 95.56 325 ALA A CA 1
ATOM 2551 C C . ALA A 1 325 ? -6.185 -17.969 -0.985 1.00 95.56 325 ALA A C 1
ATOM 2553 O O . ALA A 1 325 ? -4.982 -17.725 -0.923 1.00 95.56 325 ALA A O 1
ATOM 2554 N N . ARG A 1 326 ? -6.658 -19.081 -1.541 1.00 96.50 326 ARG A N 1
ATOM 2555 C CA . ARG A 1 326 ? -5.861 -20.027 -2.319 1.00 96.50 326 ARG A CA 1
ATOM 2556 C C . ARG A 1 326 ? -6.092 -19.767 -3.799 1.00 96.50 326 ARG A C 1
ATOM 2558 O O . ARG A 1 326 ? -7.241 -19.749 -4.236 1.00 96.50 326 ARG A O 1
ATOM 2565 N N . VAL A 1 327 ? -5.027 -19.598 -4.574 1.00 96.44 327 VAL A N 1
ATOM 2566 C CA . VAL A 1 327 ? -5.122 -19.602 -6.040 1.00 96.44 327 VAL A CA 1
ATOM 2567 C C . VAL A 1 327 ? -5.421 -21.028 -6.486 1.00 96.44 327 VAL A C 1
ATOM 2569 O O . VAL A 1 327 ? -4.744 -21.964 -6.072 1.00 96.44 327 VAL A O 1
ATOM 2572 N N . THR A 1 328 ? -6.442 -21.210 -7.315 1.00 95.75 328 THR A N 1
ATOM 2573 C CA . THR A 1 328 ? -6.899 -22.533 -7.778 1.00 95.75 328 THR A CA 1
ATOM 2574 C C . THR A 1 328 ? -6.719 -22.720 -9.277 1.00 95.75 328 THR A C 1
ATOM 2576 O O . THR A 1 328 ? -6.377 -23.818 -9.705 1.00 95.75 328 THR A O 1
ATOM 2579 N N . GLN A 1 329 ? -6.858 -21.655 -10.069 1.00 94.25 329 GLN A N 1
ATOM 2580 C CA . GLN A 1 329 ? -6.558 -21.643 -11.504 1.00 94.25 329 GLN A CA 1
ATOM 2581 C C . GLN A 1 329 ? -5.947 -20.298 -11.923 1.00 94.25 329 GLN A C 1
ATOM 2583 O O . GLN A 1 329 ? -6.126 -19.284 -11.243 1.00 94.25 329 GLN A O 1
ATOM 2588 N N . LEU A 1 330 ? -5.231 -20.286 -13.050 1.00 91.81 330 LEU A N 1
ATOM 2589 C CA . LEU A 1 330 ? -4.692 -19.085 -13.694 1.00 91.81 330 LEU A CA 1
ATOM 2590 C C . LEU A 1 330 ? -5.147 -19.034 -15.154 1.00 91.81 330 LEU A C 1
ATOM 2592 O O . LEU A 1 330 ? -5.027 -20.025 -15.871 1.00 91.81 330 LEU A O 1
ATOM 2596 N N . PHE A 1 331 ? -5.591 -17.864 -15.606 1.00 88.69 331 PHE A N 1
ATOM 2597 C CA . PHE A 1 331 ? -6.076 -17.620 -16.963 1.00 88.69 331 PHE A CA 1
ATOM 2598 C C . PHE A 1 331 ? -5.201 -16.575 -17.664 1.00 88.69 331 PHE A C 1
ATOM 2600 O O . PHE A 1 331 ? -4.858 -15.537 -17.091 1.00 88.69 331 PHE A O 1
ATOM 2607 N N . ARG A 1 332 ? -4.819 -16.863 -18.914 1.00 74.50 332 ARG A N 1
ATOM 2608 C CA . ARG A 1 332 ? -3.871 -16.067 -19.716 1.00 74.50 332 ARG A CA 1
ATOM 2609 C C . ARG A 1 332 ? -4.408 -15.857 -21.127 1.00 74.50 332 ARG A C 1
ATOM 2611 O O . ARG A 1 332 ? -3.853 -16.344 -22.105 1.00 74.50 332 ARG A O 1
ATOM 2618 N N . SER A 1 333 ? -5.524 -15.144 -21.203 1.00 68.06 333 SER A N 1
ATOM 2619 C CA . SER A 1 333 ? -6.314 -14.982 -22.425 1.00 68.06 333 SER A CA 1
ATOM 2620 C C . SER A 1 333 ? -6.154 -13.569 -22.991 1.00 68.06 333 SER A C 1
ATOM 2622 O O . SER A 1 333 ? -6.976 -12.703 -22.714 1.00 68.06 333 SER A O 1
ATOM 2624 N N . GLY A 1 334 ? -5.077 -13.315 -23.746 1.00 64.25 334 GLY A N 1
ATOM 2625 C CA . GLY A 1 334 ? -4.893 -12.092 -24.556 1.00 64.25 334 GLY A CA 1
ATOM 2626 C C . GLY A 1 33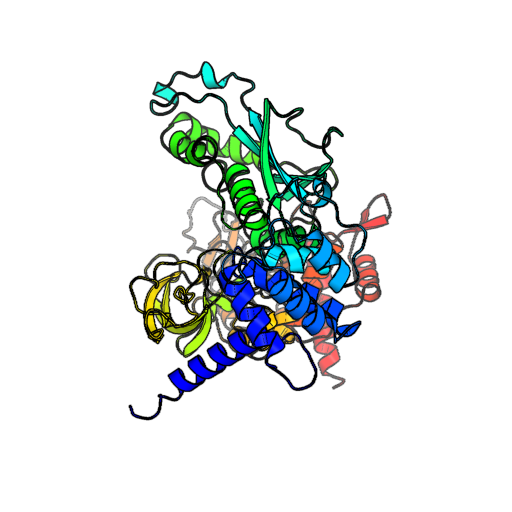4 ? -4.899 -10.738 -23.821 1.00 64.25 334 GLY A C 1
ATOM 2627 O O . GLY A 1 334 ? -4.946 -9.698 -24.472 1.00 64.25 334 GLY A O 1
ATOM 2628 N N . GLY A 1 335 ? -4.869 -10.730 -22.489 1.00 71.38 335 GLY A N 1
ATOM 2629 C CA . GLY A 1 335 ? -5.031 -9.545 -21.646 1.00 71.38 335 GLY A CA 1
ATOM 2630 C C . GLY A 1 335 ? -4.327 -9.701 -20.291 1.00 71.38 335 GLY A C 1
ATOM 2631 O O . GLY A 1 335 ? -3.531 -10.631 -20.128 1.00 71.38 335 GLY A O 1
ATOM 2632 N N . PRO A 1 336 ? -4.584 -8.809 -19.313 1.00 75.00 336 PRO A N 1
ATOM 2633 C CA . PRO A 1 336 ? -3.933 -8.876 -18.007 1.00 75.00 336 PRO A CA 1
ATOM 2634 C C . PRO A 1 336 ? -4.216 -10.227 -17.328 1.00 75.00 336 PRO A C 1
ATOM 2636 O O . PRO A 1 336 ? -5.349 -10.711 -17.394 1.00 75.00 336 PRO A O 1
ATOM 2639 N N . PRO A 1 337 ? -3.216 -10.851 -16.676 1.00 84.75 337 PRO A N 1
ATOM 2640 C CA . PRO A 1 337 ? -3.372 -12.178 -16.098 1.00 84.75 337 PRO A CA 1
ATOM 2641 C C . PRO A 1 337 ? -4.452 -12.176 -15.014 1.00 84.75 337 PRO A C 1
ATOM 2643 O O . PRO A 1 337 ? -4.456 -11.337 -14.108 1.00 84.75 337 PRO A O 1
ATOM 2646 N N . GLN A 1 338 ? -5.356 -13.146 -15.109 1.00 92.69 338 GLN A N 1
ATOM 2647 C CA . GLN A 1 338 ? -6.445 -13.359 -14.163 1.00 92.69 338 GLN A CA 1
ATOM 2648 C C . GLN A 1 338 ? -6.292 -14.713 -13.475 1.00 92.69 338 GLN A C 1
ATOM 2650 O O . GLN A 1 338 ? -5.559 -15.594 -13.927 1.00 92.69 338 GLN A O 1
ATOM 2655 N N . CYS A 1 339 ? -6.990 -14.883 -12.363 1.00 94.38 339 CYS A N 1
ATOM 2656 C CA . CYS A 1 339 ? -6.962 -16.094 -11.568 1.00 94.38 339 CYS A CA 1
ATOM 2657 C C . CYS A 1 339 ? -8.343 -16.448 -11.020 1.00 94.38 339 CYS A C 1
ATOM 2659 O O . CYS A 1 339 ? -9.272 -15.637 -10.987 1.00 94.38 339 CYS A O 1
ATOM 2661 N N . GLU A 1 340 ? -8.451 -17.695 -10.589 1.00 95.94 340 GLU A N 1
ATOM 2662 C CA . GLU A 1 340 ? -9.537 -18.182 -9.760 1.00 95.94 340 GLU A CA 1
ATOM 2663 C C . GLU A 1 340 ? -9.022 -18.341 -8.335 1.00 95.94 340 GLU A C 1
ATOM 2665 O O . GLU A 1 340 ? -8.020 -19.029 -8.108 1.00 95.94 340 GLU A O 1
ATOM 2670 N N . ILE A 1 341 ? -9.704 -17.726 -7.373 1.00 95.88 341 ILE A N 1
ATOM 2671 C CA . ILE A 1 341 ? -9.339 -17.803 -5.959 1.00 95.88 341 ILE A CA 1
ATOM 2672 C C . ILE A 1 341 ? -10.440 -18.453 -5.129 1.00 95.88 341 ILE A C 1
ATOM 2674 O O . ILE A 1 341 ? -11.628 -18.341 -5.429 1.00 95.88 341 ILE A O 1
ATOM 2678 N N . LEU A 1 342 ? -10.017 -19.102 -4.052 1.00 94.81 342 LEU A N 1
ATOM 2679 C CA . LEU A 1 342 ? -10.853 -19.847 -3.126 1.00 94.81 342 LEU A CA 1
ATOM 2680 C C . LEU A 1 342 ? -10.568 -19.363 -1.701 1.00 94.81 342 LEU A C 1
ATOM 2682 O O . LEU A 1 342 ? -9.422 -19.416 -1.256 1.00 94.81 342 LEU A O 1
ATOM 2686 N N . PHE A 1 343 ? -11.576 -18.876 -0.984 1.00 92.50 343 PHE A N 1
ATOM 2687 C CA . PHE A 1 343 ? -11.416 -18.335 0.371 1.00 92.50 343 PHE A CA 1
ATOM 2688 C C . PHE A 1 343 ? -12.618 -18.668 1.258 1.00 92.50 343 PHE A C 1
ATOM 2690 O O . PHE A 1 343 ? -13.704 -18.977 0.769 1.00 92.50 343 PHE A O 1
ATOM 2697 N N . PHE A 1 344 ? -12.436 -18.585 2.576 1.00 88.69 344 PHE A N 1
ATOM 2698 C CA . PHE A 1 344 ? -13.552 -18.653 3.518 1.00 88.69 344 PHE A CA 1
ATOM 2699 C C . PHE A 1 344 ? -14.276 -17.305 3.552 1.00 88.69 344 PHE A C 1
ATOM 2701 O O . PHE A 1 344 ? -13.670 -16.269 3.825 1.00 88.69 344 PHE A O 1
ATOM 2708 N N . GLY A 1 345 ? -15.569 -17.313 3.241 1.00 80.19 345 GLY A N 1
ATOM 2709 C CA . GLY A 1 345 ? -16.426 -16.131 3.239 1.00 80.19 345 GLY A CA 1
ATOM 2710 C C . GLY A 1 345 ? -17.721 -16.380 4.002 1.00 80.19 345 GLY A C 1
ATOM 2711 O O . GLY A 1 345 ? -18.116 -17.521 4.225 1.00 80.19 345 GLY A O 1
ATOM 2712 N N . LEU A 1 346 ? -18.394 -15.308 4.404 1.00 70.75 346 LEU A N 1
ATOM 2713 C CA . LEU A 1 346 ? -19.712 -15.393 5.027 1.00 70.75 346 LEU A CA 1
ATOM 2714 C C . LEU A 1 346 ? -20.810 -15.505 3.969 1.00 70.75 346 LEU A C 1
ATOM 2716 O O . LEU A 1 346 ? -20.727 -14.881 2.914 1.00 70.75 346 LEU A O 1
ATOM 2720 N N . SER A 1 347 ? -21.841 -16.292 4.271 1.00 54.91 347 SER A N 1
ATOM 2721 C CA . SER A 1 347 ? -23.035 -16.477 3.441 1.00 54.91 347 SER A CA 1
ATOM 2722 C C . SER A 1 347 ? -24.279 -16.005 4.185 1.00 54.91 347 SER A C 1
ATOM 2724 O O . SER A 1 347 ? -24.518 -16.429 5.311 1.00 54.91 347 SER A O 1
ATOM 2726 N N . GLY A 1 348 ? -25.073 -15.152 3.539 1.00 52.41 348 GLY A N 1
ATOM 2727 C CA . GLY A 1 348 ? -26.302 -14.572 4.085 1.00 52.41 348 GLY A CA 1
ATOM 2728 C C . GLY A 1 348 ? -26.574 -13.182 3.496 1.00 52.41 348 GLY A C 1
ATOM 2729 O O . GLY A 1 348 ? -25.723 -12.659 2.772 1.00 52.41 348 GLY A O 1
ATOM 2730 N N . PRO A 1 349 ? -27.719 -12.549 3.807 1.00 42.56 349 PRO A N 1
ATOM 2731 C CA . PRO A 1 349 ? -28.035 -11.191 3.348 1.00 42.56 349 PRO A CA 1
ATOM 2732 C C . PRO A 1 349 ? -27.045 -10.124 3.858 1.00 42.56 349 PRO A C 1
ATOM 2734 O O . PRO A 1 349 ? -26.922 -9.061 3.257 1.00 42.56 349 PRO A O 1
ATOM 2737 N N . GLU A 1 350 ? -26.279 -10.413 4.915 1.00 43.84 350 GLU A N 1
ATOM 2738 C CA . GLU A 1 350 ? -25.214 -9.533 5.425 1.00 43.84 350 GLU A CA 1
ATOM 2739 C C . GLU A 1 350 ? -23.886 -9.651 4.653 1.00 43.84 350 GLU A C 1
ATOM 2741 O O . GLU A 1 350 ? -22.996 -8.817 4.826 1.00 43.84 350 GLU A O 1
ATOM 2746 N N . ALA A 1 351 ? -23.732 -10.646 3.768 1.00 40.72 351 ALA A N 1
ATOM 2747 C CA . ALA A 1 351 ? -22.481 -10.905 3.044 1.00 40.72 351 ALA A CA 1
ATOM 2748 C C . ALA A 1 351 ? -22.077 -9.776 2.073 1.00 40.72 351 ALA A C 1
ATOM 2750 O O . ALA A 1 351 ? -20.907 -9.673 1.699 1.00 40.72 351 ALA A O 1
ATOM 2751 N N . SER A 1 352 ? -23.023 -8.913 1.686 1.00 38.47 352 SER A N 1
ATOM 2752 C CA . SER A 1 352 ? -22.783 -7.694 0.904 1.00 38.47 352 SER A CA 1
ATOM 2753 C C . SER A 1 352 ? -22.306 -6.498 1.738 1.00 38.47 352 SER A C 1
ATOM 2755 O O . SER A 1 352 ? -21.923 -5.478 1.164 1.00 38.47 352 SER A O 1
ATOM 2757 N N . SER A 1 353 ? -22.293 -6.591 3.073 1.00 39.47 353 SER A N 1
ATOM 2758 C CA . SER A 1 353 ? -21.655 -5.574 3.913 1.00 39.47 353 SER A CA 1
ATOM 2759 C C . SER A 1 353 ? -20.132 -5.657 3.748 1.00 39.47 353 SER A C 1
ATOM 2761 O O . SER A 1 353 ? -19.554 -6.717 4.007 1.00 39.47 353 SER A O 1
ATOM 2763 N N . PRO A 1 354 ? -19.429 -4.559 3.396 1.00 39.03 354 PRO A N 1
ATOM 2764 C CA . PRO A 1 354 ? -17.972 -4.572 3.227 1.00 39.03 354 PRO A CA 1
ATOM 2765 C C . PRO A 1 354 ? -17.208 -4.902 4.521 1.00 39.03 354 PRO A C 1
ATOM 2767 O O . PRO A 1 354 ? -16.005 -5.142 4.467 1.00 39.03 354 PRO A O 1
ATOM 2770 N N . ARG A 1 355 ? -17.895 -4.926 5.672 1.00 44.28 355 ARG A N 1
ATOM 2771 C CA . ARG A 1 355 ? -17.329 -5.303 6.972 1.00 44.28 355 ARG A CA 1
ATOM 2772 C C . ARG A 1 355 ? -17.377 -6.805 7.260 1.00 44.28 355 ARG A C 1
ATOM 2774 O O . ARG A 1 355 ? -16.602 -7.250 8.091 1.00 44.28 355 ARG A O 1
ATOM 2781 N N . GLY A 1 356 ? -18.250 -7.580 6.600 1.00 39.25 356 GLY A N 1
ATOM 2782 C CA . GLY A 1 356 ? -18.408 -9.016 6.883 1.00 39.25 356 GLY A CA 1
ATOM 2783 C C . GLY A 1 356 ? -18.589 -9.322 8.377 1.00 39.25 356 GLY A C 1
ATOM 2784 O O . GLY A 1 356 ? -18.010 -10.280 8.880 1.00 39.25 356 GLY A O 1
ATOM 2785 N N . SER A 1 357 ? -19.318 -8.464 9.090 1.00 41.22 357 SER A N 1
ATOM 2786 C CA . SER A 1 357 ? -19.477 -8.523 10.544 1.00 41.22 357 SER A CA 1
ATOM 2787 C C . SER A 1 357 ? -20.867 -9.034 10.906 1.00 41.22 357 SER A C 1
ATOM 2789 O O . SER A 1 357 ? -21.816 -8.629 10.236 1.00 41.22 357 SER A O 1
ATOM 2791 N N . PRO A 1 358 ? -21.011 -9.848 11.965 1.00 35.97 358 PRO A N 1
ATOM 2792 C CA . PRO A 1 358 ? -22.323 -10.226 12.463 1.00 35.97 358 PRO A CA 1
ATOM 2793 C C . PRO A 1 358 ? -23.052 -9.013 13.030 1.00 35.97 358 PRO A C 1
ATOM 2795 O O . PRO A 1 358 ? -22.484 -8.276 13.840 1.00 35.97 358 PRO A O 1
ATOM 2798 N N . GLN A 1 359 ? -24.333 -8.855 12.702 1.00 35.62 359 GLN A N 1
ATOM 2799 C CA . GLN A 1 359 ? -25.199 -8.010 13.518 1.00 35.62 359 GLN A CA 1
ATOM 2800 C C . GLN A 1 359 ? -25.610 -8.745 14.800 1.00 35.62 359 GLN A C 1
ATOM 2802 O O . GLN A 1 359 ? -26.346 -9.737 14.789 1.00 35.62 359 GLN A O 1
ATOM 2807 N N . PHE A 1 360 ? -25.146 -8.219 15.933 1.00 37.47 360 PHE A N 1
ATOM 2808 C CA . PHE A 1 360 ? -25.683 -8.565 17.242 1.00 37.47 360 PHE A CA 1
ATOM 2809 C C . PHE A 1 360 ? -27.045 -7.882 17.417 1.00 37.47 360 PHE A C 1
ATOM 2811 O O . PHE A 1 360 ? -27.167 -6.662 17.289 1.00 37.47 360 PHE A O 1
ATOM 2818 N N . GLY A 1 361 ? -28.079 -8.670 17.709 1.00 30.89 361 GLY A N 1
ATOM 2819 C CA . GLY A 1 361 ? -29.410 -8.159 18.018 1.00 30.89 361 GLY A CA 1
ATOM 2820 C C . GLY A 1 361 ? -29.433 -7.364 19.328 1.00 30.89 361 GLY A C 1
ATOM 2821 O O . GLY A 1 361 ? -28.474 -7.369 20.100 1.00 30.89 361 GLY A O 1
ATOM 2822 N N . ARG A 1 362 ? -30.574 -6.730 19.636 1.00 32.94 362 ARG A N 1
ATOM 2823 C CA . ARG A 1 362 ? -30.779 -5.861 20.823 1.00 32.94 362 ARG A CA 1
ATOM 2824 C C . ARG A 1 362 ? -30.518 -6.510 22.201 1.00 32.94 362 ARG A C 1
ATOM 2826 O O . ARG A 1 362 ? -30.647 -5.828 23.209 1.00 32.94 362 ARG A O 1
ATOM 2833 N N . GLN A 1 363 ? -30.180 -7.799 22.257 1.00 31.62 363 GLN A N 1
ATOM 2834 C CA . GLN A 1 363 ? -29.857 -8.558 23.473 1.00 31.62 363 GLN A CA 1
ATOM 2835 C C . GLN A 1 363 ? -28.489 -9.274 23.394 1.00 31.62 363 GLN A C 1
ATOM 2837 O O . GLN A 1 363 ? -28.231 -10.191 24.164 1.00 31.62 363 GLN A O 1
ATOM 2842 N N . GLY A 1 364 ? -27.615 -8.913 22.446 1.00 37.84 364 GLY A N 1
ATOM 2843 C CA . GLY A 1 364 ? -26.281 -9.521 22.306 1.00 37.84 364 GLY A CA 1
ATOM 2844 C C . GLY A 1 364 ? -26.257 -10.923 21.677 1.00 37.84 364 GLY A C 1
ATOM 2845 O O . GLY A 1 364 ? -25.184 -11.483 21.476 1.00 37.84 364 GLY A O 1
ATOM 2846 N N . ALA A 1 365 ? -27.411 -11.485 21.311 1.00 33.53 365 ALA A N 1
ATOM 2847 C CA . ALA A 1 365 ? -27.487 -12.688 20.487 1.00 33.53 365 ALA A CA 1
ATOM 2848 C C . ALA A 1 365 ? -27.196 -12.364 19.010 1.00 33.53 365 ALA A C 1
ATOM 2850 O O . ALA A 1 365 ? -27.657 -11.345 18.491 1.00 33.53 365 ALA A O 1
ATOM 2851 N N . LEU A 1 366 ? -26.476 -13.251 18.319 1.00 40.84 366 LEU A N 1
ATOM 2852 C CA . LEU A 1 366 ? -26.387 -13.240 16.855 1.00 40.84 366 LEU A CA 1
ATOM 2853 C C . LEU A 1 366 ? -27.796 -13.429 16.272 1.00 40.84 366 LEU A C 1
ATOM 2855 O O . LEU A 1 366 ? -28.468 -14.391 16.641 1.00 40.84 366 LEU A O 1
ATOM 2859 N N . LEU A 1 367 ? -28.238 -12.539 15.375 1.00 41.75 367 LEU A N 1
ATOM 2860 C CA . LEU A 1 367 ? -29.580 -12.632 14.773 1.00 41.75 367 LEU A CA 1
ATOM 2861 C C . LEU A 1 367 ? -29.756 -13.914 13.940 1.00 41.75 367 LEU A C 1
ATOM 2863 O O . LEU A 1 367 ? -30.821 -14.521 13.970 1.00 41.75 367 LEU A O 1
ATOM 2867 N N . GLU A 1 368 ? -28.685 -14.366 13.285 1.00 45.28 368 GLU A N 1
ATOM 2868 C CA . GLU A 1 368 ? -28.514 -15.732 12.786 1.00 45.28 368 GLU A CA 1
ATOM 2869 C C . GLU A 1 368 ? -27.057 -16.180 13.021 1.00 45.28 368 GLU A C 1
ATOM 2871 O O . GLU A 1 368 ? -26.147 -15.345 13.000 1.00 45.28 368 GLU A O 1
ATOM 2876 N N . PRO A 1 369 ? -26.776 -17.482 13.227 1.00 51.44 369 PRO A N 1
ATOM 2877 C CA . PRO A 1 369 ? -25.402 -17.964 13.325 1.00 51.44 369 PRO A CA 1
ATOM 2878 C C . PRO A 1 369 ? -24.674 -17.775 11.988 1.00 51.44 369 PRO A C 1
ATOM 2880 O O . PRO A 1 369 ? -25.064 -18.361 10.976 1.00 51.44 369 PRO A O 1
ATOM 2883 N N . LEU A 1 370 ? -23.587 -16.994 12.000 1.00 56.00 370 LEU A N 1
ATOM 2884 C CA . LEU A 1 370 ? -22.742 -16.723 10.833 1.00 56.00 370 LEU A CA 1
ATOM 2885 C C . LEU A 1 370 ? -22.342 -18.010 10.098 1.00 56.00 370 LEU A C 1
ATOM 2887 O O . LEU A 1 370 ? -21.498 -18.782 10.564 1.00 56.00 370 LEU A O 1
ATOM 2891 N N . ARG A 1 371 ? -22.904 -18.217 8.904 1.00 65.50 371 ARG A N 1
ATOM 2892 C CA . ARG A 1 371 ? -22.558 -19.359 8.055 1.00 65.50 371 ARG A CA 1
ATOM 2893 C C . ARG A 1 371 ? -21.345 -19.029 7.202 1.00 65.50 371 ARG A C 1
ATOM 2895 O O . ARG A 1 371 ? -21.456 -18.429 6.133 1.00 65.50 371 ARG A O 1
ATOM 2902 N N . TRP A 1 372 ? -20.180 -19.456 7.673 1.00 73.62 372 TRP A N 1
ATOM 2903 C CA . TRP A 1 372 ? -18.984 -19.533 6.843 1.00 73.62 372 TRP A CA 1
ATOM 2904 C C . TRP A 1 372 ? -19.171 -20.588 5.752 1.00 73.62 372 TRP A C 1
ATOM 2906 O O . TRP A 1 372 ? -19.568 -21.721 6.023 1.00 73.62 372 TRP A O 1
ATOM 2916 N N . SER A 1 373 ? -18.864 -20.215 4.516 1.00 83.31 373 SER A N 1
ATOM 2917 C CA . SER A 1 373 ? -18.808 -21.109 3.369 1.00 83.31 373 SER A CA 1
ATOM 2918 C C . SER A 1 373 ? -17.503 -20.915 2.605 1.00 83.31 373 SER A C 1
ATOM 2920 O O . SER A 1 373 ? -16.727 -19.982 2.840 1.00 83.31 373 SER A O 1
ATOM 2922 N N . LEU A 1 374 ? -17.247 -21.846 1.694 1.00 87.56 374 LEU A N 1
ATOM 2923 C CA . LEU A 1 374 ? -16.114 -21.794 0.794 1.00 87.56 374 LEU A CA 1
ATOM 2924 C C . LEU A 1 374 ? -16.536 -21.042 -0.474 1.00 87.56 374 LEU A C 1
ATOM 2926 O O . LEU A 1 374 ? -17.327 -21.551 -1.267 1.00 87.56 374 LEU A O 1
ATOM 2930 N N . VAL A 1 375 ? -16.015 -19.832 -0.657 1.00 89.38 375 VAL A N 1
ATOM 2931 C CA . VAL A 1 375 ? -16.362 -18.949 -1.774 1.00 89.38 375 VAL A CA 1
ATOM 2932 C C . VAL A 1 375 ? -15.293 -19.051 -2.858 1.00 89.38 375 VAL A C 1
ATOM 2934 O O . VAL A 1 375 ? -14.099 -18.924 -2.581 1.00 89.38 375 VAL A O 1
ATOM 2937 N N . ARG A 1 376 ? -15.729 -19.267 -4.104 1.00 91.81 376 ARG A N 1
ATOM 2938 C CA . ARG A 1 376 ? -14.880 -19.271 -5.301 1.00 91.81 376 ARG A CA 1
ATOM 2939 C C . ARG A 1 376 ? -15.149 -18.003 -6.108 1.00 91.81 376 ARG A C 1
ATOM 2941 O O . ARG A 1 376 ? -16.291 -17.738 -6.470 1.00 91.81 376 ARG A O 1
ATOM 2948 N N . HIS A 1 377 ? -14.112 -17.216 -6.374 1.00 92.44 377 HIS A N 1
ATOM 2949 C CA . HIS A 1 377 ? -14.179 -16.031 -7.232 1.00 92.44 377 HIS A CA 1
ATOM 2950 C C . HIS A 1 377 ? -13.348 -16.263 -8.494 1.00 92.44 377 HIS A C 1
ATOM 2952 O O . HIS A 1 377 ? -12.158 -16.567 -8.413 1.00 92.44 377 HIS A O 1
ATOM 2958 N N . HIS A 1 378 ? -13.977 -16.081 -9.652 1.00 93.12 378 HIS A N 1
ATOM 2959 C CA . HIS A 1 378 ? -13.359 -16.208 -10.972 1.00 93.12 378 HIS A CA 1
ATOM 2960 C C . HIS A 1 378 ? -12.972 -14.827 -11.524 1.00 93.12 378 HIS A C 1
ATOM 2962 O O . HIS A 1 378 ? -13.532 -13.810 -11.114 1.00 93.12 378 HIS A O 1
ATOM 2968 N N . GLY A 1 379 ? -12.036 -14.789 -12.477 1.00 90.56 379 GLY A N 1
ATOM 2969 C CA . GLY A 1 379 ? -11.657 -13.557 -13.181 1.00 90.56 379 GLY A CA 1
ATOM 2970 C C . GLY A 1 379 ? -10.951 -12.510 -12.310 1.00 90.56 379 GLY A C 1
ATOM 2971 O O . GLY A 1 379 ? -10.910 -11.340 -12.685 1.00 90.56 379 GLY A O 1
ATOM 2972 N N . VAL A 1 380 ? -10.403 -12.901 -11.153 1.00 92.44 380 VAL A N 1
ATOM 2973 C CA . VAL A 1 380 ? -9.714 -11.978 -10.240 1.00 92.44 380 VAL A CA 1
ATOM 2974 C C . VAL A 1 380 ? -8.394 -11.536 -10.878 1.00 92.44 380 VAL A C 1
ATOM 2976 O O . VAL A 1 380 ? -7.561 -12.394 -11.185 1.00 92.44 380 VAL A O 1
ATOM 2979 N N . PRO A 1 381 ? -8.162 -10.230 -11.100 1.00 91.19 381 PRO A N 1
ATOM 2980 C CA . PRO A 1 381 ? -6.893 -9.738 -11.622 1.00 91.19 381 PRO A CA 1
ATOM 2981 C C . PRO A 1 381 ? -5.726 -10.117 -10.702 1.00 91.19 381 PRO A C 1
ATOM 2983 O O . PRO A 1 381 ? -5.784 -9.896 -9.496 1.00 91.19 381 PRO A O 1
ATOM 2986 N N . VAL A 1 382 ? -4.623 -10.631 -11.254 1.00 89.44 382 VAL A N 1
ATOM 2987 C CA . VAL A 1 382 ? -3.440 -11.004 -10.446 1.00 89.44 382 VAL A CA 1
ATOM 2988 C C . VAL A 1 382 ? -2.804 -9.783 -9.750 1.00 89.44 382 VAL A C 1
ATOM 2990 O O . VAL A 1 382 ? -2.141 -9.920 -8.724 1.00 89.44 382 VAL A O 1
ATOM 2993 N N . GLN A 1 383 ? -3.059 -8.569 -10.249 1.00 85.06 383 GLN A N 1
ATOM 2994 C CA . GLN A 1 383 ? -2.672 -7.308 -9.600 1.00 85.06 383 GLN A CA 1
ATOM 2995 C C . GLN A 1 383 ? -3.381 -7.064 -8.246 1.00 85.06 383 GLN A C 1
ATOM 2997 O O . GLN A 1 383 ? -2.817 -6.386 -7.391 1.00 85.06 383 GLN A O 1
ATOM 3002 N N . ASP A 1 384 ? -4.557 -7.662 -8.018 1.00 89.25 384 ASP A N 1
ATOM 3003 C CA . ASP A 1 384 ? -5.336 -7.548 -6.771 1.00 89.25 384 ASP A CA 1
ATOM 3004 C C . ASP A 1 384 ? -4.826 -8.546 -5.698 1.00 89.25 384 ASP A C 1
ATOM 3006 O O . ASP A 1 384 ? -5.313 -8.580 -4.561 1.00 89.25 384 ASP A O 1
ATOM 3010 N N . LEU A 1 385 ? -3.825 -9.366 -6.054 1.00 92.62 385 LEU A N 1
ATOM 3011 C CA . LEU A 1 385 ? -3.138 -10.296 -5.160 1.00 92.62 385 LEU A CA 1
ATOM 3012 C C . LEU A 1 385 ? -1.898 -9.666 -4.520 1.00 92.62 385 LEU A C 1
ATOM 3014 O O . LEU A 1 385 ? -1.177 -8.868 -5.129 1.00 92.62 385 LEU A O 1
ATOM 3018 N N . TRP A 1 386 ? -1.625 -10.101 -3.296 1.00 92.19 386 TRP A N 1
ATOM 3019 C CA . TRP A 1 386 ? -0.538 -9.659 -2.430 1.00 92.19 386 TRP A CA 1
ATOM 3020 C C . TRP A 1 386 ? 0.098 -10.873 -1.728 1.00 92.19 386 TRP A C 1
ATOM 3022 O O . TRP A 1 386 ? -0.580 -11.889 -1.528 1.00 92.19 386 TRP A O 1
ATOM 3032 N N . PRO A 1 387 ? 1.380 -10.806 -1.332 1.00 92.81 387 PRO A N 1
ATOM 3033 C CA . PRO A 1 387 ? 2.060 -11.930 -0.696 1.00 92.81 387 PRO A CA 1
ATOM 3034 C C . PRO A 1 387 ? 1.452 -12.284 0.666 1.00 92.81 387 PRO A C 1
ATOM 3036 O O . PRO A 1 387 ? 1.298 -11.437 1.546 1.00 92.81 387 PRO A O 1
ATOM 3039 N N . CYS A 1 388 ? 1.164 -13.570 0.874 1.00 93.06 388 CYS A N 1
ATOM 3040 C CA . CYS A 1 388 ? 0.762 -14.106 2.173 1.00 93.06 388 CYS A CA 1
ATOM 3041 C C . CYS A 1 388 ? 2.001 -14.343 3.059 1.00 93.06 388 CYS A C 1
ATOM 3043 O O . CYS A 1 388 ? 2.428 -15.476 3.270 1.00 93.06 388 CYS A O 1
ATOM 3045 N N . LEU A 1 389 ? 2.601 -13.251 3.544 1.00 90.50 389 LEU A N 1
ATOM 3046 C CA . LEU A 1 389 ? 3.841 -13.259 4.336 1.00 90.50 389 LEU A CA 1
ATOM 3047 C C . LEU A 1 389 ? 3.686 -13.981 5.678 1.00 90.50 389 LEU A C 1
ATOM 3049 O O . LEU A 1 389 ? 2.661 -13.854 6.344 1.00 90.50 389 LEU A O 1
ATOM 3053 N N . SER A 1 390 ? 4.737 -14.649 6.140 1.00 86.69 390 SER A N 1
ATOM 3054 C CA . SER A 1 390 ? 4.779 -15.439 7.381 1.00 86.69 390 SER A CA 1
ATOM 3055 C C . SER A 1 390 ? 4.281 -14.652 8.600 1.00 86.69 390 SER A C 1
ATOM 3057 O O . SER A 1 390 ? 3.548 -15.197 9.433 1.00 86.69 390 SER A O 1
ATOM 3059 N N . ARG A 1 391 ? 4.624 -13.356 8.675 1.00 83.12 391 ARG A N 1
ATOM 3060 C CA . ARG A 1 391 ? 4.176 -12.414 9.710 1.00 83.12 391 ARG A CA 1
ATOM 3061 C C . ARG A 1 391 ? 2.751 -11.921 9.426 1.00 83.12 391 ARG A C 1
ATOM 3063 O O . ARG A 1 391 ? 2.534 -11.057 8.576 1.00 83.12 391 ARG A O 1
ATOM 3070 N N . ALA A 1 392 ? 1.790 -12.427 10.200 1.00 78.00 392 ALA A N 1
ATOM 3071 C CA . ALA A 1 392 ? 0.363 -12.118 10.066 1.00 78.00 392 ALA A CA 1
ATOM 3072 C C . ALA A 1 392 ? 0.052 -10.605 10.075 1.00 78.00 392 ALA A C 1
ATOM 3074 O O . ALA A 1 392 ? -0.706 -10.129 9.231 1.00 78.00 392 ALA A O 1
ATOM 3075 N N . SER A 1 393 ? 0.700 -9.851 10.972 1.00 70.62 393 SER A N 1
ATOM 3076 C CA . SER A 1 393 ? 0.404 -8.438 11.263 1.00 70.62 393 SER A CA 1
ATOM 3077 C C . SER A 1 393 ? 0.666 -7.444 10.121 1.00 70.62 393 SER A C 1
ATOM 3079 O O . SER A 1 393 ? 0.309 -6.276 10.254 1.00 70.62 393 SER A O 1
ATOM 3081 N N . LEU A 1 394 ? 1.351 -7.853 9.044 1.00 70.06 394 LEU A N 1
ATOM 3082 C CA . LEU A 1 394 ? 1.726 -6.959 7.938 1.00 70.06 394 LEU A CA 1
ATOM 3083 C C . LEU A 1 394 ? 0.597 -6.718 6.924 1.00 70.06 394 LEU A C 1
ATOM 3085 O O . LEU A 1 394 ? 0.678 -5.758 6.162 1.00 70.06 394 LEU A O 1
ATOM 3089 N N . GLY A 1 395 ? -0.447 -7.556 6.917 1.00 79.19 395 GLY A N 1
ATOM 3090 C CA . GLY A 1 395 ? -1.548 -7.452 5.955 1.00 79.19 395 GLY A CA 1
ATOM 3091 C C . GLY A 1 395 ? -1.087 -7.537 4.492 1.00 79.19 395 GLY A C 1
ATOM 3092 O O . GLY A 1 395 ? -0.060 -8.140 4.178 1.00 79.19 395 GLY A O 1
ATOM 3093 N N . ALA A 1 396 ? -1.865 -6.938 3.589 1.00 82.88 396 ALA A N 1
ATOM 3094 C CA . ALA A 1 396 ? -1.512 -6.810 2.177 1.00 82.88 396 ALA A CA 1
ATOM 3095 C C . ALA A 1 396 ? -0.585 -5.601 1.973 1.00 82.88 396 ALA A C 1
ATOM 3097 O O . ALA A 1 396 ? -1.050 -4.467 1.909 1.00 82.88 396 ALA A O 1
ATOM 3098 N N . THR A 1 397 ? 0.721 -5.853 1.871 1.00 81.62 397 THR A N 1
ATOM 3099 C CA . THR A 1 397 ? 1.769 -4.831 1.714 1.00 81.62 397 THR A CA 1
ATOM 3100 C C . THR A 1 397 ? 2.611 -5.082 0.464 1.00 81.62 397 THR A C 1
ATOM 3102 O O . THR A 1 397 ? 2.764 -6.228 0.035 1.00 81.62 397 THR A O 1
ATOM 3105 N N . VAL A 1 398 ? 3.200 -4.014 -0.082 1.00 79.50 398 VAL A N 1
ATOM 3106 C CA . VAL A 1 398 ? 4.261 -4.083 -1.100 1.00 79.50 398 VAL A CA 1
ATOM 3107 C C . VAL A 1 398 ? 5.402 -4.973 -0.604 1.00 79.50 398 VAL A C 1
ATOM 3109 O O . VAL A 1 398 ? 5.810 -4.893 0.562 1.00 79.50 398 VAL A O 1
ATOM 3112 N N . LEU A 1 399 ? 5.894 -5.835 -1.492 1.00 84.50 399 LEU A N 1
ATOM 3113 C CA . LEU A 1 399 ? 6.984 -6.760 -1.232 1.00 84.50 399 LEU A CA 1
ATOM 3114 C C . LEU A 1 399 ? 8.324 -6.096 -1.538 1.00 84.50 399 LEU A C 1
ATOM 3116 O O . LEU A 1 399 ? 8.846 -6.217 -2.640 1.00 84.50 399 LEU A O 1
ATOM 3120 N N . PHE A 1 400 ? 8.901 -5.421 -0.553 1.00 83.69 400 PHE A N 1
ATOM 3121 C CA . PHE A 1 400 ? 10.262 -4.903 -0.675 1.00 83.69 400 PHE A CA 1
ATOM 3122 C C . PHE A 1 400 ? 11.301 -6.027 -0.642 1.00 83.69 400 PHE A C 1
ATOM 3124 O O . PHE A 1 400 ? 11.119 -7.025 0.056 1.00 83.69 400 PHE A O 1
ATOM 3131 N N . ALA A 1 401 ? 12.434 -5.839 -1.313 1.00 81.69 401 ALA A N 1
ATOM 3132 C CA . ALA A 1 401 ? 13.512 -6.819 -1.411 1.00 81.69 401 ALA A CA 1
ATOM 3133 C C . ALA A 1 401 ? 14.020 -7.247 -0.026 1.00 81.69 401 ALA A C 1
ATOM 3135 O O . ALA A 1 401 ? 14.124 -8.431 0.287 1.00 81.69 401 ALA A O 1
ATOM 3136 N N . SER A 1 402 ? 14.176 -6.279 0.878 1.00 78.06 402 SER A N 1
ATOM 3137 C CA . SER A 1 402 ? 14.545 -6.553 2.271 1.00 78.06 402 SER A CA 1
ATOM 3138 C C . SER A 1 402 ? 13.525 -7.385 3.061 1.00 78.06 402 SER A C 1
ATOM 3140 O O . SER A 1 402 ? 13.920 -8.121 3.963 1.00 78.06 402 SER A O 1
ATOM 3142 N N . LEU A 1 403 ? 12.239 -7.311 2.708 1.00 82.88 403 LEU A N 1
ATOM 3143 C CA . LEU A 1 403 ? 11.171 -8.120 3.298 1.00 82.88 403 LEU A CA 1
ATOM 3144 C C . LEU A 1 403 ? 11.121 -9.515 2.658 1.00 82.88 403 LEU A C 1
ATOM 3146 O O . LEU A 1 403 ? 10.973 -10.510 3.363 1.00 82.88 403 LEU A O 1
ATOM 3150 N N . ALA A 1 404 ? 11.314 -9.600 1.339 1.00 85.62 404 ALA A N 1
ATOM 3151 C CA . ALA A 1 404 ? 11.384 -10.858 0.601 1.00 85.62 404 ALA A CA 1
ATOM 3152 C C . ALA A 1 404 ? 12.560 -11.742 1.045 1.00 85.62 404 ALA A C 1
ATOM 3154 O O . ALA A 1 404 ? 12.392 -12.950 1.189 1.00 85.62 404 ALA A O 1
ATOM 3155 N N . ALA A 1 405 ? 13.726 -11.146 1.312 1.00 80.75 405 ALA A N 1
ATOM 3156 C CA . ALA A 1 405 ? 14.908 -11.852 1.808 1.00 80.75 405 ALA A CA 1
ATOM 3157 C C . ALA A 1 405 ? 14.706 -12.484 3.201 1.00 80.75 405 ALA A C 1
ATOM 3159 O O . ALA A 1 405 ? 15.371 -13.464 3.534 1.00 80.75 405 ALA A O 1
ATOM 3160 N N . GLN A 1 406 ? 13.794 -11.935 4.011 1.00 84.25 406 GLN A N 1
ATOM 3161 C CA . GLN A 1 406 ? 13.496 -12.403 5.371 1.00 84.25 406 GLN A CA 1
ATOM 3162 C C . GLN A 1 406 ? 12.275 -13.337 5.434 1.00 84.25 406 GLN A C 1
ATOM 3164 O O . GLN A 1 406 ? 12.092 -14.033 6.431 1.00 84.25 406 GLN A O 1
ATOM 3169 N N . ASP A 1 407 ? 11.436 -13.367 4.394 1.00 89.75 407 ASP A N 1
ATOM 3170 C CA . ASP A 1 407 ? 10.186 -14.124 4.391 1.00 89.75 407 ASP A CA 1
ATOM 3171 C C . ASP A 1 407 ? 10.255 -15.388 3.523 1.00 89.75 407 ASP A C 1
ATOM 3173 O O . ASP A 1 407 ? 10.323 -15.341 2.293 1.00 89.75 407 ASP A O 1
ATOM 3177 N N . VAL A 1 408 ? 10.173 -16.552 4.173 1.00 88.88 408 VAL A N 1
ATOM 3178 C CA . VAL A 1 408 ? 10.284 -17.862 3.510 1.00 88.88 408 VAL A CA 1
ATOM 3179 C C . VAL A 1 408 ? 9.168 -18.088 2.482 1.00 88.88 408 VAL A C 1
ATOM 3181 O O . VAL A 1 408 ? 9.421 -18.682 1.431 1.00 88.88 408 VAL A O 1
ATOM 3184 N N . ALA A 1 409 ? 7.946 -17.604 2.736 1.00 88.69 409 ALA A N 1
ATOM 3185 C CA . ALA A 1 409 ? 6.814 -17.792 1.831 1.00 88.69 409 ALA A CA 1
ATOM 3186 C C . ALA A 1 409 ? 6.974 -16.965 0.543 1.00 88.69 409 ALA A C 1
ATOM 3188 O O . ALA A 1 409 ? 6.802 -17.506 -0.554 1.00 88.69 409 ALA A O 1
ATOM 3189 N N . ALA A 1 410 ? 7.381 -15.697 0.656 1.00 89.69 410 ALA A N 1
ATOM 3190 C CA . ALA A 1 410 ? 7.719 -14.849 -0.484 1.00 89.69 410 ALA A CA 1
ATOM 3191 C C . ALA A 1 410 ? 8.934 -15.386 -1.260 1.00 89.69 410 ALA A C 1
ATOM 3193 O O . ALA A 1 410 ? 8.856 -15.560 -2.479 1.00 89.69 410 ALA A O 1
ATOM 3194 N N . ALA A 1 411 ? 10.023 -15.733 -0.564 1.00 87.12 411 ALA A N 1
ATOM 3195 C CA . ALA A 1 411 ? 11.243 -16.268 -1.170 1.00 87.12 411 ALA A CA 1
ATOM 3196 C C . ALA A 1 411 ? 11.033 -17.619 -1.881 1.00 87.12 411 ALA A C 1
ATOM 3198 O O . ALA A 1 411 ? 11.773 -17.951 -2.808 1.00 87.12 411 ALA A O 1
ATOM 3199 N N . ARG A 1 412 ? 10.043 -18.422 -1.462 1.00 90.19 412 ARG A N 1
ATOM 3200 C CA . ARG A 1 412 ? 9.641 -19.666 -2.145 1.00 90.19 412 ARG A CA 1
ATOM 3201 C C . ARG A 1 412 ? 8.980 -19.386 -3.497 1.00 90.19 412 ARG A C 1
ATOM 3203 O O . ARG A 1 412 ? 9.259 -20.098 -4.455 1.00 90.19 412 ARG A O 1
ATOM 3210 N N . VAL A 1 413 ? 8.131 -18.359 -3.583 1.00 91.44 413 VAL A N 1
ATOM 3211 C CA . VAL A 1 413 ? 7.474 -17.956 -4.841 1.00 91.44 413 VAL A CA 1
ATOM 3212 C C . VAL A 1 413 ? 8.477 -17.277 -5.778 1.00 91.44 413 VAL A C 1
ATOM 3214 O O . VAL A 1 413 ? 8.553 -17.635 -6.949 1.00 91.44 413 VAL A O 1
ATOM 3217 N N . LEU A 1 414 ? 9.308 -16.363 -5.265 1.00 88.44 414 LEU A N 1
ATOM 3218 C CA . LEU A 1 414 ? 10.309 -15.636 -6.060 1.00 88.44 414 LEU A CA 1
ATOM 3219 C C . LEU A 1 414 ? 11.386 -16.540 -6.685 1.00 88.44 414 LEU A C 1
ATOM 3221 O O . LEU A 1 414 ? 11.895 -16.221 -7.756 1.00 88.44 414 LEU A O 1
ATOM 3225 N N . ARG A 1 415 ? 11.692 -17.685 -6.059 1.00 85.62 415 ARG A N 1
ATOM 3226 C CA . ARG A 1 415 ? 12.612 -18.704 -6.595 1.00 85.62 415 ARG A CA 1
ATOM 3227 C C . ARG A 1 415 ? 12.073 -19.490 -7.793 1.00 85.62 415 ARG A C 1
ATOM 3229 O O . ARG A 1 415 ? 12.834 -20.234 -8.407 1.00 85.62 415 ARG A O 1
ATOM 3236 N N . ARG A 1 416 ? 10.786 -19.372 -8.130 1.00 86.62 416 ARG A N 1
ATOM 3237 C CA . ARG A 1 416 ? 10.225 -20.031 -9.315 1.00 86.62 416 ARG A CA 1
ATOM 3238 C C . ARG A 1 416 ? 10.581 -19.258 -10.580 1.00 86.62 416 ARG A C 1
ATOM 3240 O O . ARG A 1 416 ? 10.651 -18.029 -10.568 1.00 86.62 416 ARG A O 1
ATOM 3247 N N . LEU A 1 417 ? 10.722 -19.984 -11.687 1.00 77.44 417 LEU A N 1
ATOM 3248 C CA . LEU A 1 417 ? 10.771 -19.373 -13.012 1.00 77.44 417 LEU A CA 1
ATOM 3249 C C . LEU A 1 417 ? 9.452 -18.629 -13.287 1.00 77.44 417 LEU A C 1
ATOM 3251 O O . LEU A 1 417 ? 8.375 -19.193 -13.052 1.00 77.44 417 LEU A O 1
ATOM 3255 N N . PRO A 1 418 ? 9.510 -17.387 -13.793 1.00 72.75 418 PRO A N 1
ATOM 3256 C CA . PRO A 1 418 ? 8.363 -16.724 -14.375 1.00 72.75 418 PRO A CA 1
ATOM 3257 C C . PRO A 1 418 ? 7.646 -17.567 -15.409 1.00 72.75 418 PRO A C 1
ATOM 3259 O O . PRO A 1 418 ? 8.203 -18.307 -16.214 1.00 72.75 418 PRO A O 1
ATOM 3262 N N . SER A 1 419 ? 6.346 -17.364 -15.390 1.00 64.75 419 SER A N 1
ATOM 3263 C CA . SER A 1 419 ? 5.362 -18.012 -16.242 1.00 64.75 419 SER A CA 1
ATOM 3264 C C . SER A 1 419 ? 5.296 -17.442 -17.670 1.00 64.75 419 SER A C 1
ATOM 3266 O O . SER A 1 419 ? 4.476 -17.890 -18.467 1.00 64.75 419 SER A O 1
ATOM 3268 N N . SER A 1 420 ? 6.101 -16.420 -17.974 1.00 64.00 420 SER A N 1
ATOM 3269 C CA . SER A 1 420 ? 6.318 -15.848 -19.307 1.00 64.00 420 SER A CA 1
ATOM 3270 C C . SER A 1 420 ? 7.583 -14.989 -19.279 1.00 64.00 420 SER A C 1
ATOM 3272 O O . SER A 1 420 ? 7.715 -14.146 -18.395 1.00 64.00 420 SER A O 1
ATOM 3274 N N . HIS A 1 421 ? 8.466 -15.160 -20.264 1.00 65.81 421 HIS A N 1
ATOM 3275 C CA . HIS A 1 421 ? 9.633 -14.305 -20.500 1.00 65.81 421 HIS A CA 1
ATOM 3276 C C . HIS A 1 421 ? 9.659 -13.883 -21.971 1.00 65.81 421 HIS A C 1
ATOM 3278 O O . HIS A 1 421 ? 10.172 -14.611 -22.822 1.00 65.81 421 HIS A O 1
ATOM 3284 N N . SER A 1 422 ? 9.108 -12.711 -22.285 1.00 76.56 422 SER A N 1
ATOM 3285 C CA . SER A 1 422 ? 9.344 -12.082 -23.584 1.00 76.56 422 SER A CA 1
ATOM 3286 C C . SER A 1 422 ? 10.713 -11.398 -23.578 1.00 76.56 422 SER A C 1
ATOM 3288 O O . SER A 1 422 ? 11.120 -10.766 -22.596 1.00 76.56 422 SER A O 1
ATOM 3290 N N . ALA A 1 423 ? 11.445 -11.530 -24.685 1.00 88.69 423 ALA A N 1
ATOM 3291 C CA . ALA A 1 423 ? 12.678 -10.783 -24.878 1.00 88.69 423 ALA A CA 1
ATOM 3292 C C . ALA A 1 423 ? 12.349 -9.281 -24.900 1.00 88.69 423 ALA A C 1
ATOM 3294 O O . ALA A 1 423 ? 11.442 -8.850 -25.614 1.00 88.69 423 AL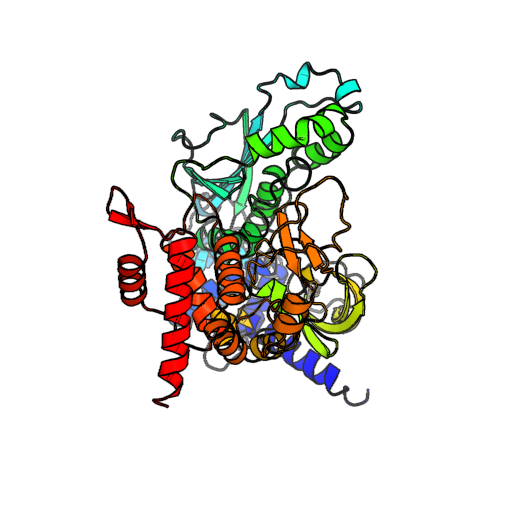A A O 1
ATOM 3295 N N . HIS A 1 424 ? 13.084 -8.486 -24.126 1.00 90.00 424 HIS A N 1
ATOM 3296 C CA . HIS A 1 424 ? 12.816 -7.059 -23.933 1.00 90.00 424 HIS A CA 1
ATOM 3297 C C . HIS A 1 424 ? 14.098 -6.219 -24.041 1.00 90.00 424 HIS A C 1
ATOM 3299 O O . HIS A 1 424 ? 15.213 -6.732 -23.941 1.00 90.00 424 HIS A O 1
ATOM 3305 N N . CYS A 1 425 ? 13.963 -4.913 -24.279 1.00 90.88 425 CYS A N 1
ATOM 3306 C CA . CYS A 1 425 ? 15.088 -3.973 -24.206 1.00 90.88 425 CYS A CA 1
ATOM 3307 C C . CYS A 1 425 ? 15.361 -3.564 -22.744 1.00 90.88 425 CYS A C 1
ATOM 3309 O O . CYS A 1 425 ? 14.508 -3.796 -21.891 1.00 90.88 425 CYS A O 1
ATOM 3311 N N . PRO A 1 426 ? 16.471 -2.871 -22.418 1.00 88.12 426 PRO A N 1
ATOM 3312 C CA . PRO A 1 426 ? 16.728 -2.411 -21.047 1.00 88.12 426 PRO A CA 1
ATOM 3313 C C . PRO A 1 426 ? 15.583 -1.596 -20.410 1.00 88.12 426 PRO A C 1
ATOM 3315 O O . PRO A 1 426 ? 15.399 -1.637 -19.200 1.00 88.12 426 PRO A O 1
ATOM 3318 N N . ARG A 1 427 ? 14.755 -0.905 -21.209 1.00 83.06 427 ARG A N 1
ATOM 3319 C CA . ARG A 1 427 ? 13.551 -0.178 -20.746 1.00 83.06 427 ARG A CA 1
ATOM 3320 C C . ARG A 1 427 ? 12.283 -1.039 -20.635 1.00 83.06 427 ARG A C 1
ATOM 3322 O O . ARG A 1 427 ? 11.199 -0.499 -20.483 1.00 83.06 427 ARG A O 1
ATOM 3329 N N . HIS A 1 428 ? 12.418 -2.362 -20.714 1.00 81.56 428 HIS A N 1
ATOM 3330 C CA . HIS A 1 428 ? 11.338 -3.353 -20.609 1.00 81.56 428 HIS A CA 1
ATOM 3331 C C . HIS A 1 428 ? 10.271 -3.272 -21.721 1.00 81.56 428 HIS A C 1
ATOM 3333 O O . HIS A 1 428 ? 9.209 -3.877 -21.615 1.00 81.56 428 HIS A O 1
ATOM 3339 N N . HIS A 1 429 ? 10.565 -2.595 -22.836 1.00 82.75 429 HIS A N 1
ATOM 3340 C CA . HIS A 1 429 ? 9.742 -2.690 -24.042 1.00 82.75 429 HIS A CA 1
ATOM 3341 C C . HIS A 1 429 ? 10.014 -4.024 -24.750 1.00 82.75 429 HIS A C 1
ATOM 3343 O O . HIS A 1 429 ? 11.177 -4.402 -24.936 1.00 82.75 429 HIS A O 1
ATOM 3349 N N . GLU A 1 430 ? 8.953 -4.707 -25.172 1.00 86.12 430 GLU A N 1
ATOM 3350 C CA . GLU A 1 430 ? 9.017 -5.982 -25.890 1.00 86.12 430 GLU A CA 1
ATOM 3351 C C . GLU A 1 430 ? 9.809 -5.859 -27.206 1.00 86.12 430 GLU A C 1
ATOM 3353 O O . GLU A 1 430 ? 9.684 -4.876 -27.946 1.00 86.12 430 GLU A O 1
ATOM 3358 N N . LEU A 1 431 ? 10.655 -6.852 -27.502 1.00 90.38 431 LEU A N 1
ATOM 3359 C CA . LEU A 1 431 ? 11.384 -6.920 -28.766 1.00 90.38 431 LEU A CA 1
ATOM 3360 C C . LEU A 1 431 ? 10.553 -7.659 -29.816 1.00 90.38 431 LEU A C 1
ATOM 3362 O O . LEU A 1 431 ? 10.110 -8.783 -29.601 1.00 90.38 431 LEU A O 1
ATOM 3366 N N . GLN A 1 432 ? 10.408 -7.054 -30.991 1.00 89.81 432 GLN A N 1
ATOM 3367 C CA . GLN A 1 432 ? 9.679 -7.630 -32.120 1.00 89.81 432 GLN A CA 1
ATOM 3368 C C . GLN A 1 432 ? 10.642 -8.111 -33.214 1.00 89.81 432 GLN A C 1
ATOM 3370 O O . GLN A 1 432 ? 11.728 -7.542 -33.346 1.00 89.81 432 GLN A O 1
ATOM 3375 N N . PRO A 1 433 ? 10.261 -9.099 -34.046 1.00 87.94 433 PRO A N 1
ATOM 3376 C CA . PRO A 1 433 ? 11.047 -9.496 -35.211 1.00 87.94 433 PRO A CA 1
ATOM 3377 C C . PRO A 1 433 ? 11.393 -8.305 -36.112 1.00 87.94 433 PRO A C 1
ATOM 3379 O O . PRO A 1 433 ? 10.521 -7.522 -36.504 1.00 87.94 433 PRO A O 1
ATOM 3382 N N . PHE A 1 434 ? 12.676 -8.165 -36.448 1.00 78.81 434 PHE A N 1
ATOM 3383 C CA . PHE A 1 434 ? 13.159 -7.103 -37.324 1.00 78.81 434 PHE A CA 1
ATOM 3384 C C . PHE A 1 434 ? 13.127 -7.546 -38.794 1.00 78.81 434 PHE A C 1
ATOM 3386 O O . PHE A 1 434 ? 13.932 -8.370 -39.223 1.00 78.81 434 PHE A O 1
ATOM 3393 N N . ALA A 1 435 ? 12.230 -6.953 -39.585 1.00 64.81 435 ALA A N 1
ATOM 3394 C CA . ALA A 1 435 ? 12.237 -7.072 -41.042 1.00 64.81 435 ALA A CA 1
ATOM 3395 C C . ALA A 1 435 ? 13.077 -5.943 -41.665 1.00 64.81 435 ALA A C 1
ATOM 3397 O O . ALA A 1 435 ? 12.914 -4.768 -41.327 1.00 64.81 435 ALA A O 1
ATOM 3398 N N . ARG A 1 436 ? 13.988 -6.292 -42.579 1.00 65.31 436 ARG A N 1
ATOM 3399 C CA . ARG A 1 436 ? 14.945 -5.352 -43.177 1.00 65.31 436 ARG A CA 1
ATOM 3400 C C . ARG A 1 436 ? 14.343 -4.595 -44.369 1.00 65.31 436 ARG A C 1
ATOM 3402 O O . ARG A 1 436 ? 13.781 -5.209 -45.268 1.00 65.31 436 ARG A O 1
ATOM 3409 N N . SER A 1 437 ? 14.593 -3.284 -44.443 1.00 59.03 437 SER A N 1
ATOM 3410 C CA . SER A 1 437 ? 14.546 -2.542 -45.712 1.00 59.03 437 SER A CA 1
ATOM 3411 C C . SER A 1 437 ? 15.893 -2.654 -46.433 1.00 59.03 437 SER A C 1
ATOM 3413 O O . SER A 1 437 ? 16.956 -2.479 -45.829 1.00 59.03 437 SER A O 1
ATOM 3415 N N . TRP A 1 438 ? 15.865 -2.954 -47.731 1.00 60.09 438 TRP A N 1
ATOM 3416 C CA . TRP A 1 438 ? 17.065 -3.121 -48.559 1.00 60.09 438 TRP A CA 1
ATOM 3417 C C . TRP A 1 438 ? 17.834 -1.806 -48.786 1.00 60.09 438 TRP A C 1
ATOM 3419 O O . TRP A 1 438 ? 19.018 -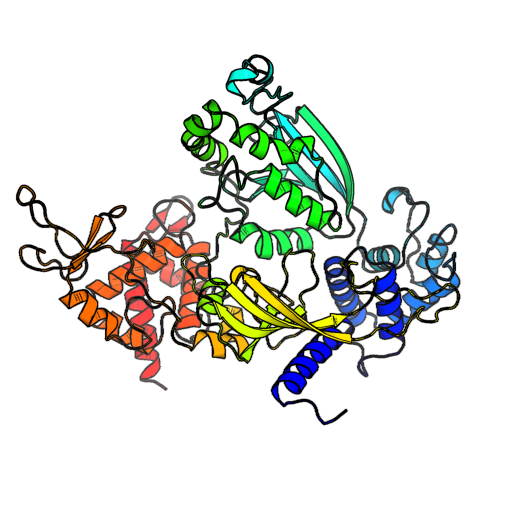1.848 -49.106 1.00 60.09 438 TRP A O 1
ATOM 3429 N N . LEU A 1 439 ? 17.189 -0.659 -48.539 1.00 58.34 439 LEU A N 1
ATOM 3430 C CA . LEU A 1 439 ? 17.723 0.694 -48.739 1.00 58.34 439 LEU A CA 1
ATOM 3431 C C . LEU A 1 439 ? 18.530 1.255 -47.550 1.00 58.34 439 LEU A C 1
ATOM 3433 O O . LEU A 1 439 ? 19.178 2.288 -47.690 1.00 58.34 439 LEU A O 1
ATOM 3437 N N . SER A 1 440 ? 18.493 0.620 -46.374 1.00 66.50 440 SER A N 1
ATOM 3438 C CA . SER A 1 440 ? 19.126 1.138 -45.147 1.00 66.50 440 SER A CA 1
ATOM 3439 C C . SER A 1 440 ? 20.388 0.369 -44.742 1.00 66.50 440 SER A C 1
ATOM 3441 O O . SER A 1 440 ? 20.443 -0.860 -44.874 1.00 66.50 440 SER A O 1
ATOM 3443 N N . GLN A 1 441 ? 21.367 1.078 -44.160 1.00 73.50 441 GLN A N 1
ATOM 3444 C CA . GLN A 1 441 ? 22.505 0.461 -43.465 1.00 73.50 441 GLN A CA 1
ATOM 3445 C C . GLN A 1 441 ? 22.011 -0.514 -42.382 1.00 73.50 441 GLN A C 1
ATOM 3447 O O . GLN A 1 441 ? 21.021 -0.254 -41.697 1.00 73.50 441 GLN A O 1
ATOM 3452 N N . ALA A 1 442 ? 22.688 -1.656 -42.239 1.00 75.19 442 ALA A N 1
ATOM 3453 C CA . ALA A 1 442 ? 22.295 -2.672 -41.269 1.00 75.19 442 ALA A CA 1
ATOM 3454 C C . ALA A 1 442 ? 22.658 -2.223 -39.838 1.00 75.19 442 ALA A C 1
ATOM 3456 O O . ALA A 1 442 ? 23.825 -1.902 -39.601 1.00 75.19 442 ALA A O 1
ATOM 3457 N N . PRO A 1 443 ? 21.714 -2.230 -38.876 1.00 86.75 443 PRO A N 1
ATOM 3458 C CA . PRO A 1 443 ? 22.014 -1.880 -37.492 1.00 86.75 443 PRO A CA 1
ATOM 3459 C C . PRO A 1 443 ? 23.009 -2.866 -36.862 1.00 86.75 443 PRO A C 1
ATOM 3461 O O . PRO A 1 443 ? 23.077 -4.042 -37.237 1.00 86.75 443 PRO A O 1
ATOM 3464 N N . LEU A 1 444 ? 23.777 -2.385 -35.885 1.00 90.94 444 LEU A N 1
ATOM 3465 C CA . LEU A 1 444 ? 24.664 -3.220 -35.074 1.00 90.94 444 LEU A CA 1
ATOM 3466 C C . LEU A 1 444 ? 23.874 -3.885 -33.940 1.00 90.94 444 LEU A C 1
ATOM 3468 O O . LEU A 1 444 ? 22.983 -3.275 -33.350 1.00 90.94 444 LEU A O 1
ATOM 3472 N N . CYS A 1 445 ? 24.228 -5.121 -33.595 1.00 92.19 445 CYS A N 1
ATOM 3473 C CA . CYS A 1 445 ? 23.720 -5.780 -32.396 1.00 92.19 445 CYS A CA 1
ATOM 3474 C C . CYS A 1 445 ? 24.265 -5.079 -31.140 1.00 92.19 445 CYS A C 1
ATOM 3476 O O . CYS A 1 445 ? 25.478 -5.018 -30.940 1.00 92.19 445 CYS A O 1
ATOM 3478 N N . ASN A 1 446 ? 23.392 -4.609 -30.246 1.00 94.69 446 ASN A N 1
ATOM 3479 C CA . ASN A 1 446 ? 23.789 -3.896 -29.025 1.00 94.69 446 ASN A CA 1
ATOM 3480 C C . ASN A 1 446 ? 24.544 -4.767 -28.001 1.00 94.69 446 ASN A C 1
ATOM 3482 O O . ASN A 1 446 ? 25.137 -4.223 -27.071 1.00 94.69 446 ASN A O 1
ATOM 3486 N N . ILE A 1 447 ? 24.533 -6.095 -28.164 1.00 95.38 447 ILE A N 1
ATOM 3487 C CA . ILE A 1 447 ? 25.218 -7.042 -27.274 1.00 95.38 447 ILE A CA 1
ATOM 3488 C C . ILE A 1 447 ? 26.636 -7.357 -27.770 1.00 95.38 447 ILE A C 1
ATOM 3490 O O . ILE A 1 447 ? 27.592 -7.174 -27.018 1.00 95.38 447 ILE A O 1
ATOM 3494 N N . CYS A 1 448 ? 26.788 -7.806 -29.022 1.00 93.62 448 CYS A N 1
ATOM 3495 C CA . CYS A 1 448 ? 28.081 -8.234 -29.583 1.00 93.62 448 CYS A CA 1
ATOM 3496 C C . CYS A 1 448 ? 28.757 -7.217 -30.518 1.00 93.62 448 CYS A C 1
ATOM 3498 O O . CYS A 1 448 ? 29.871 -7.464 -30.965 1.00 93.62 448 CYS A O 1
ATOM 3500 N N . GLY A 1 449 ? 28.100 -6.102 -30.855 1.00 92.25 449 GLY A N 1
ATOM 3501 C CA . GLY A 1 449 ? 28.623 -5.070 -31.760 1.00 92.25 449 GLY A CA 1
ATOM 3502 C C . GLY A 1 449 ? 28.628 -5.436 -33.250 1.00 92.25 449 GLY A C 1
ATOM 3503 O O . GLY A 1 449 ? 28.879 -4.569 -34.082 1.00 92.25 449 GLY A O 1
ATOM 3504 N N . LEU A 1 450 ? 28.330 -6.687 -33.617 1.00 90.50 450 LEU A N 1
ATOM 3505 C CA . LEU A 1 450 ? 28.368 -7.141 -35.012 1.00 90.50 450 LEU A CA 1
ATOM 3506 C C . LEU A 1 450 ? 27.177 -6.607 -35.838 1.00 90.50 450 LEU A C 1
ATOM 3508 O O . LEU A 1 450 ? 26.060 -6.542 -35.312 1.00 90.50 450 LEU A O 1
ATOM 3512 N N . PRO A 1 451 ? 27.360 -6.295 -37.139 1.00 86.50 451 PRO A N 1
ATOM 3513 C CA . PRO A 1 451 ? 26.266 -5.894 -38.023 1.00 86.50 451 PRO A CA 1
ATOM 3514 C C . PRO A 1 451 ? 25.233 -7.006 -38.240 1.00 86.50 451 PRO A C 1
ATOM 3516 O O . PRO A 1 451 ? 25.578 -8.157 -38.515 1.00 86.50 451 PRO A O 1
ATOM 3519 N N . LEU A 1 452 ? 23.948 -6.649 -38.245 1.00 81.19 452 LEU A N 1
ATOM 3520 C CA . LEU A 1 452 ? 22.823 -7.564 -38.494 1.00 81.19 452 LEU A CA 1
ATOM 3521 C C . LEU A 1 452 ? 22.617 -7.910 -39.988 1.00 81.19 452 LEU A C 1
ATOM 3523 O O . LEU A 1 452 ? 21.534 -8.301 -40.405 1.00 81.19 452 LEU A O 1
ATOM 3527 N N . GLY A 1 453 ? 23.650 -7.780 -40.829 1.00 67.06 453 GLY A N 1
ATOM 3528 C CA . GLY A 1 453 ? 23.518 -7.719 -42.296 1.00 67.06 453 GLY A CA 1
ATOM 3529 C C . GLY A 1 453 ? 22.820 -8.911 -42.973 1.00 67.06 453 GLY A C 1
ATOM 3530 O O . GLY A 1 453 ? 22.056 -8.701 -43.918 1.00 67.06 453 GLY A O 1
ATOM 3531 N N . ARG A 1 454 ? 23.065 -10.137 -42.486 1.00 60.50 454 ARG A N 1
ATOM 3532 C CA . ARG A 1 454 ? 22.379 -11.390 -42.884 1.00 60.50 454 ARG A CA 1
ATOM 3533 C C . ARG A 1 454 ? 21.759 -12.142 -41.694 1.00 60.50 454 ARG A C 1
ATOM 3535 O O . ARG A 1 454 ? 21.301 -13.265 -41.863 1.00 60.50 454 ARG A O 1
ATOM 3542 N N . ARG A 1 455 ? 21.811 -11.575 -40.485 1.00 62.97 455 ARG A N 1
ATOM 3543 C CA . ARG A 1 455 ? 21.333 -12.238 -39.264 1.00 62.97 455 ARG A CA 1
ATOM 3544 C C . ARG A 1 455 ? 19.927 -11.746 -38.959 1.00 62.97 455 ARG A C 1
ATOM 3546 O O . ARG A 1 455 ? 19.722 -10.538 -38.863 1.00 62.97 455 ARG A O 1
ATOM 3553 N N . SER A 1 456 ? 18.996 -12.671 -38.771 1.00 78.25 456 SER A N 1
ATOM 3554 C CA . SER A 1 456 ? 17.741 -12.386 -38.087 1.00 78.25 456 SER A CA 1
ATOM 3555 C C . SER A 1 456 ? 18.005 -11.985 -36.625 1.00 78.25 456 SER A C 1
ATOM 3557 O O . SER A 1 456 ? 19.116 -12.121 -36.083 1.00 78.25 456 SER A O 1
ATOM 3559 N N . GLY A 1 457 ? 17.008 -11.336 -36.039 1.00 86.81 457 GLY A N 1
ATOM 3560 C CA . GLY A 1 457 ? 17.121 -10.692 -34.744 1.00 86.81 457 GLY A CA 1
ATOM 3561 C C . GLY A 1 457 ? 15.838 -9.976 -34.361 1.00 86.81 457 GLY A C 1
ATOM 3562 O O . GLY A 1 457 ? 14.945 -9.754 -35.189 1.00 86.81 457 GLY A O 1
ATOM 3563 N N . LEU A 1 458 ? 15.779 -9.561 -33.101 1.00 91.38 458 LEU A N 1
ATOM 3564 C CA . LEU A 1 458 ? 14.677 -8.773 -32.569 1.00 91.38 458 LEU A CA 1
ATOM 3565 C C . LEU A 1 458 ? 15.099 -7.312 -32.373 1.00 91.38 458 LEU A C 1
ATOM 3567 O O . LEU A 1 458 ? 16.272 -7.008 -32.124 1.00 91.38 458 LEU A O 1
ATOM 3571 N N . CYS A 1 459 ? 14.136 -6.397 -32.465 1.00 91.62 459 CYS A N 1
ATOM 3572 C CA . CYS A 1 459 ? 14.336 -4.980 -32.206 1.00 91.62 459 CYS A CA 1
ATOM 3573 C C . CYS A 1 459 ? 13.238 -4.369 -31.327 1.00 91.62 459 CYS A C 1
ATOM 3575 O O . CYS A 1 459 ? 12.057 -4.699 -31.423 1.00 91.62 459 CYS A O 1
ATOM 3577 N N . CYS A 1 460 ? 13.633 -3.406 -30.499 1.00 91.62 460 CYS A N 1
ATOM 3578 C CA . CYS A 1 460 ? 12.723 -2.461 -29.871 1.00 91.62 460 CYS A CA 1
ATOM 3579 C C . CYS A 1 460 ? 12.595 -1.240 -30.782 1.00 91.62 460 CYS A C 1
ATOM 3581 O O . CYS A 1 460 ? 13.563 -0.493 -30.954 1.00 91.62 460 CYS A O 1
ATOM 3583 N N . ARG A 1 461 ? 11.403 -1.018 -31.344 1.00 86.06 461 ARG A N 1
ATOM 3584 C CA . ARG A 1 461 ? 11.138 0.109 -32.257 1.00 86.06 461 ARG A CA 1
ATOM 3585 C C . ARG A 1 461 ? 11.287 1.471 -31.571 1.00 86.06 461 ARG A C 1
ATOM 3587 O O . ARG A 1 461 ? 11.736 2.422 -32.200 1.00 86.06 461 ARG A O 1
ATOM 3594 N N . GLU A 1 462 ? 10.975 1.541 -30.279 1.00 84.69 462 GLU A N 1
ATOM 3595 C CA . GLU A 1 462 ? 11.040 2.768 -29.478 1.00 84.69 462 GLU A CA 1
ATOM 3596 C C . GLU A 1 462 ? 12.472 3.142 -29.080 1.00 84.69 462 GLU A C 1
ATOM 3598 O O . GLU A 1 462 ? 12.889 4.287 -29.235 1.00 84.69 462 GLU A O 1
ATOM 3603 N N . CYS A 1 463 ? 13.254 2.177 -28.587 1.00 86.75 463 CYS A N 1
ATOM 3604 C CA . CYS A 1 463 ? 14.613 2.426 -28.097 1.00 86.75 463 CYS A CA 1
ATOM 3605 C C . CYS A 1 463 ? 15.702 2.250 -29.163 1.00 86.75 463 CYS A C 1
ATOM 3607 O O . CYS A 1 463 ? 16.868 2.490 -28.859 1.00 86.75 463 CYS A O 1
ATOM 3609 N N . ARG A 1 464 ? 15.351 1.782 -30.372 1.00 89.19 464 ARG A N 1
ATOM 3610 C CA . ARG A 1 464 ? 16.304 1.362 -31.421 1.00 89.19 464 ARG A CA 1
ATOM 3611 C C . ARG A 1 464 ? 17.365 0.392 -30.882 1.00 89.19 464 ARG A C 1
ATOM 3613 O O . ARG A 1 464 ? 18.546 0.482 -31.206 1.00 89.19 464 ARG A O 1
ATOM 3620 N N . PHE A 1 465 ? 16.929 -0.519 -30.013 1.00 92.38 465 PHE A N 1
ATOM 3621 C CA . PHE A 1 465 ? 17.763 -1.564 -29.425 1.00 92.38 465 PHE A CA 1
ATOM 3622 C C . PHE A 1 465 ? 17.582 -2.846 -30.239 1.00 92.38 465 PHE A C 1
ATOM 3624 O O . PHE A 1 465 ? 16.454 -3.313 -30.378 1.00 92.38 465 PHE A O 1
ATOM 3631 N N . HIS A 1 466 ? 18.666 -3.393 -30.782 1.00 92.44 466 HIS A N 1
ATOM 3632 C CA . HIS A 1 466 ? 18.675 -4.544 -31.679 1.00 92.44 466 HIS A CA 1
ATOM 3633 C C . HIS A 1 466 ? 19.561 -5.669 -31.127 1.00 92.44 466 HIS A C 1
ATOM 3635 O O . HIS A 1 466 ? 20.685 -5.425 -30.680 1.00 92.44 466 HIS A O 1
ATOM 3641 N N . VAL A 1 467 ? 19.094 -6.917 -31.215 1.00 93.44 467 VAL A N 1
ATOM 3642 C CA . VAL A 1 467 ? 19.844 -8.108 -30.782 1.00 93.44 467 VAL A CA 1
ATOM 3643 C C . VAL A 1 467 ? 19.758 -9.188 -31.859 1.00 93.44 467 VAL A C 1
ATOM 3645 O O . VAL A 1 467 ? 18.670 -9.470 -32.352 1.00 93.44 467 VAL A O 1
ATOM 3648 N N . CYS A 1 468 ? 20.891 -9.792 -32.237 1.00 92.19 468 CYS A N 1
ATOM 3649 C CA . CYS A 1 468 ? 20.899 -10.935 -33.160 1.00 92.19 468 CYS A CA 1
ATOM 3650 C C . CYS A 1 468 ? 20.487 -12.229 -32.450 1.00 92.19 468 CYS A C 1
ATOM 3652 O O . CYS A 1 468 ? 20.832 -12.400 -31.278 1.00 92.19 468 CYS A O 1
ATOM 3654 N N . ASP A 1 469 ? 19.880 -13.170 -33.175 1.00 90.44 469 ASP A N 1
ATOM 3655 C CA . ASP A 1 469 ? 19.386 -14.436 -32.604 1.00 90.44 469 ASP A CA 1
ATOM 3656 C C . ASP A 1 469 ? 20.465 -15.195 -31.822 1.00 90.44 469 ASP A C 1
ATOM 3658 O O . ASP A 1 469 ? 20.263 -15.528 -30.665 1.00 90.44 469 ASP A O 1
ATOM 3662 N N . SER A 1 470 ? 21.686 -15.309 -32.357 1.00 91.94 470 SER A N 1
ATOM 3663 C CA . SER A 1 470 ? 22.813 -15.948 -31.651 1.00 91.94 470 SER A CA 1
ATOM 3664 C C . SER A 1 470 ? 23.143 -15.323 -30.281 1.00 91.94 470 SER A C 1
ATOM 3666 O O . SER A 1 470 ? 23.650 -16.019 -29.401 1.00 91.94 470 SER A O 1
ATOM 3668 N N . CYS A 1 471 ? 22.867 -14.031 -30.072 1.00 93.81 471 CYS A N 1
ATOM 3669 C CA . CYS A 1 471 ? 22.995 -13.418 -28.749 1.00 93.81 471 CYS A CA 1
ATOM 3670 C C . CYS A 1 471 ? 21.797 -13.762 -27.861 1.00 93.81 471 CYS A C 1
ATOM 3672 O O . CYS A 1 471 ? 22.014 -14.012 -26.678 1.00 93.81 471 CYS A O 1
ATOM 3674 N N . ILE A 1 472 ? 20.579 -13.787 -28.413 1.00 91.81 472 ILE A N 1
ATOM 3675 C CA . ILE A 1 472 ? 19.350 -14.191 -27.710 1.00 91.81 472 ILE A CA 1
ATOM 3676 C C . ILE A 1 472 ? 19.474 -15.642 -27.237 1.00 91.81 472 ILE A C 1
ATOM 3678 O O . ILE A 1 472 ? 19.364 -15.877 -26.040 1.00 91.81 472 ILE A O 1
ATOM 3682 N N . ASP A 1 473 ? 19.815 -16.574 -28.130 1.00 90.94 473 ASP A N 1
ATOM 3683 C CA . ASP A 1 473 ? 20.035 -17.994 -27.827 1.00 90.94 473 ASP A CA 1
ATOM 3684 C C . ASP A 1 473 ? 21.087 -18.187 -26.729 1.00 90.94 473 ASP A C 1
ATOM 3686 O O . ASP A 1 473 ? 20.935 -19.026 -25.846 1.00 90.94 473 ASP A O 1
ATOM 3690 N N . CYS A 1 474 ? 22.170 -17.404 -26.779 1.00 93.00 474 CYS A N 1
ATOM 3691 C CA . CYS A 1 474 ? 23.222 -17.419 -25.768 1.00 93.00 474 CYS A CA 1
ATOM 3692 C C . CYS A 1 474 ? 22.708 -16.897 -24.416 1.00 93.00 474 CYS A C 1
ATOM 3694 O O . CYS A 1 474 ? 22.860 -17.566 -23.400 1.00 93.00 474 CYS A O 1
ATOM 3696 N N . GLY A 1 475 ? 22.036 -15.741 -24.408 1.00 91.31 475 GLY A N 1
ATOM 3697 C CA . GLY A 1 475 ? 21.507 -15.125 -23.192 1.00 91.31 475 GLY A CA 1
ATOM 3698 C C . GLY A 1 475 ? 20.373 -15.924 -22.544 1.00 91.31 475 GLY A C 1
ATOM 3699 O O . GLY A 1 475 ? 20.283 -15.971 -21.323 1.00 91.31 475 GLY A O 1
ATOM 3700 N N . GLN A 1 476 ? 19.529 -16.598 -23.328 1.00 89.81 476 GLN A N 1
ATOM 3701 C CA . GLN A 1 476 ? 18.473 -17.485 -22.822 1.00 89.81 476 GLN A CA 1
ATOM 3702 C C . GLN A 1 476 ? 19.023 -18.747 -22.142 1.00 89.81 476 GLN A C 1
ATOM 3704 O O . GLN A 1 476 ? 18.335 -19.326 -21.307 1.00 89.81 476 GLN A O 1
ATOM 3709 N N . ARG A 1 477 ? 20.256 -19.163 -22.466 1.00 90.31 477 ARG A N 1
ATOM 3710 C CA . ARG A 1 477 ? 20.932 -20.316 -21.845 1.00 90.31 477 ARG A CA 1
ATOM 3711 C C . ARG A 1 477 ? 21.663 -19.979 -20.543 1.00 90.31 477 ARG A C 1
ATOM 3713 O O . ARG A 1 477 ? 22.191 -20.898 -19.923 1.00 90.31 477 ARG A O 1
ATOM 3720 N N . PHE A 1 478 ? 21.715 -18.708 -20.137 1.00 90.88 478 PHE A N 1
ATOM 3721 C CA . PHE A 1 478 ? 22.312 -18.329 -18.853 1.00 90.88 478 PHE A CA 1
ATOM 3722 C C . PHE A 1 478 ? 21.531 -18.954 -17.692 1.00 90.88 478 PHE A C 1
ATOM 3724 O O . PHE A 1 478 ? 20.308 -19.130 -17.752 1.00 90.88 478 PHE A O 1
ATOM 3731 N N . ALA A 1 479 ? 22.240 -19.274 -16.617 1.00 84.56 479 ALA A N 1
ATOM 3732 C CA . ALA A 1 479 ? 21.640 -19.808 -15.407 1.00 84.56 479 ALA A CA 1
ATOM 3733 C C . ALA A 1 479 ? 20.683 -18.788 -14.751 1.00 84.56 479 ALA A C 1
ATOM 3735 O O . ALA A 1 479 ? 20.653 -17.609 -15.098 1.00 84.56 479 ALA A O 1
ATOM 3736 N N . GLY A 1 480 ? 19.845 -19.247 -13.817 1.00 77.25 480 GLY A N 1
ATOM 3737 C CA . GLY A 1 480 ? 18.879 -18.377 -13.127 1.00 77.25 480 GLY A CA 1
ATOM 3738 C C . GLY A 1 480 ? 17.638 -17.977 -13.942 1.00 77.25 480 GLY A C 1
ATOM 3739 O O . GLY A 1 480 ? 16.870 -17.133 -13.490 1.00 77.25 480 GLY A O 1
ATOM 3740 N N . GLY A 1 481 ? 17.407 -18.591 -15.110 1.00 79.31 481 GLY A N 1
ATOM 3741 C CA . GLY A 1 481 ? 16.261 -18.295 -15.987 1.00 79.31 481 GLY A CA 1
ATOM 3742 C C . GLY A 1 481 ? 16.598 -17.442 -17.214 1.00 79.31 481 GLY A C 1
ATOM 3743 O O . GLY A 1 481 ? 15.694 -16.918 -17.863 1.00 79.31 481 GLY A O 1
ATOM 3744 N N . GLY A 1 482 ? 17.884 -17.313 -17.548 1.00 88.75 482 GLY A N 1
ATOM 3745 C CA . GLY A 1 482 ? 18.347 -16.548 -18.697 1.00 88.75 482 GLY A CA 1
ATOM 3746 C C . GLY A 1 482 ? 18.463 -15.045 -18.431 1.00 88.75 482 GLY A C 1
ATOM 3747 O O . GLY A 1 482 ? 18.003 -14.498 -17.431 1.00 88.75 482 GLY A O 1
ATOM 3748 N N . VAL A 1 483 ? 19.069 -14.341 -19.382 1.00 90.62 483 VAL A N 1
ATOM 3749 C CA . VAL A 1 483 ? 19.398 -12.913 -19.269 1.00 90.62 483 VAL A CA 1
ATOM 3750 C C . VAL A 1 483 ? 18.185 -11.975 -19.214 1.00 90.62 483 VAL A C 1
ATOM 3752 O O . VAL A 1 483 ? 18.340 -10.815 -18.847 1.00 90.62 483 VAL A O 1
ATOM 3755 N N . PHE A 1 484 ? 16.993 -12.466 -19.559 1.00 89.12 484 PHE A N 1
ATOM 3756 C CA . PHE A 1 484 ? 15.721 -11.735 -19.480 1.00 89.12 484 PHE A CA 1
ATOM 3757 C C . PHE A 1 484 ? 14.931 -12.046 -18.191 1.00 89.12 484 PHE A C 1
ATOM 3759 O O . PHE A 1 484 ? 13.725 -11.800 -18.132 1.00 89.12 484 PHE A O 1
ATOM 3766 N N . ALA A 1 485 ? 15.571 -12.627 -17.172 1.00 85.62 485 ALA A N 1
ATOM 3767 C CA . ALA A 1 485 ? 14.980 -12.764 -15.846 1.00 85.62 485 ALA A CA 1
ATOM 3768 C C . ALA A 1 485 ? 14.856 -11.401 -15.137 1.00 85.62 485 ALA A C 1
ATOM 3770 O O . ALA A 1 485 ? 15.693 -10.527 -15.313 1.00 85.62 485 ALA A O 1
ATOM 3771 N N . ASP A 1 486 ? 13.840 -11.223 -14.288 1.00 80.69 486 ASP A N 1
ATOM 3772 C CA . ASP A 1 486 ? 13.661 -9.967 -13.528 1.00 80.69 486 ASP A CA 1
ATOM 3773 C C . ASP A 1 486 ? 14.484 -9.910 -12.224 1.00 80.69 486 ASP A C 1
ATOM 3775 O O . ASP A 1 486 ? 14.499 -8.884 -11.544 1.00 80.69 486 ASP A O 1
ATOM 3779 N N . ILE A 1 487 ? 15.092 -11.032 -11.822 1.00 86.19 487 ILE A N 1
ATOM 3780 C CA . ILE A 1 487 ? 15.775 -11.232 -10.534 1.00 86.19 487 ILE A CA 1
ATOM 3781 C C . ILE A 1 487 ? 17.199 -11.707 -10.815 1.00 86.19 487 ILE A C 1
ATOM 3783 O O . ILE A 1 487 ? 17.401 -12.651 -11.580 1.00 86.19 487 ILE A O 1
ATOM 3787 N N . LEU A 1 488 ? 18.180 -11.069 -10.181 1.00 89.56 488 LEU A N 1
ATOM 3788 C CA . LEU A 1 488 ? 19.594 -11.368 -10.387 1.00 89.56 488 LEU A CA 1
ATOM 3789 C C . LEU A 1 488 ? 20.057 -12.532 -9.495 1.00 89.56 488 LEU A C 1
ATOM 3791 O O . LEU A 1 488 ? 20.530 -12.317 -8.382 1.00 89.56 488 LEU A O 1
ATOM 3795 N N . THR A 1 489 ? 19.948 -13.776 -9.968 1.00 87.50 489 THR A N 1
ATOM 3796 C CA . THR A 1 489 ? 20.470 -14.922 -9.197 1.00 87.50 489 THR A CA 1
ATOM 3797 C C . THR A 1 489 ? 22.005 -14.930 -9.156 1.00 87.50 489 THR A C 1
ATOM 3799 O O . THR A 1 489 ? 22.678 -14.321 -9.993 1.00 87.50 489 THR A O 1
ATOM 3802 N N . ARG A 1 490 ? 22.587 -15.656 -8.189 1.00 87.94 490 ARG A N 1
ATOM 3803 C CA . ARG A 1 490 ? 24.050 -15.799 -8.045 1.00 87.94 490 ARG A CA 1
ATOM 3804 C C . ARG A 1 490 ? 24.701 -16.471 -9.252 1.00 87.94 490 ARG A C 1
ATOM 3806 O O . ARG A 1 490 ? 25.855 -16.199 -9.562 1.00 87.94 490 ARG A O 1
ATOM 3813 N N . GLU A 1 491 ? 23.974 -17.358 -9.915 1.00 87.69 491 GLU A N 1
ATOM 3814 C CA . GLU A 1 491 ? 24.425 -18.089 -11.093 1.00 87.69 491 GLU A CA 1
ATOM 3815 C C . GLU A 1 491 ? 24.395 -17.166 -12.317 1.00 87.69 491 GLU A C 1
ATOM 3817 O O . GLU A 1 491 ? 25.411 -17.024 -12.994 1.00 87.69 491 GLU A O 1
ATOM 3822 N N . LEU A 1 492 ? 23.295 -16.425 -12.514 1.00 90.62 492 LEU A N 1
ATOM 3823 C CA . LEU A 1 492 ? 23.198 -15.401 -13.558 1.00 90.62 492 LEU A CA 1
ATOM 3824 C C . LEU A 1 492 ? 24.284 -14.323 -13.403 1.00 90.62 492 LEU A C 1
ATOM 3826 O O . LEU A 1 492 ? 24.893 -13.897 -14.382 1.00 90.62 492 LEU A O 1
ATOM 3830 N N . ALA A 1 493 ? 24.583 -13.909 -12.170 1.00 92.25 493 ALA A N 1
ATOM 3831 C CA . ALA A 1 493 ? 25.667 -12.977 -11.875 1.00 92.25 493 ALA A CA 1
ATOM 3832 C C . ALA A 1 493 ? 27.047 -13.470 -12.359 1.00 92.25 493 ALA A C 1
ATOM 3834 O O . ALA A 1 493 ? 27.848 -12.659 -12.830 1.00 92.25 493 ALA A O 1
ATOM 3835 N N . LYS A 1 494 ? 27.322 -14.781 -12.295 1.00 91.06 494 LYS A N 1
ATOM 3836 C CA . LYS A 1 494 ? 28.570 -15.374 -12.811 1.00 91.06 494 LYS A CA 1
ATOM 3837 C C . LYS A 1 494 ? 28.626 -15.315 -14.337 1.00 91.06 494 LYS A C 1
ATOM 3839 O O . LYS A 1 494 ? 29.632 -14.858 -14.878 1.00 91.06 494 LYS A O 1
ATOM 3844 N N . ASP A 1 495 ? 27.537 -15.660 -15.021 1.00 92.44 495 ASP A N 1
ATOM 3845 C CA . ASP A 1 495 ? 27.455 -15.555 -16.485 1.00 92.44 495 ASP A CA 1
ATOM 3846 C C . ASP A 1 495 ? 27.625 -14.093 -16.951 1.00 92.44 495 ASP A C 1
ATOM 3848 O O . ASP A 1 495 ? 28.371 -13.795 -17.890 1.00 92.44 495 ASP A O 1
ATOM 3852 N N . LEU A 1 496 ? 27.015 -13.138 -16.240 1.00 94.12 496 LEU A N 1
ATOM 3853 C CA . LEU A 1 496 ? 27.160 -11.706 -16.520 1.00 94.12 496 LEU A CA 1
ATOM 3854 C C . LEU A 1 496 ? 28.590 -11.185 -16.298 1.00 94.12 496 LEU A C 1
ATOM 3856 O O . LEU A 1 496 ? 29.002 -10.256 -16.995 1.00 94.12 496 LEU A O 1
ATOM 3860 N N . LEU A 1 497 ? 29.389 -11.756 -15.391 1.00 92.00 497 LEU A N 1
ATOM 3861 C CA . LEU A 1 497 ? 30.807 -11.388 -15.265 1.00 92.00 497 LEU A CA 1
ATOM 3862 C C . LEU A 1 497 ? 31.606 -11.761 -16.526 1.00 92.00 497 LEU A C 1
ATOM 3864 O O . LEU A 1 497 ? 32.408 -10.949 -16.999 1.00 92.00 497 LEU A O 1
ATOM 3868 N N . VAL A 1 498 ? 31.323 -12.923 -17.121 1.00 92.31 498 VAL A N 1
ATOM 3869 C CA . VAL A 1 498 ? 31.979 -13.410 -18.349 1.00 92.31 498 VAL A CA 1
ATOM 3870 C C . VAL A 1 498 ? 31.491 -12.665 -19.602 1.00 92.31 498 VAL A C 1
ATOM 3872 O O . VAL A 1 498 ? 32.276 -12.413 -20.516 1.00 92.31 498 VAL A O 1
ATOM 3875 N N . HIS A 1 499 ? 30.221 -12.249 -19.649 1.00 93.88 499 HIS A N 1
ATOM 3876 C CA . HIS A 1 499 ? 29.599 -11.671 -20.848 1.00 93.88 499 HIS A CA 1
ATOM 3877 C C . HIS A 1 499 ? 29.338 -10.147 -20.747 1.00 93.88 499 HIS A C 1
ATOM 3879 O O . HIS A 1 499 ? 28.232 -9.724 -20.393 1.00 93.88 499 HIS A O 1
ATOM 3885 N N . PRO A 1 500 ? 30.294 -9.273 -21.141 1.00 93.25 500 PRO A N 1
ATOM 3886 C CA . PRO A 1 500 ? 30.189 -7.819 -20.945 1.00 93.25 500 PRO A CA 1
ATOM 3887 C C . PRO A 1 500 ? 29.030 -7.157 -21.704 1.00 93.25 500 PRO A C 1
ATOM 3889 O O . PRO A 1 500 ? 28.447 -6.193 -21.212 1.00 93.25 500 PRO A O 1
ATOM 3892 N N . GLY A 1 501 ? 28.647 -7.664 -22.882 1.00 94.81 501 GLY A N 1
ATOM 3893 C CA . GLY A 1 501 ? 27.479 -7.160 -23.616 1.00 94.81 501 GLY A CA 1
ATOM 3894 C C . GLY A 1 501 ? 26.182 -7.295 -22.812 1.00 94.81 501 GLY A C 1
ATOM 3895 O O . GLY A 1 501 ? 25.411 -6.342 -22.703 1.00 94.81 501 GLY A O 1
ATOM 3896 N N . TRP A 1 502 ? 25.993 -8.455 -22.179 1.00 95.69 502 TRP A N 1
ATOM 3897 C CA . TRP A 1 502 ? 24.830 -8.753 -21.349 1.00 95.69 502 TRP A CA 1
ATOM 3898 C C . TRP A 1 502 ? 24.905 -8.111 -19.954 1.00 95.69 502 TRP A C 1
ATOM 3900 O O . TRP A 1 502 ? 23.883 -7.653 -19.445 1.00 95.69 502 TRP A O 1
ATOM 3910 N N . ARG A 1 503 ? 26.105 -7.940 -19.380 1.00 95.31 503 ARG A N 1
ATOM 3911 C CA . ARG A 1 503 ? 26.302 -7.136 -18.157 1.00 95.31 503 ARG A CA 1
ATOM 3912 C C . ARG A 1 503 ? 25.844 -5.691 -18.325 1.00 95.31 503 ARG A C 1
ATOM 3914 O O . ARG A 1 503 ? 25.137 -5.172 -17.466 1.00 95.31 503 ARG A O 1
ATOM 3921 N N . ARG A 1 504 ? 26.198 -5.055 -19.449 1.00 94.56 504 ARG A N 1
ATOM 3922 C CA . ARG A 1 504 ? 25.757 -3.686 -19.767 1.00 94.56 504 ARG A CA 1
ATOM 3923 C C . ARG A 1 504 ? 24.249 -3.600 -19.988 1.00 94.56 504 ARG A C 1
ATOM 3925 O O . ARG A 1 504 ? 23.636 -2.629 -19.561 1.00 94.56 504 ARG A O 1
ATOM 3932 N N . PHE A 1 505 ? 23.637 -4.611 -20.608 1.00 94.69 505 PHE A N 1
ATOM 3933 C CA . PHE A 1 505 ? 22.176 -4.706 -20.708 1.00 94.69 505 PHE A CA 1
ATOM 3934 C C . PHE A 1 505 ? 21.514 -4.683 -19.319 1.00 94.69 505 PHE A C 1
ATOM 3936 O O . PHE A 1 505 ? 20.630 -3.859 -19.087 1.00 94.69 505 PHE A O 1
ATOM 3943 N N . TRP A 1 506 ? 22.006 -5.502 -18.381 1.00 93.44 506 TRP A N 1
ATOM 3944 C CA . TRP A 1 506 ? 21.511 -5.552 -17.001 1.00 93.44 506 TRP A CA 1
ATOM 3945 C C . TRP A 1 506 ? 21.712 -4.244 -16.235 1.00 93.44 506 TRP A C 1
ATOM 3947 O O . TRP A 1 506 ? 20.749 -3.705 -15.693 1.00 93.44 506 TRP A O 1
ATOM 3957 N N . ALA A 1 507 ? 22.925 -3.686 -16.246 1.00 92.94 507 ALA A N 1
ATOM 3958 C CA . ALA A 1 507 ? 23.214 -2.410 -15.592 1.00 92.94 507 ALA A CA 1
ATOM 3959 C C . ALA A 1 507 ? 22.313 -1.274 -16.116 1.00 92.94 507 ALA A C 1
ATOM 3961 O O . ALA A 1 507 ? 21.796 -0.485 -15.331 1.00 92.94 507 ALA A O 1
ATOM 3962 N N . ARG A 1 508 ? 22.039 -1.227 -17.428 1.00 91.69 508 ARG A N 1
ATOM 3963 C CA . ARG A 1 508 ? 21.107 -0.253 -18.028 1.00 91.69 508 ARG A CA 1
ATOM 3964 C C . ARG A 1 508 ? 19.656 -0.481 -17.620 1.00 91.69 508 ARG A C 1
ATOM 3966 O O . ARG A 1 508 ? 18.931 0.490 -17.421 1.00 91.69 508 ARG A O 1
ATOM 3973 N N . GLY A 1 509 ? 19.231 -1.738 -17.493 1.00 88.31 509 GLY A N 1
ATOM 3974 C CA . GLY A 1 509 ? 17.902 -2.076 -16.982 1.00 88.31 509 GLY A CA 1
ATOM 3975 C C . GLY A 1 509 ? 17.723 -1.610 -15.540 1.00 88.31 509 GLY A C 1
ATOM 3976 O O . GLY A 1 509 ? 16.766 -0.905 -15.228 1.00 88.31 509 GLY A O 1
ATOM 3977 N N . LEU A 1 510 ? 18.703 -1.909 -14.686 1.00 88.56 510 LEU A N 1
ATOM 3978 C CA . LEU A 1 510 ? 18.752 -1.455 -13.297 1.00 88.56 510 LEU A CA 1
ATOM 3979 C C . LEU A 1 510 ? 18.784 0.077 -13.188 1.00 88.56 510 LEU A C 1
ATOM 3981 O O . LEU A 1 510 ? 18.002 0.637 -12.426 1.00 88.56 510 LEU A O 1
ATOM 3985 N N . PHE A 1 511 ? 19.597 0.764 -13.999 1.00 87.19 511 PHE A N 1
ATOM 3986 C CA . PHE A 1 511 ? 19.627 2.231 -14.076 1.00 87.19 511 PHE A CA 1
ATOM 3987 C C . PHE A 1 511 ? 18.247 2.817 -14.404 1.00 87.19 511 PHE A C 1
ATOM 3989 O O . PHE A 1 511 ? 17.780 3.743 -13.747 1.00 87.19 511 PHE A O 1
ATOM 3996 N N . HIS A 1 512 ? 17.562 2.266 -15.410 1.00 81.12 512 HIS A N 1
ATOM 3997 C CA . HIS A 1 512 ? 16.235 2.739 -15.805 1.00 81.12 512 HIS A CA 1
ATOM 3998 C C . HIS A 1 512 ? 15.130 2.402 -14.794 1.00 81.12 512 HIS A C 1
ATOM 4000 O O . HIS A 1 512 ? 14.165 3.156 -14.723 1.00 81.12 512 HIS A O 1
ATOM 4006 N N . ARG A 1 513 ? 15.274 1.327 -14.006 1.00 78.94 513 ARG A N 1
ATOM 4007 C CA . ARG A 1 513 ? 14.354 0.977 -12.908 1.00 78.94 513 ARG A CA 1
ATOM 4008 C C . ARG A 1 513 ? 14.603 1.774 -11.622 1.00 78.94 513 ARG A C 1
ATOM 4010 O O . ARG A 1 513 ? 13.663 2.000 -10.871 1.00 78.94 513 ARG A O 1
ATOM 4017 N N . ALA A 1 514 ? 15.846 2.172 -11.350 1.00 78.31 514 ALA A N 1
ATOM 4018 C CA . ALA A 1 514 ? 16.219 2.895 -10.133 1.00 78.31 514 ALA A CA 1
ATOM 4019 C C . ALA A 1 514 ? 16.012 4.417 -10.222 1.00 78.31 514 ALA A C 1
ATOM 4021 O O . ALA A 1 514 ? 15.820 5.048 -9.187 1.00 78.31 514 ALA A O 1
ATOM 4022 N N . ARG A 1 515 ? 16.055 4.993 -11.432 1.00 75.06 515 ARG A N 1
ATOM 4023 C CA . ARG A 1 515 ? 16.026 6.445 -11.677 1.00 75.06 515 ARG A CA 1
ATOM 4024 C C . ARG A 1 515 ? 14.606 7.001 -11.852 1.00 75.06 515 ARG A C 1
ATOM 4026 O O . ARG A 1 515 ? 13.915 6.624 -12.799 1.00 75.06 515 ARG A O 1
ATOM 4033 N N . TYR A 1 516 ? 14.235 8.006 -11.062 1.00 58.97 516 TYR A N 1
ATOM 4034 C CA . TYR A 1 516 ? 12.958 8.736 -11.150 1.00 58.97 516 TYR A CA 1
ATOM 4035 C C . TYR A 1 516 ? 13.078 10.108 -11.842 1.00 58.97 516 TYR A C 1
ATOM 4037 O O . TYR A 1 516 ? 12.074 10.674 -12.283 1.00 58.97 516 TYR A O 1
ATOM 4045 N N . GLY A 1 517 ? 14.290 10.657 -11.978 1.00 53.22 517 GLY A N 1
ATOM 4046 C CA . GLY A 1 517 ? 14.545 11.940 -12.646 1.00 53.22 517 GLY A CA 1
ATOM 4047 C C . GLY A 1 517 ? 16.019 12.153 -13.002 1.00 53.22 517 GLY A C 1
ATOM 4048 O O . GLY A 1 517 ? 16.835 11.269 -12.794 1.00 53.22 517 GLY A O 1
ATOM 4049 N N . GLY A 1 518 ? 16.361 13.315 -13.571 1.00 62.56 518 GLY A N 1
ATOM 4050 C CA . GLY A 1 518 ? 17.755 13.669 -13.892 1.00 62.56 518 GLY A CA 1
ATOM 4051 C C . GLY A 1 518 ? 18.421 12.785 -14.959 1.00 62.56 518 GLY A C 1
ATOM 4052 O O . GLY A 1 518 ? 17.763 11.991 -15.635 1.00 62.56 518 GLY A O 1
ATOM 4053 N N . GLU A 1 519 ? 19.735 12.934 -15.127 1.00 72.56 519 GLU A N 1
ATOM 4054 C CA . GLU A 1 519 ? 20.556 12.125 -16.052 1.00 72.56 519 GLU A CA 1
ATOM 4055 C C . GLU A 1 519 ? 21.395 11.048 -15.344 1.00 72.56 519 GLU A C 1
ATOM 4057 O O . GLU A 1 519 ? 22.084 10.268 -15.999 1.00 72.56 519 GLU A O 1
ATOM 4062 N N . ALA A 1 520 ? 21.327 10.989 -14.016 1.00 79.62 520 ALA A N 1
ATOM 4063 C CA . ALA A 1 520 ? 22.133 10.136 -13.154 1.00 79.62 520 ALA A CA 1
ATOM 4064 C C . ALA A 1 520 ? 21.320 9.708 -11.918 1.00 79.62 520 ALA A C 1
ATOM 4066 O O . ALA A 1 520 ? 20.219 10.215 -11.711 1.00 79.62 520 ALA A O 1
ATOM 4067 N N . LEU A 1 521 ? 21.847 8.756 -11.144 1.00 80.19 521 LEU A N 1
ATOM 4068 C CA . LEU A 1 521 ? 21.238 8.245 -9.918 1.00 80.19 521 LEU A CA 1
ATOM 4069 C C . LEU A 1 521 ? 21.705 9.024 -8.688 1.00 80.19 521 LEU A C 1
ATOM 4071 O O . LEU A 1 521 ? 22.914 9.165 -8.483 1.00 80.19 521 LEU A O 1
ATOM 4075 N N . ASP A 1 522 ? 20.764 9.441 -7.843 1.00 79.38 522 ASP A N 1
ATOM 4076 C CA . ASP A 1 522 ? 21.051 10.042 -6.537 1.00 79.38 522 ASP A CA 1
ATOM 4077 C C . ASP A 1 522 ? 21.379 8.992 -5.446 1.00 79.38 522 ASP A C 1
ATOM 4079 O O . ASP A 1 522 ? 21.294 7.775 -5.647 1.00 79.38 522 ASP A O 1
ATOM 4083 N N . ARG A 1 523 ? 21.771 9.458 -4.250 1.00 81.19 523 ARG A N 1
ATOM 4084 C CA . ARG A 1 523 ? 22.151 8.591 -3.116 1.00 81.19 523 ARG A CA 1
ATOM 4085 C C . ARG A 1 523 ? 21.020 7.669 -2.638 1.00 81.19 523 ARG A C 1
ATOM 4087 O O . ARG A 1 523 ? 21.307 6.571 -2.161 1.00 81.19 523 ARG A O 1
ATOM 4094 N N . GLU A 1 524 ? 19.766 8.095 -2.741 1.00 77.38 524 GLU A N 1
ATOM 4095 C CA . GLU A 1 524 ? 18.587 7.349 -2.289 1.00 77.38 524 GLU A CA 1
ATOM 4096 C C . GLU A 1 524 ? 18.115 6.353 -3.359 1.00 77.38 524 GLU A C 1
ATOM 4098 O O . GLU A 1 524 ? 17.713 5.229 -3.060 1.00 77.38 524 GLU A O 1
ATOM 4103 N N . GLU A 1 525 ? 18.204 6.717 -4.637 1.00 80.50 525 GLU A N 1
ATOM 4104 C CA . GLU A 1 525 ? 18.070 5.793 -5.769 1.00 80.50 525 GLU A CA 1
ATOM 4105 C C . GLU A 1 525 ? 19.138 4.684 -5.708 1.00 80.50 525 GLU A C 1
ATOM 4107 O O . GLU A 1 525 ? 18.808 3.496 -5.780 1.00 80.50 525 GLU A O 1
ATOM 4112 N N . MET A 1 526 ? 20.401 5.046 -5.454 1.00 86.00 526 MET A N 1
ATOM 4113 C CA . MET A 1 526 ? 21.504 4.096 -5.265 1.00 86.00 526 MET A CA 1
ATOM 4114 C C . MET A 1 526 ? 21.364 3.237 -4.004 1.00 86.00 526 MET A C 1
ATOM 4116 O O . MET A 1 526 ? 21.751 2.065 -4.023 1.00 86.00 526 MET A O 1
ATOM 4120 N N . ARG A 1 527 ? 20.785 3.769 -2.919 1.00 85.94 527 ARG A N 1
ATOM 4121 C CA . ARG A 1 527 ? 20.454 2.999 -1.709 1.00 85.94 527 ARG A CA 1
ATOM 4122 C C . ARG A 1 527 ? 19.485 1.868 -2.033 1.00 85.94 527 ARG A C 1
ATOM 4124 O O . ARG A 1 527 ? 19.788 0.710 -1.755 1.00 85.94 527 ARG A O 1
ATOM 4131 N N . ARG A 1 528 ? 18.364 2.194 -2.674 1.00 81.62 528 ARG A N 1
ATOM 4132 C CA . ARG A 1 528 ? 17.327 1.227 -3.065 1.00 81.62 528 ARG A CA 1
ATOM 4133 C C . ARG A 1 528 ? 17.849 0.194 -4.063 1.00 81.62 528 ARG A C 1
ATOM 4135 O O . ARG A 1 528 ? 17.612 -1.000 -3.893 1.00 81.62 528 ARG A O 1
ATOM 4142 N N . LEU A 1 529 ? 18.641 0.627 -5.048 1.00 88.75 529 LEU A N 1
ATOM 4143 C CA . LEU A 1 529 ? 19.303 -0.277 -5.993 1.00 88.75 529 LEU A CA 1
ATOM 4144 C C . LEU A 1 529 ? 20.258 -1.249 -5.286 1.00 88.75 529 LEU A C 1
ATOM 4146 O O . LEU A 1 529 ? 20.233 -2.446 -5.563 1.00 88.75 529 LEU A O 1
ATOM 4150 N N . SER A 1 530 ? 21.069 -0.755 -4.351 1.00 89.06 530 SER A N 1
ATOM 4151 C CA . SER A 1 530 ? 21.996 -1.594 -3.583 1.00 89.06 530 SER A CA 1
ATOM 4152 C C . SER A 1 530 ? 21.254 -2.598 -2.702 1.00 89.06 530 SER A C 1
ATOM 4154 O O . SER A 1 530 ? 21.626 -3.766 -2.660 1.00 89.06 530 SER A O 1
ATOM 4156 N N . ASP A 1 531 ? 20.169 -2.181 -2.047 1.00 86.12 531 ASP A N 1
ATOM 4157 C CA . ASP A 1 531 ? 19.337 -3.059 -1.222 1.00 86.12 531 ASP A CA 1
ATOM 4158 C C . ASP A 1 531 ? 18.654 -4.165 -2.057 1.00 86.12 531 ASP A C 1
ATOM 4160 O O . ASP A 1 531 ? 18.602 -5.316 -1.611 1.00 86.12 531 ASP A O 1
ATOM 4164 N N . ARG A 1 532 ? 18.206 -3.859 -3.289 1.00 88.44 532 ARG A N 1
ATOM 4165 C CA . ARG A 1 532 ? 17.737 -4.859 -4.269 1.00 88.44 532 ARG A CA 1
ATOM 4166 C C . ARG A 1 532 ? 18.842 -5.848 -4.635 1.00 88.44 532 ARG A C 1
ATOM 4168 O O . ARG A 1 532 ? 18.632 -7.052 -4.534 1.00 88.44 532 ARG A O 1
ATOM 4175 N N . LEU A 1 533 ? 20.018 -5.356 -5.024 1.00 90.69 533 LEU A N 1
ATOM 4176 C CA . LEU A 1 533 ? 21.143 -6.200 -5.437 1.00 90.69 533 LEU A CA 1
ATOM 4177 C C . LEU A 1 533 ? 21.658 -7.094 -4.298 1.00 90.69 533 LEU A C 1
ATOM 4179 O O . LEU A 1 533 ? 21.945 -8.269 -4.521 1.00 90.69 533 LEU A O 1
ATOM 4183 N N . CYS A 1 534 ? 21.726 -6.572 -3.069 1.00 87.94 534 CYS A N 1
ATOM 4184 C CA . CYS A 1 534 ? 22.030 -7.363 -1.878 1.00 87.94 534 CYS A CA 1
ATOM 4185 C C . CYS A 1 534 ? 20.992 -8.471 -1.661 1.00 87.94 534 CYS A C 1
ATOM 4187 O O . CYS A 1 534 ? 21.375 -9.612 -1.423 1.00 87.94 534 CYS A O 1
ATOM 4189 N N . SER A 1 535 ? 19.696 -8.165 -1.777 1.00 84.75 535 SER A N 1
ATOM 4190 C CA . SER A 1 535 ? 18.618 -9.151 -1.633 1.00 84.75 535 SER A CA 1
ATOM 4191 C C . SER A 1 535 ? 18.686 -10.255 -2.692 1.00 84.75 535 SER A C 1
ATOM 4193 O O . SER A 1 535 ? 18.700 -11.432 -2.336 1.00 84.75 535 SER A O 1
ATOM 4195 N N . ASP A 1 536 ? 18.765 -9.892 -3.975 1.00 87.31 536 ASP A N 1
ATOM 4196 C CA . ASP A 1 536 ? 18.778 -10.842 -5.097 1.00 87.31 536 ASP A CA 1
ATOM 4197 C C . ASP A 1 536 ? 19.982 -11.805 -5.010 1.00 87.31 536 ASP A C 1
ATOM 4199 O O . ASP A 1 536 ? 19.850 -13.010 -5.237 1.00 87.31 536 ASP A O 1
ATOM 4203 N N . LEU A 1 537 ? 21.142 -11.302 -4.568 1.00 86.50 537 LEU A N 1
ATOM 4204 C CA . LEU A 1 537 ? 22.355 -12.097 -4.342 1.00 86.50 537 LEU A CA 1
ATOM 4205 C C . LEU A 1 537 ? 22.434 -12.732 -2.939 1.00 86.50 537 LEU A C 1
ATOM 4207 O O . LEU A 1 537 ? 23.402 -13.438 -2.639 1.00 86.50 537 LEU A O 1
ATOM 4211 N N . GLY A 1 538 ? 21.457 -12.511 -2.057 1.00 81.44 538 GLY A N 1
ATOM 4212 C CA . GLY A 1 538 ? 21.467 -13.005 -0.676 1.00 81.44 538 GLY A CA 1
ATOM 4213 C C . GLY A 1 538 ? 22.691 -12.552 0.137 1.00 81.44 538 GLY A C 1
ATOM 4214 O O . GLY A 1 538 ? 23.296 -13.371 0.829 1.00 81.44 538 GLY A O 1
ATOM 4215 N N . ARG A 1 539 ? 23.100 -11.285 -0.004 1.00 82.81 539 ARG A N 1
ATOM 4216 C CA . ARG A 1 539 ? 24.128 -10.597 0.802 1.00 82.81 539 ARG A CA 1
ATOM 4217 C C . ARG A 1 539 ? 23.461 -9.744 1.889 1.00 82.81 539 ARG A C 1
ATOM 4219 O O . ARG A 1 539 ? 22.313 -9.323 1.753 1.00 82.81 539 ARG A O 1
ATOM 4226 N N . ALA A 1 540 ? 24.206 -9.428 2.948 1.00 82.75 540 ALA A N 1
ATOM 4227 C CA . ALA A 1 540 ? 23.810 -8.377 3.886 1.00 82.75 540 ALA A CA 1
ATOM 4228 C C . ALA A 1 540 ? 23.698 -7.016 3.167 1.00 82.75 540 ALA A C 1
ATOM 4230 O O . ALA A 1 540 ? 24.385 -6.775 2.171 1.00 82.75 540 ALA A O 1
ATOM 4231 N N . LYS A 1 541 ? 22.836 -6.122 3.671 1.00 85.94 541 LYS A N 1
ATOM 4232 C CA . LYS A 1 541 ? 22.728 -4.746 3.159 1.00 85.94 541 LYS A CA 1
ATOM 4233 C C . LYS A 1 541 ? 24.028 -3.979 3.397 1.00 85.94 541 LYS A C 1
ATOM 4235 O O . LYS A 1 541 ? 24.604 -4.080 4.477 1.00 85.94 541 LYS A O 1
ATOM 4240 N N . LEU A 1 542 ? 24.419 -3.144 2.435 1.00 85.69 542 LEU A N 1
ATOM 4241 C CA . LEU A 1 542 ? 25.516 -2.192 2.617 1.00 85.69 542 LEU A CA 1
ATOM 4242 C C . LEU A 1 542 ? 25.163 -1.160 3.696 1.00 85.69 542 LEU A C 1
ATOM 4244 O O .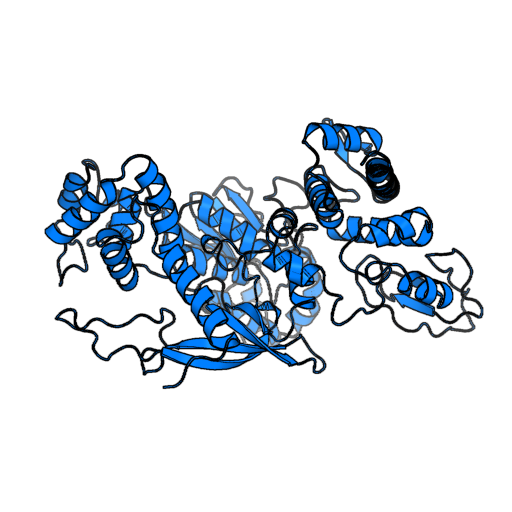 LEU A 1 542 ? 24.068 -0.596 3.690 1.00 85.69 542 LEU A O 1
ATOM 4248 N N . THR A 1 543 ? 26.107 -0.814 4.560 1.00 87.88 543 THR A N 1
ATOM 4249 C CA . THR A 1 543 ? 25.981 0.320 5.486 1.00 87.88 543 THR A CA 1
ATOM 4250 C C . THR A 1 543 ? 25.935 1.665 4.743 1.00 87.88 543 THR A C 1
ATOM 4252 O O . THR A 1 543 ? 26.223 1.774 3.544 1.00 87.88 543 THR A O 1
ATOM 4255 N N . SER A 1 544 ? 25.591 2.744 5.454 1.00 84.94 544 SER A N 1
ATOM 4256 C CA . SER A 1 544 ? 25.653 4.116 4.918 1.00 84.94 544 SER A CA 1
ATOM 4257 C C . SER A 1 544 ? 27.071 4.557 4.532 1.00 84.94 544 SER A C 1
ATOM 4259 O O . SER A 1 544 ? 27.215 5.393 3.639 1.00 84.94 544 SER A O 1
ATOM 4261 N N . MET A 1 545 ? 28.092 3.981 5.180 1.00 85.12 545 MET A N 1
ATOM 4262 C CA . MET A 1 545 ? 29.515 4.257 4.956 1.00 85.12 545 MET A CA 1
ATOM 4263 C C . MET A 1 545 ? 30.096 3.445 3.789 1.00 85.12 545 MET A C 1
ATOM 4265 O O . MET A 1 545 ? 30.902 3.961 3.024 1.00 85.12 545 MET A O 1
ATOM 4269 N N . GLU A 1 546 ? 29.692 2.184 3.617 1.00 86.38 546 GLU A N 1
ATOM 4270 C CA . GLU A 1 546 ? 30.095 1.376 2.453 1.00 86.38 546 GLU A CA 1
ATOM 4271 C C . GLU A 1 546 ? 29.503 1.926 1.160 1.00 86.38 546 GLU A C 1
ATOM 4273 O O . GLU A 1 546 ? 30.246 2.137 0.205 1.00 86.38 546 GLU A O 1
ATOM 4278 N N . LEU A 1 547 ? 28.206 2.263 1.146 1.00 85.88 547 LEU A N 1
ATOM 4279 C CA . LEU A 1 547 ? 27.630 2.934 -0.019 1.00 85.88 547 LEU A CA 1
ATOM 4280 C C . LEU A 1 547 ? 28.291 4.297 -0.258 1.00 85.88 547 LEU A C 1
ATOM 4282 O O . LEU A 1 547 ? 28.555 4.622 -1.403 1.00 85.88 547 LEU A O 1
ATOM 4286 N N . GLY A 1 548 ? 28.595 5.072 0.793 1.00 83.94 548 GLY A N 1
ATOM 4287 C CA . GLY A 1 548 ? 29.321 6.343 0.659 1.00 83.94 548 GLY A CA 1
ATOM 4288 C C . GLY A 1 548 ? 30.630 6.183 -0.118 1.00 83.94 548 GLY A C 1
ATOM 4289 O O . GLY A 1 548 ? 30.792 6.802 -1.163 1.00 83.94 548 GLY A O 1
ATOM 4290 N N . ARG A 1 549 ? 31.487 5.249 0.312 1.00 85.06 549 ARG A N 1
ATOM 4291 C CA . ARG A 1 549 ? 32.758 4.936 -0.364 1.00 85.06 549 ARG A CA 1
ATOM 4292 C C . ARG A 1 549 ? 32.574 4.456 -1.808 1.00 85.06 549 ARG A C 1
ATOM 4294 O O . ARG A 1 549 ? 33.349 4.829 -2.680 1.00 85.06 549 ARG A O 1
ATOM 4301 N N . LEU A 1 550 ? 31.539 3.662 -2.094 1.00 82.62 550 LEU A N 1
ATOM 4302 C CA . LEU A 1 550 ? 31.233 3.223 -3.463 1.00 82.62 550 LEU A CA 1
ATOM 4303 C C . LEU A 1 550 ? 30.728 4.380 -4.349 1.00 82.62 550 LEU A C 1
ATOM 4305 O O . LEU A 1 550 ? 31.068 4.438 -5.529 1.00 82.62 550 LEU A O 1
ATOM 4309 N N . LEU A 1 551 ? 29.966 5.326 -3.791 1.00 83.81 551 LEU A N 1
ATOM 4310 C CA . LEU A 1 551 ? 29.561 6.550 -4.490 1.00 83.81 551 LEU A CA 1
ATOM 4311 C C . LEU A 1 551 ? 30.745 7.500 -4.724 1.00 83.81 551 LEU A C 1
ATOM 4313 O O . LEU A 1 551 ? 30.775 8.163 -5.751 1.00 83.81 551 LEU A O 1
ATOM 4317 N N . GLU A 1 552 ? 31.721 7.550 -3.817 1.00 84.81 552 GLU A N 1
ATOM 4318 C CA . GLU A 1 552 ? 32.966 8.318 -3.986 1.00 84.81 552 GLU A CA 1
ATOM 4319 C C . GLU A 1 552 ? 33.890 7.703 -5.053 1.00 84.81 552 GLU A C 1
ATOM 4321 O O . GLU A 1 552 ? 34.550 8.432 -5.787 1.00 84.81 552 GLU A O 1
ATOM 4326 N N . LEU A 1 553 ? 33.918 6.369 -5.169 1.00 84.44 553 LEU A N 1
ATOM 4327 C CA . LEU A 1 553 ? 34.737 5.638 -6.148 1.00 84.44 553 LEU A CA 1
ATOM 4328 C C . LEU A 1 553 ? 34.212 5.722 -7.588 1.00 84.44 553 LEU A C 1
ATOM 4330 O O . LEU A 1 553 ? 35.008 5.758 -8.524 1.00 84.44 553 LEU A O 1
ATOM 4334 N N . PHE A 1 554 ? 32.888 5.692 -7.773 1.00 84.94 554 PHE A N 1
ATOM 4335 C CA . PHE A 1 554 ? 32.265 5.608 -9.102 1.00 84.94 554 PHE A CA 1
ATOM 4336 C C . PHE A 1 554 ? 31.451 6.846 -9.493 1.00 84.94 554 PHE A C 1
ATOM 4338 O O . PHE A 1 554 ? 31.202 7.051 -10.680 1.00 84.94 554 PHE A O 1
ATOM 4345 N N . GLY A 1 555 ? 30.997 7.645 -8.530 1.00 78.69 555 GLY A N 1
ATOM 4346 C CA . GLY A 1 555 ? 30.155 8.810 -8.775 1.00 78.69 555 GLY A CA 1
ATOM 4347 C C . GLY A 1 555 ? 30.939 10.061 -9.164 1.00 78.69 555 GLY A C 1
ATOM 4348 O O . GLY A 1 555 ? 32.126 10.208 -8.882 1.00 78.69 555 GLY A O 1
ATOM 4349 N N . ARG A 1 556 ? 30.238 11.006 -9.791 1.00 76.94 556 ARG A N 1
ATOM 4350 C CA . ARG A 1 556 ? 30.732 12.363 -10.053 1.00 76.94 556 ARG A CA 1
ATOM 4351 C C . ARG A 1 556 ? 30.261 13.308 -8.948 1.00 76.94 556 ARG A C 1
ATOM 4353 O O . ARG A 1 556 ? 29.120 13.212 -8.493 1.00 76.94 556 ARG A O 1
ATOM 4360 N N . GLN A 1 557 ? 31.122 14.236 -8.544 1.00 70.12 557 GLN A N 1
ATOM 4361 C CA . GLN A 1 557 ? 30.804 15.230 -7.521 1.00 70.12 557 GLN A CA 1
ATOM 4362 C C . GLN A 1 557 ? 30.094 16.441 -8.140 1.00 70.12 557 GLN A C 1
ATOM 4364 O O . GLN A 1 557 ? 30.566 17.017 -9.120 1.00 70.12 557 GLN A O 1
ATOM 4369 N N . LEU A 1 558 ? 28.962 16.834 -7.556 1.00 62.56 558 LEU A N 1
ATOM 4370 C CA . LEU A 1 558 ? 28.224 18.049 -7.893 1.00 62.56 558 LEU A CA 1
ATOM 4371 C C . LEU A 1 558 ? 28.506 19.179 -6.892 1.00 62.56 558 LEU A C 1
ATOM 4373 O O . LEU A 1 558 ? 28.974 18.960 -5.769 1.00 62.56 558 LEU A O 1
ATOM 4377 N N . GLY A 1 559 ? 28.163 20.408 -7.289 1.00 50.47 559 GLY A N 1
ATOM 4378 C CA . GLY A 1 559 ? 28.174 21.565 -6.394 1.00 50.47 559 GLY A CA 1
ATOM 4379 C C . GLY A 1 559 ? 27.331 21.305 -5.140 1.00 50.47 559 GLY A C 1
ATOM 4380 O O . GLY A 1 559 ? 26.206 20.823 -5.231 1.00 50.47 559 GLY A O 1
ATOM 4381 N N . GLY A 1 560 ? 27.890 21.597 -3.963 1.00 58.09 560 GLY A N 1
ATOM 4382 C CA . GLY A 1 560 ? 27.266 21.280 -2.671 1.00 58.09 560 GLY A CA 1
ATOM 4383 C C . GLY A 1 560 ? 27.600 19.891 -2.107 1.00 58.09 560 GLY A C 1
ATOM 4384 O O . GLY A 1 560 ? 27.054 19.523 -1.071 1.00 58.09 560 GLY A O 1
ATOM 4385 N N . GLY A 1 561 ? 28.497 19.124 -2.740 1.00 63.47 561 GLY A N 1
ATOM 4386 C CA . GLY A 1 561 ? 29.021 17.868 -2.183 1.00 63.47 561 GLY A CA 1
ATOM 4387 C C . GLY A 1 561 ? 28.110 16.649 -2.359 1.00 63.47 561 GLY A C 1
ATOM 4388 O O . GLY A 1 561 ? 28.346 15.616 -1.737 1.00 63.47 561 GLY A O 1
ATOM 4389 N N . GLN A 1 562 ? 27.081 16.746 -3.202 1.00 64.56 562 GLN A N 1
ATOM 4390 C CA . GLN A 1 562 ? 26.288 15.589 -3.620 1.00 64.56 562 GLN A CA 1
ATOM 4391 C C . GLN A 1 562 ? 27.058 14.754 -4.656 1.00 64.56 562 GLN A C 1
ATOM 4393 O O . GLN A 1 562 ? 27.806 15.295 -5.470 1.00 64.56 562 GLN A O 1
ATOM 4398 N N . LEU A 1 563 ? 26.867 13.435 -4.615 1.00 73.06 563 LEU A N 1
ATOM 4399 C CA . LEU A 1 563 ? 27.454 12.468 -5.546 1.00 73.06 563 LEU A CA 1
ATOM 4400 C C . LEU A 1 563 ? 26.334 11.805 -6.350 1.00 73.06 563 LEU A C 1
ATOM 4402 O O . LEU A 1 563 ? 25.343 11.363 -5.766 1.00 73.06 563 LEU A O 1
ATOM 4406 N N . GLU A 1 564 ? 26.519 11.709 -7.665 1.00 79.31 564 GLU A N 1
ATOM 4407 C CA . GLU A 1 564 ? 25.601 11.027 -8.586 1.00 79.31 564 GLU A CA 1
ATOM 4408 C C . GLU A 1 564 ? 26.336 9.974 -9.430 1.00 79.31 564 GLU A C 1
ATOM 4410 O O . GLU A 1 564 ? 27.488 10.189 -9.809 1.00 79.31 564 GLU A O 1
ATOM 4415 N N . LEU A 1 565 ? 25.667 8.876 -9.805 1.00 82.50 565 LEU A N 1
ATOM 4416 C CA . LEU A 1 565 ? 26.178 7.931 -10.814 1.00 82.50 565 LEU A CA 1
ATOM 4417 C C . LEU A 1 565 ? 25.400 8.047 -12.122 1.00 82.50 565 LEU A C 1
ATOM 4419 O O . LEU A 1 565 ? 24.214 7.722 -12.174 1.00 82.50 565 LEU A O 1
ATOM 4423 N N . ASP A 1 566 ? 26.070 8.436 -13.204 1.00 86.06 566 ASP A N 1
ATOM 4424 C CA . ASP A 1 566 ? 25.503 8.272 -14.542 1.00 86.06 566 ASP A CA 1
ATOM 4425 C C . ASP A 1 566 ? 25.441 6.787 -14.965 1.00 86.06 566 ASP A C 1
ATOM 4427 O O . ASP A 1 566 ? 25.897 5.872 -14.272 1.00 86.06 566 ASP A O 1
ATOM 4431 N N . GLN A 1 567 ? 24.843 6.533 -16.128 1.00 85.25 567 GLN A N 1
ATOM 4432 C CA . GLN A 1 567 ? 24.643 5.179 -16.643 1.00 85.25 567 GLN A CA 1
ATOM 4433 C C . GLN A 1 567 ? 25.965 4.414 -16.883 1.00 85.25 567 GLN A C 1
ATOM 4435 O O . GLN A 1 567 ? 25.991 3.193 -16.741 1.00 85.25 567 GLN A O 1
ATOM 4440 N N . GLY A 1 568 ? 27.049 5.102 -17.257 1.00 84.75 568 GLY A N 1
ATOM 4441 C CA . GLY A 1 568 ? 28.364 4.495 -17.484 1.00 84.75 568 GLY A CA 1
ATOM 4442 C C . GLY A 1 568 ? 29.089 4.200 -16.172 1.00 84.75 568 GLY A C 1
ATOM 4443 O O . GLY A 1 568 ? 29.644 3.114 -16.000 1.00 84.75 568 GLY A O 1
ATOM 4444 N N . ALA A 1 569 ? 29.002 5.119 -15.209 1.00 86.56 569 ALA A N 1
ATOM 4445 C CA . ALA A 1 569 ? 29.448 4.888 -13.840 1.00 86.56 569 ALA A CA 1
ATOM 4446 C C . ALA A 1 569 ? 28.752 3.670 -13.207 1.00 86.56 569 ALA A C 1
ATOM 4448 O O . ALA A 1 569 ? 29.413 2.837 -12.580 1.00 86.56 569 ALA A O 1
ATOM 4449 N N . LEU A 1 570 ? 27.440 3.501 -13.430 1.00 89.94 570 LEU A N 1
ATOM 4450 C CA . LEU A 1 570 ? 26.715 2.337 -12.920 1.00 89.94 570 LEU A CA 1
ATOM 4451 C C . LEU A 1 570 ? 27.153 1.018 -13.580 1.00 89.94 570 LEU A C 1
ATOM 4453 O O . LEU A 1 570 ? 27.221 0.001 -12.893 1.00 89.94 570 LEU A O 1
ATOM 4457 N N . GLU A 1 571 ? 27.490 1.007 -14.876 1.00 90.38 571 GLU A N 1
ATOM 4458 C CA . GLU A 1 571 ? 28.052 -0.187 -15.536 1.00 90.38 571 GLU A CA 1
ATOM 4459 C C . GLU A 1 571 ? 29.343 -0.669 -14.833 1.00 90.38 571 GLU A C 1
ATOM 4461 O O . GLU A 1 571 ? 29.527 -1.879 -14.657 1.00 90.38 571 GLU A O 1
ATOM 4466 N N . ASN A 1 572 ? 30.186 0.260 -14.362 1.00 90.00 572 ASN A N 1
ATOM 4467 C CA . ASN A 1 572 ? 31.408 -0.040 -13.605 1.00 90.00 572 ASN A CA 1
ATOM 4468 C C . ASN A 1 572 ? 31.115 -0.495 -12.165 1.00 90.00 572 ASN A C 1
ATOM 4470 O O . ASN A 1 572 ? 31.606 -1.546 -11.750 1.00 90.00 572 ASN A O 1
ATOM 4474 N N . PHE A 1 573 ? 30.270 0.241 -11.431 1.00 91.38 573 PHE A N 1
ATOM 4475 C CA . PHE A 1 573 ? 29.820 -0.139 -10.084 1.00 91.38 573 PHE A CA 1
ATOM 4476 C C . PHE A 1 573 ? 29.218 -1.550 -10.069 1.00 91.38 573 PHE A C 1
ATOM 4478 O O . PHE A 1 573 ? 29.585 -2.379 -9.238 1.00 91.38 573 PHE A O 1
ATOM 4485 N N . PHE A 1 574 ? 28.328 -1.852 -11.019 1.00 92.62 574 PHE A N 1
ATOM 4486 C CA . PHE A 1 574 ? 27.660 -3.148 -11.106 1.00 92.62 574 PHE A CA 1
ATOM 4487 C C . PHE A 1 574 ? 28.661 -4.280 -11.356 1.00 92.62 574 PHE A C 1
ATOM 4489 O O . PHE A 1 574 ? 28.568 -5.334 -10.733 1.00 92.62 574 PHE A O 1
ATOM 4496 N N . GLN A 1 575 ? 29.661 -4.061 -12.217 1.00 91.44 575 GLN A N 1
ATOM 4497 C CA . GLN A 1 575 ? 30.731 -5.032 -12.438 1.00 91.44 575 GLN A CA 1
ATOM 4498 C C . GLN A 1 575 ? 31.516 -5.338 -11.157 1.00 91.44 575 GLN A C 1
ATOM 4500 O O . GLN A 1 575 ? 31.785 -6.510 -10.888 1.00 91.44 575 GLN A O 1
ATOM 4505 N N . GLU A 1 576 ? 31.882 -4.321 -10.377 1.00 88.75 576 GLU A N 1
ATOM 4506 C CA . GLU A 1 576 ? 32.660 -4.528 -9.153 1.00 88.75 576 GLU A CA 1
ATOM 4507 C C . GLU A 1 576 ? 31.816 -5.167 -8.041 1.00 88.75 576 GLU A C 1
ATOM 4509 O O . GLU A 1 576 ? 32.244 -6.131 -7.410 1.00 88.75 576 GLU A O 1
ATOM 4514 N N . PHE A 1 577 ? 30.554 -4.756 -7.904 1.00 89.62 577 PHE A N 1
ATOM 4515 C CA . PHE A 1 577 ? 29.600 -5.373 -6.981 1.00 89.62 577 PHE A CA 1
ATOM 4516 C C . PHE A 1 577 ? 29.391 -6.876 -7.259 1.00 89.62 577 PHE A C 1
ATOM 4518 O O . PHE A 1 577 ? 29.307 -7.691 -6.330 1.00 89.62 577 PHE A O 1
ATOM 4525 N N . LEU A 1 578 ? 29.349 -7.275 -8.537 1.00 90.56 578 LEU A N 1
ATOM 4526 C CA . LEU A 1 578 ? 29.308 -8.687 -8.926 1.00 90.56 578 LEU A CA 1
ATOM 4527 C C . LEU A 1 578 ? 30.618 -9.426 -8.590 1.00 90.56 578 LEU A C 1
ATOM 4529 O O . LEU A 1 578 ? 30.561 -10.561 -8.114 1.00 90.56 578 LEU A O 1
ATOM 4533 N N . ARG A 1 579 ? 31.787 -8.798 -8.789 1.00 87.12 579 ARG A N 1
ATOM 4534 C CA . ARG A 1 579 ? 33.103 -9.383 -8.457 1.00 87.12 579 ARG A CA 1
ATOM 4535 C C . ARG A 1 579 ? 33.264 -9.642 -6.966 1.00 87.12 579 ARG A C 1
ATOM 4537 O O . ARG A 1 579 ? 33.625 -10.754 -6.594 1.00 87.12 579 ARG A O 1
ATOM 4544 N N . GLU A 1 580 ? 32.943 -8.668 -6.116 1.00 82.12 580 GLU A N 1
ATOM 4545 C CA . GLU A 1 580 ? 32.945 -8.859 -4.661 1.00 82.12 580 GLU A CA 1
ATOM 4546 C C . GLU A 1 580 ? 32.067 -10.045 -4.247 1.00 82.12 580 GLU A C 1
ATOM 4548 O O . GLU A 1 580 ? 32.465 -10.863 -3.420 1.00 82.12 580 GLU A O 1
ATOM 4553 N N . THR A 1 581 ? 30.879 -10.158 -4.851 1.00 74.19 581 THR A N 1
ATOM 4554 C CA . THR A 1 581 ? 29.938 -11.250 -4.570 1.00 74.19 581 THR A CA 1
ATOM 4555 C C . THR A 1 581 ? 30.525 -12.614 -4.934 1.00 74.19 581 THR A C 1
ATOM 4557 O O . THR A 1 581 ? 30.334 -13.575 -4.191 1.00 74.19 581 THR A O 1
ATOM 4560 N N . ALA A 1 582 ? 31.250 -12.707 -6.052 1.00 70.81 582 ALA A N 1
ATOM 4561 C CA . ALA A 1 582 ? 31.932 -13.932 -6.461 1.00 70.81 582 ALA A CA 1
ATOM 4562 C C . ALA A 1 582 ? 33.136 -14.259 -5.555 1.00 70.81 582 ALA A C 1
ATOM 4564 O O . ALA A 1 582 ? 33.307 -15.411 -5.164 1.00 70.81 582 ALA A O 1
ATOM 4565 N N . ASN A 1 583 ? 33.927 -13.254 -5.166 1.00 64.56 583 ASN A N 1
ATOM 4566 C CA . ASN A 1 583 ? 35.119 -13.430 -4.328 1.00 64.56 583 ASN A CA 1
ATOM 4567 C C . ASN A 1 583 ? 34.776 -13.824 -2.882 1.00 64.56 583 ASN A C 1
ATOM 4569 O O . ASN A 1 583 ? 35.453 -14.670 -2.302 1.00 64.56 583 ASN A O 1
ATOM 4573 N N . LEU A 1 584 ? 33.682 -13.294 -2.319 1.00 56.28 584 LEU A N 1
ATOM 4574 C CA . LEU A 1 584 ? 33.141 -13.728 -1.021 1.00 56.28 584 LEU A CA 1
ATOM 4575 C C . LEU A 1 584 ? 32.792 -15.228 -0.987 1.00 56.28 584 LEU A C 1
ATOM 4577 O O . LEU A 1 584 ? 32.688 -15.803 0.092 1.00 56.28 584 LEU A O 1
ATOM 4581 N N . GLN A 1 585 ? 32.632 -15.863 -2.153 1.00 47.97 585 GLN A N 1
ATOM 4582 C CA . GLN A 1 585 ? 32.338 -17.287 -2.301 1.00 47.97 585 GLN A CA 1
ATOM 4583 C C . GLN A 1 585 ? 33.592 -18.181 -2.399 1.00 47.97 585 GLN A C 1
ATOM 4585 O O . GLN A 1 585 ? 33.450 -19.389 -2.543 1.00 47.97 585 GLN A O 1
ATOM 4590 N N . MET A 1 586 ? 34.804 -17.611 -2.347 1.00 42.62 586 MET A N 1
ATOM 4591 C CA . MET A 1 586 ? 36.066 -18.366 -2.235 1.00 42.62 586 MET A CA 1
ATOM 4592 C C . MET A 1 586 ? 36.628 -18.415 -0.803 1.00 42.62 586 MET A C 1
ATOM 4594 O O . MET A 1 586 ? 37.589 -19.139 -0.556 1.00 42.62 586 MET A O 1
ATOM 4598 N N . CYS A 1 587 ? 36.045 -17.652 0.127 1.00 35.16 587 CYS A N 1
ATOM 4599 C CA . CYS A 1 587 ? 36.473 -17.564 1.529 1.00 35.16 587 CYS A CA 1
ATOM 4600 C C . CYS A 1 587 ? 35.469 -18.194 2.519 1.00 35.16 587 CYS A C 1
ATOM 4602 O O . CYS A 1 587 ? 35.628 -18.026 3.729 1.00 35.16 587 CYS A O 1
ATOM 4604 N N . LEU A 1 588 ? 34.438 -18.875 2.004 1.00 32.81 588 LEU A N 1
ATOM 4605 C CA . LEU A 1 588 ? 33.391 -19.615 2.722 1.00 32.81 588 LEU A CA 1
ATOM 4606 C C . LEU A 1 588 ? 33.255 -21.014 2.112 1.00 32.81 588 LEU A C 1
ATOM 4608 O O . LEU A 1 588 ? 33.066 -21.961 2.901 1.00 32.81 588 LEU A O 1
#

Sequence (588 aa):
VGPLSQELAELLKESVKRSYGELDLGLPGGLGTGEWRHAALLQDSAPGAVASQHLNRRLRATLITDSELLTRILKAFEQCASDGAKLLKSDWPHAFELVGISSASPVELDDKVALTYFEFVSYVVGVRPSPVEVAMYDLSNGLVQWIPAAALGGQKFEGVWHTGVRAFGTEYWYGGGIFPSKIGDGEIPFGAPKRVQPLASTWRTREELMEFVHKDLLPSYNRHSYDVLTRNCNHFSNELVQFLLNGRCLDRSILMQPEWARSAVLVKLLRPILNRELGCFGSSGKRVASAHAFVDDLTSEWRSRVQPGDLVLHRKRFIDQPRVARVTQLFRSGGPPQCEILFFGLSGPEASSPRGSPQFGRQGALLEPLRWSLVRHHGVPVQDLWPCLSRASLGATVLFASLAAQDVAAARVLRRLPSSHSAHCPRHHELQPFARSWLSQAPLCNICGLPLGRRSGLCCRECRFHVCDSCIDCGQRFAGGGVFADILTRELAKDLLVHPGWRRFWARGLFHRARYGGEALDREEMRRLSDRLCSDLGRAKLTSMELGRLLELFGRQLGGGQLELDQGALENFFQEFLRETANLQMCL

InterPro domains:
  IPR008580 PPPDE peptidase domain [PF05903] (131-247)
  IPR008580 PPPDE peptidase domain [PS51858] (130-275)
  IPR008580 PPPDE peptidase domain [PTHR12378] (130-261)
  IPR008580 PPPDE peptidase domain [SM01179] (130-276)
  IPR042266 PPPDE peptidase domain superfamily [G3DSA:3.90.1720.30] (127-284)

Foldseek 3Di:
DDDDDPLVVVQVVLQVVLVQLLLFLPAPPGDDPLSVLLVQLCLQFPLFSLLSLQLSVLSSVVCVVPVCLSVQLSVLQVVQAPPLSFKRAVCLCVSCVSSPHNDDDCVQAVVDRIDGSSRSSLVSSPFTWKWKKKFWFFPCPQVQQVPPCVLLLNDGARGLIAIWMDTPQWTWWAQLFTDTDGPPPCPDPRPHGPDMGTDTTFSDDVVSLVVCCQWPPLQQRHLVNDWSQPHGRQVVNQLSCCVRVVHDGDDCSSVCSSVSNVSRPVCVVCRVVCSCVRNDPDPDDDDPPRDHCALQFCFVLLLLLDDASAWWWFDPRPRQFTFTWGFHAWDDDPDAIFTKIKGWAWDDPCSPPSSSDFDQPPVRDGPDPTDIDIDIDGRHGSVRIAFSFPNSSPGRTGRGLVSCLVTPRSVVSSLDAGPDFADAFLLRHGWDKDDDDPPDFFDAALQPRHGCPPFTWTADPVVRHIHGVVVVVVQCPFPSRGLRRSFCALRNLVVCLVRLSSLLRNLSSLQNNLDRDDQWHFLVSLQSSQSRVCSSHVHDRDDPVRSVVLQVVQFDADPPGTTTHGSVSSSVSSSVSSVVSVVVVVVD

Organism: Alexandrium catenella (NCBI:txid2925)